Protein 4P2B (pdb70)

Solvent-accessible surface area: 23407 Å² total; per-residue (Å²): 118,113,163,55,101,86,79,70,68,104,84,50,76,70,44,95,89,95,97,126,10,19,0,3,4,20,8,68,0,74,26,32,2,33,4,18,51,1,28,31,4,35,63,0,17,35,48,3,78,75,38,62,22,136,4,14,0,0,0,2,0,3,40,35,14,107,87,2,102,110,29,16,98,5,0,55,101,1,0,182,46,5,54,9,121,36,52,163,101,41,47,18,0,6,94,27,6,84,73,0,9,66,36,0,24,56,0,0,109,87,27,44,1,0,0,1,40,22,50,69,79,45,25,86,79,43,87,98,85,11,112,58,40,100,40,58,77,77,80,4,17,68,15,0,110,84,0,86,81,21,100,22,121,98,40,38,59,4,0,6,0,57,30,37,23,99,54,100,26,81,56,30,18,2,18,20,0,1,80,3,62,99,44,128,6,67,123,23,25,109,121,26,38,1,3,2,60,100,76,0,0,15,2,0,0,0,5,54,13,85,2,48,43,2,9,75,138,73,38,58,13,24,76,35,1,2,110,15,5,116,23,75,148,6,56,43,50,49,66,35,85,27,76,5,14,43,29,24,32,64,90,80,13,6,97,20,0,21,86,110,167,100,4,104,28,67,23,2,3,34,2,9,0,0,3,0,5,16,41,43,6,4,28,29,49,0,1,116,68,1,17,80,69,33,47,74,44,92,80,96,70,76,32,131,10,80,56,8,26,116,9,0,50,63,20,3,125,121,86,23,95,111,24,0,0,0,25,53,35,5,32,1,26,0,81,70,40,35,127,76,85,66,77,28,125,76,82,115,3,49,0,9,83,44,2,50,0,6,65,71,18,18,70,59,131,54,79,108,86,35,128,70,0,1,60,54,31,64,1,71,0,63,60,2,30,15,0,93,0,67,94,34,56,95,62,119,105,40,88,12,50,50,0,51,0,41,41,66,93,44,43,70,55,46,106,71,90,72,43,93,11,43,3,4,0,1,1,48,48,6,13,28,77,1,49,0,27,49,19,33,82,9,2,90,43,66,97,68,53,65,78,46,20,42,107,79,8,53,38,81,62,80,4,41,0,0,123,27,1,34,75,72,93,58,10,60,64,84,28,18,0,25,0,1,64,40,0,6,1,0,14,33,16,77,10,86,154,82,47,39,2,0,25,2,8,47,143

Foldseek 3Di:
DPDDDVCCVVVLVVLVVVFLAEEELEEALADFAFLLSLLVLCVQLVVNVVNVHAYAYEHEPQDAHPPSVLSVVRVVVLSVQLPGDHPVDHHYLVVCFVVLLVLLLVCLVVLFKFKAQDAPVRVVVPCPDGPCSPPHSVVRNVVVVVLFVVVDDFRRMFMWTHADSPDCLPCRNTHTFKTFAQDAHPVCGRNGRITGDCLSSPLVVCQVVVRAEYEAPGCVSSCVSCVSSVGRGHHYHYFAGAAEFLADDDPVLLCCCDVVPVADDPLPCLHRGSNVLLQLQQHSVLSSVLSVVVDTHRDYDYHYCVSSQVSSCVVLVVFAAEWAWEFAKAKEFAPPFPADWDWFDVVTAIDGRIKIFHPVQEDADDDPPDFGAYAQDWAAEVRFWIKHFHDFDADPVRHTRYTYIHTDPDHDAAVVHDHGYYGYMGGPVFKDKAKEKEADHQADGGDANNPNGPPPRIDIGTIIIGNVLLVCVSAPSNGWHQHPPFAIWHFGDGSSPHTYIHHSHGD

Sequence (507 aa):
GSHMVNFLKQIVEEDLRTGTVITRFPPEPNGFLHLGHAKSVCLNFGLAKAFGGRCHLRFDDTNPMKEETRYIESIQRDVRWLGGDWGNHLYYASDYFQQLYDWAELLIKKGLAFVDDDSLEEIRRKRENSPFRERSIEENLDLFRRMRAGEFEEGSRVLRAKIDMTHSNMNMRDPVLYRILKKEHPRTGNQWVIYPMYDYAHGQSDSIENITHSICLHRILYDWFQEKLEITRTRQIEFARLNVTYTVMSKRKLLALVTEKWVDGWDDPRLPTLSGLRRRGVPPSALRDFCDKVGVARRESTIKVEVLEKCIRDALHVVAHRRFAIQDPIAVTITNYGDKVETITARELHFSKKLYIDRDDFMENPPAGYRRLAPGAEVRLKHAYWIKCVDVVKDASGLVTELLCTYDPQTKNPDGRKVKGAIHWLSEKDAVPAEIRIFGRLFTKPNPWRENINKESLKVYKGFVERSAADSAAFPPQSSLQFERLGFFTPDGSTLTLPVFNLTVAL

Organism: Toxoplasma gondii (strain ATCC 50861 / VEG) (NCBI:txid432359)

Radius of gyration: 30.51 Å; Cα contacts (8 Å, |Δi|>4): 1059; chains: 1; bounding box: 67×88×62 Å

Structure (mmCIF, N/CA/C/O backbone):
data_4P2B
#
_entry.id   4P2B
#
_cell.length_a   105.130
_cell.length_b   105.130
_cell.length_c   229.530
_cell.angle_alpha   90.00
_cell.angle_beta   90.00
_cell.angle_gamma   120.00
#
_symmetry.space_group_name_H-M   'P 32 2 1'
#
loop_
_entity.id
_entity.type
_entity.pdbx_description
1 polymer 'Glutamine aminoacyl-tRNA synthetase'
2 non-polymer 'SULFATE ION'
#
loop_
_atom_site.group_PDB
_atom_site.id
_atom_site.type_symbol
_atom_site.label_atom_id
_atom_site.label_alt_id
_atom_site.label_comp_id
_atom_site.label_asym_id
_atom_site.label_entity_id
_atom_site.label_seq_id
_atom_site.pdbx_PDB_ins_code
_atom_site.Cartn_x
_atom_site.Cartn_y
_atom_site.Cartn_z
_atom_site.occupancy
_atom_site.B_iso_or_equiv
_atom_site.auth_seq_id
_atom_site.auth_comp_id
_atom_site.auth_asym_id
_atom_site.auth_atom_id
_atom_site.pdbx_PDB_model_num
ATOM 1 N N . GLY A 1 18 ? 79.421 41.630 91.967 1.00 92.25 18 GLY A N 1
ATOM 2 C CA . GLY A 1 18 ? 78.132 41.897 91.358 1.00 87.98 18 GLY A CA 1
ATOM 3 C C . GLY A 1 18 ? 77.716 43.350 91.471 1.00 89.91 18 GLY A C 1
ATOM 4 O O . GLY A 1 18 ? 78.552 44.226 91.715 1.00 94.58 18 GLY A O 1
ATOM 5 N N . SER A 1 19 ? 76.415 43.587 91.324 1.00 92.23 19 SER A N 1
ATOM 6 C CA . SER A 1 19 ? 75.843 44.927 91.155 1.00 91.57 19 SER A CA 1
ATOM 7 C C . SER A 1 19 ? 76.435 45.542 89.901 1.00 89.32 19 SER A C 1
ATOM 8 O O . SER A 1 19 ? 77.188 46.499 90.017 1.00 98.35 19 SER A O 1
ATOM 11 N N . HIS A 1 20 ? 76.121 45.004 88.712 1.00 84.47 20 HIS A N 1
ATOM 12 C CA . HIS A 1 20 ? 76.847 45.447 87.496 1.00 77.51 20 HIS A CA 1
ATOM 13 C C . HIS A 1 20 ? 76.493 45.048 86.041 1.00 70.57 20 HIS A C 1
ATOM 14 O O . HIS A 1 20 ? 75.611 45.651 85.377 1.00 53.67 20 HIS A O 1
ATOM 21 N N . MET A 1 21 ? 77.246 44.065 85.541 1.00 75.37 21 MET A N 1
ATOM 22 C CA . MET A 1 21 ? 77.543 44.016 84.108 1.00 82.70 21 MET A CA 1
ATOM 23 C C . MET A 1 21 ? 78.129 42.710 83.518 1.00 95.44 21 MET A C 1
ATOM 24 O O . MET A 1 21 ? 78.563 41.814 84.253 1.00 98.88 21 MET A O 1
ATOM 26 N N . VAL A 1 22 ? 78.162 42.656 82.178 1.00 98.76 22 VAL A N 1
ATOM 27 C CA . VAL A 1 22 ? 78.621 41.503 81.391 1.00 102.30 22 VAL A CA 1
ATOM 28 C C . VAL A 1 22 ? 78.348 41.730 79.897 1.00 99.39 22 VAL A C 1
ATOM 29 O O . VAL A 1 22 ? 79.073 42.455 79.212 1.00 90.09 22 VAL A O 1
ATOM 31 N N . ASN A 1 23 ? 77.308 41.070 79.393 1.00 105.25 23 ASN A N 1
ATOM 32 C CA . ASN A 1 23 ? 76.668 41.483 78.153 1.00 100.93 23 ASN A CA 1
ATOM 33 C C . ASN A 1 23 ? 75.497 42.354 78.595 1.00 108.95 23 ASN A C 1
ATOM 34 O O . ASN A 1 23 ? 74.343 42.141 78.211 1.00 114.43 23 ASN A O 1
ATOM 36 N N . PHE A 1 24 ? 75.824 43.313 79.461 1.00 102.72 24 PHE A N 1
ATOM 37 C CA . PHE A 1 24 ? 74.962 44.437 79.772 1.00 85.75 24 PHE A CA 1
ATOM 38 C C . PHE A 1 24 ? 75.163 45.538 78.706 1.00 79.91 24 PHE A C 1
ATOM 39 O O . PHE A 1 24 ? 74.882 46.727 78.915 1.00 69.52 24 PHE A O 1
ATOM 47 N N . LEU A 1 25 ? 75.675 45.117 77.554 1.00 80.86 25 LEU A N 1
ATOM 48 C CA . LEU A 1 25 ? 75.469 45.878 76.348 1.00 78.45 25 LEU A CA 1
ATOM 49 C C . LEU A 1 25 ? 73.955 46.056 76.298 1.00 71.28 25 LEU A C 1
ATOM 50 O O . LEU A 1 25 ? 73.473 47.153 76.079 1.00 75.19 25 LEU A O 1
ATOM 52 N N . LYS A 1 26 ? 73.221 44.979 76.574 1.00 63.59 26 LYS A N 1
ATOM 53 C CA . LYS A 1 26 ? 71.756 44.978 76.539 1.00 62.04 26 LYS A CA 1
ATOM 54 C C . LYS A 1 26 ? 71.104 46.069 77.415 1.00 68.83 26 LYS A C 1
ATOM 55 O O . LYS A 1 26 ? 70.131 46.720 77.005 1.00 75.29 26 LYS A O 1
ATOM 57 N N . GLN A 1 27 ? 71.643 46.294 78.609 1.00 68.62 27 GLN A N 1
ATOM 58 C CA . GLN A 1 27 ? 71.036 47.279 79.499 1.00 67.15 27 GLN A CA 1
ATOM 59 C C . GLN A 1 27 ? 71.288 48.685 79.014 1.00 67.15 27 GLN A C 1
ATOM 60 O O . GLN A 1 27 ? 70.391 49.529 79.036 1.00 70.88 27 GLN A O 1
ATOM 66 N N . ILE A 1 28 ? 72.514 48.966 78.597 1.00 64.42 28 ILE A N 1
ATOM 67 C CA . ILE A 1 28 ? 72.762 50.308 78.114 1.00 62.55 28 ILE A CA 1
ATOM 68 C C . ILE A 1 28 ? 72.027 50.559 76.777 1.00 60.31 28 ILE A C 1
ATOM 69 O O . ILE A 1 28 ? 71.615 51.700 76.489 1.00 54.57 28 ILE A O 1
ATOM 74 N N . VAL A 1 29 ? 71.852 49.493 75.982 1.00 56.33 29 VAL A N 1
ATOM 75 C CA . VAL A 1 29 ? 70.989 49.546 74.804 1.00 50.52 29 VAL A CA 1
ATOM 76 C C . VAL A 1 29 ? 69.628 50.030 75.307 1.00 53.62 29 VAL A C 1
ATOM 77 O O . VAL A 1 29 ? 69.029 50.922 74.715 1.00 56.41 29 VAL A O 1
ATOM 81 N N . GLU A 1 30 ? 69.159 49.493 76.429 1.00 52.97 30 GLU A N 1
ATOM 82 C CA . GLU A 1 30 ? 67.882 49.972 76.961 1.00 56.77 30 GLU A CA 1
ATOM 83 C C . GLU A 1 30 ? 67.925 51.424 77.447 1.00 63.39 30 GLU A C 1
ATOM 84 O O . GLU A 1 30 ? 66.931 52.131 77.303 1.00 65.65 30 GLU A O 1
ATOM 87 N N . GLU A 1 31 ? 69.051 51.883 78.001 1.00 65.16 31 GLU A N 1
ATOM 88 C CA . GLU A 1 31 ? 69.130 53.294 78.434 1.00 63.63 31 GLU A CA 1
ATOM 89 C C . GLU A 1 31 ? 69.052 54.254 77.239 1.00 68.83 31 GLU A C 1
ATOM 90 O O . GLU A 1 31 ? 68.283 55.211 77.278 1.00 70.69 31 GLU A O 1
ATOM 93 N N . ASP A 1 32 ? 69.831 53.999 76.185 1.00 66.10 32 ASP A N 1
ATOM 94 C CA . ASP A 1 32 ? 69.771 54.838 74.981 1.00 66.30 32 ASP A CA 1
ATOM 95 C C . ASP A 1 32 ? 68.384 54.736 74.332 1.00 75.00 32 ASP A C 1
ATOM 96 O O . ASP A 1 32 ? 67.811 55.742 73.912 1.00 77.45 32 ASP A O 1
ATOM 99 N N . LEU A 1 33 ? 67.856 53.514 74.265 1.00 76.50 33 LEU A N 1
ATOM 100 C CA . LEU A 1 33 ? 66.543 53.241 73.681 1.00 76.13 33 LEU A CA 1
ATOM 101 C C . LEU A 1 33 ? 65.461 54.056 74.385 1.00 84.72 33 LEU A C 1
ATOM 102 O O . LEU A 1 33 ? 64.628 54.685 73.734 1.00 91.35 33 LEU A O 1
ATOM 107 N N . ARG A 1 34 ? 65.488 54.059 75.716 1.00 87.99 34 ARG A N 1
ATOM 108 C CA . ARG A 1 34 ? 64.522 54.834 76.498 1.00 90.10 34 ARG A CA 1
ATOM 109 C C . ARG A 1 34 ? 64.870 56.329 76.559 1.00 94.84 34 ARG A C 1
ATOM 110 O O . ARG A 1 34 ? 63.979 57.172 76.547 1.00 99.13 34 ARG A O 1
ATOM 112 N N . THR A 1 35 ? 66.158 56.662 76.599 1.00 96.79 35 THR A N 1
ATOM 113 C CA . THR A 1 35 ? 66.576 58.064 76.669 1.00 96.10 35 THR A CA 1
ATOM 114 C C . THR A 1 35 ? 66.408 58.781 75.324 1.00 92.14 35 THR A C 1
ATOM 115 O O . THR A 1 35 ? 67.031 59.813 75.080 1.00 87.82 35 THR A O 1
ATOM 117 N N . GLY A 1 36 ? 65.560 58.229 74.461 1.00 93.99 36 GLY A N 1
ATOM 118 C CA . GLY A 1 36 ? 65.293 58.815 73.160 1.00 98.40 36 GLY A CA 1
ATOM 119 C C . GLY A 1 36 ? 63.845 58.644 72.739 1.00 102.71 36 GLY A C 1
ATOM 120 O O . GLY A 1 36 ? 62.945 59.290 73.283 1.00 106.41 36 GLY A O 1
ATOM 121 N N . THR A 1 40 ? 63.518 55.057 67.064 1.00 52.66 40 THR A N 1
ATOM 122 C CA . THR A 1 40 ? 64.715 54.449 66.443 1.00 66.23 40 THR A CA 1
ATOM 123 C C . THR A 1 40 ? 65.924 55.381 66.226 1.00 55.37 40 THR A C 1
ATOM 124 O O . THR A 1 40 ? 65.771 56.533 65.839 1.00 52.05 40 THR A O 1
ATOM 128 N N . VAL A 1 41 ? 67.131 54.870 66.451 1.00 52.74 41 VAL A N 1
ATOM 129 C CA . VAL A 1 41 ? 68.307 55.716 66.322 1.00 54.84 41 VAL A CA 1
ATOM 130 C C . VAL A 1 41 ? 68.655 56.012 64.862 1.00 60.85 41 VAL A C 1
ATOM 131 O O . VAL A 1 41 ? 68.403 55.209 63.957 1.00 56.69 41 VAL A O 1
ATOM 135 N N . ILE A 1 42 ? 69.205 57.204 64.651 1.00 64.34 42 ILE A N 1
ATOM 136 C CA . ILE A 1 42 ? 69.524 57.705 63.324 1.00 62.08 42 ILE A CA 1
ATOM 137 C C . ILE A 1 42 ? 70.847 58.464 63.347 1.00 54.41 42 ILE A C 1
ATOM 138 O O . ILE A 1 42 ? 70.932 59.566 63.892 1.00 49.80 42 ILE A O 1
ATOM 143 N N . THR A 1 43 ? 71.879 57.865 62.758 1.00 48.17 43 THR A N 1
ATOM 144 C CA . THR A 1 43 ? 73.182 58.516 62.682 1.00 45.85 43 THR A CA 1
ATOM 145 C C . THR A 1 43 ? 73.427 59.086 61.270 1.00 46.15 43 THR A C 1
ATOM 146 O O . THR A 1 43 ? 72.591 58.932 60.382 1.00 44.65 43 THR A O 1
ATOM 150 N N . ARG A 1 44 ? 74.557 59.751 61.052 1.00 47.36 44 ARG A N 1
ATOM 151 C CA . ARG A 1 44 ? 74.934 60.121 59.675 1.00 44.97 44 ARG A CA 1
ATOM 152 C C . ARG A 1 44 ? 76.434 60.045 59.411 1.00 44.48 44 ARG A C 1
ATOM 153 O O . ARG A 1 44 ? 77.252 60.453 60.233 1.00 47.36 44 ARG A O 1
ATOM 161 N N . PHE A 1 45 ? 76.804 59.516 58.258 1.00 48.01 45 PHE A N 1
ATOM 162 C CA . PHE A 1 45 ? 78.166 59.716 57.781 1.00 46.70 45 PHE A CA 1
ATOM 163 C C . PHE A 1 45 ? 78.077 60.865 56.777 1.00 41.45 45 PHE A C 1
ATOM 164 O O . PHE A 1 45 ? 77.367 60.753 55.780 1.00 39.39 45 PHE A O 1
ATOM 172 N N . PRO A 1 46 ? 78.732 61.999 57.082 1.00 45.26 46 PRO A N 1
ATOM 173 C CA . PRO A 1 46 ? 78.624 63.249 56.318 1.00 47.50 46 PRO A CA 1
ATOM 174 C C . PRO A 1 46 ? 79.928 63.745 55.693 1.00 46.16 46 PRO A C 1
ATOM 175 O O . PRO A 1 46 ? 80.357 64.848 56.033 1.00 44.64 46 PRO A O 1
ATOM 179 N N . PRO A 1 47 ? 80.557 62.957 54.810 1.00 46.18 47 PRO A N 1
ATOM 180 C CA . PRO A 1 47 ? 81.775 63.481 54.182 1.00 47.48 47 PRO A CA 1
ATOM 181 C C . PRO A 1 47 ? 81.502 64.677 53.249 1.00 48.12 47 PRO A C 1
ATOM 182 O O . PRO A 1 47 ? 80.396 64.833 52.711 1.00 46.21 47 PRO A O 1
ATOM 186 N N . GLU A 1 48 ? 82.508 65.524 53.065 1.00 48.71 48 GLU A N 1
ATOM 187 C CA . GLU A 1 48 ? 82.432 66.542 52.022 1.00 50.17 48 GLU A CA 1
ATOM 188 C C . GLU A 1 48 ? 82.794 65.878 50.705 1.00 48.63 48 GLU A C 1
ATOM 189 O O . GLU A 1 48 ? 83.766 65.128 50.636 1.00 57.19 48 GLU A O 1
ATOM 195 N N . PRO A 1 49 ? 81.999 66.116 49.658 1.00 43.64 49 PRO A N 1
ATOM 196 C CA . PRO A 1 49 ? 82.354 65.493 48.375 1.00 45.53 49 PRO A CA 1
ATOM 197 C C . PRO A 1 49 ? 83.438 66.265 47.633 1.00 45.99 49 PRO A C 1
ATOM 198 O O . PRO A 1 49 ? 83.191 66.732 46.533 1.00 41.64 49 PRO A O 1
ATOM 202 N N . ASN A 1 50 ? 84.616 66.391 48.235 1.00 41.48 50 ASN A N 1
ATOM 203 C CA . ASN A 1 50 ? 85.719 67.107 47.623 1.00 42.29 50 ASN A CA 1
ATOM 204 C C . ASN A 1 50 ? 87.029 66.386 47.821 1.00 49.87 50 ASN A C 1
ATOM 205 O O . ASN A 1 50 ? 88.072 67.009 47.979 1.00 60.09 50 ASN A O 1
ATOM 210 N N . GLY A 1 51 ? 86.983 65.066 47.847 1.00 49.46 51 GLY A N 1
ATOM 211 C CA . GLY A 1 51 ? 88.191 64.305 48.079 1.00 51.13 51 GLY A CA 1
ATOM 212 C C . GLY A 1 51 ? 87.895 62.886 48.472 1.00 50.43 51 GLY A C 1
ATOM 213 O O . GLY A 1 51 ? 86.940 62.614 49.179 1.00 54.92 51 GLY A O 1
ATOM 214 N N . PHE A 1 52 ? 88.736 61.978 48.012 1.00 49.12 52 PHE A N 1
ATOM 215 C CA . PHE A 1 52 ? 88.612 60.578 48.354 1.00 45.76 52 PHE A CA 1
ATOM 216 C C . PHE A 1 52 ? 88.759 60.318 49.843 1.00 43.42 52 PHE A C 1
ATOM 217 O O . PHE A 1 52 ? 89.688 60.818 50.467 1.00 49.02 52 PHE A O 1
ATOM 225 N N . LEU A 1 53 ? 87.858 59.504 50.392 1.00 42.86 53 LEU A N 1
ATOM 226 C CA . LEU A 1 53 ? 87.958 59.025 51.771 1.00 42.67 53 LEU A CA 1
ATOM 227 C C . LEU A 1 53 ? 89.305 58.348 52.108 1.00 51.80 53 LEU A C 1
ATOM 228 O O . LEU A 1 53 ? 89.940 57.713 51.246 1.00 53.26 53 LEU A O 1
ATOM 233 N N . HIS A 1 54 ? 89.733 58.494 53.366 1.00 51.55 54 HIS A N 1
ATOM 234 C CA . HIS A 1 54 ? 90.892 57.766 53.901 1.00 48.40 54 HIS A CA 1
ATOM 235 C C . HIS A 1 54 ? 90.541 57.023 55.188 1.00 51.94 54 HIS A C 1
ATOM 236 O O . HIS A 1 54 ? 89.374 56.965 55.601 1.00 53.04 54 HIS A O 1
ATOM 243 N N . LEU A 1 55 ? 91.568 56.464 55.816 1.00 51.02 55 LEU A N 1
ATOM 244 C CA . LEU A 1 55 ? 91.419 55.595 56.984 1.00 50.61 55 LEU A CA 1
ATOM 245 C C . LEU A 1 55 ? 90.581 56.198 58.132 1.00 52.24 55 LEU A C 1
ATOM 246 O O . LEU A 1 55 ? 89.798 55.482 58.821 1.00 55.23 55 LEU A O 1
ATOM 251 N N . GLY A 1 56 ? 90.729 57.511 58.324 1.00 44.80 56 GLY A N 1
ATOM 252 C CA . GLY A 1 56 ? 89.942 58.240 59.311 1.00 49.34 56 GLY A CA 1
ATOM 253 C C . GLY A 1 56 ? 88.442 58.098 59.090 1.00 45.48 56 GLY A C 1
ATOM 254 O O . GLY A 1 56 ? 87.644 57.837 60.018 1.00 48.82 56 GLY A O 1
ATOM 255 N N . HIS A 1 57 ? 88.049 58.257 57.837 1.00 43.56 57 HIS A N 1
ATOM 256 C CA . HIS A 1 57 ? 86.660 58.080 57.478 1.00 47.60 57 HIS A CA 1
ATOM 257 C C . HIS A 1 57 ? 86.189 56.668 57.764 1.00 50.68 57 HIS A C 1
ATOM 258 O O . HIS A 1 57 ? 85.034 56.467 58.101 1.00 46.69 57 HIS A O 1
ATOM 265 N N . ALA A 1 58 ? 87.085 55.694 57.633 1.00 53.29 58 ALA A N 1
ATOM 266 C CA . ALA A 1 58 ? 86.743 54.335 58.022 1.00 50.07 58 ALA A CA 1
ATOM 267 C C . ALA A 1 58 ? 86.360 54.306 59.500 1.00 50.16 58 ALA A C 1
ATOM 268 O O . ALA A 1 58 ? 85.354 53.674 59.862 1.00 50.12 58 ALA A O 1
ATOM 270 N N . LYS A 1 59 ? 87.128 55.002 60.351 1.00 46.95 59 LYS A N 1
ATOM 271 C CA . LYS A 1 59 ? 86.724 55.049 61.772 1.00 43.68 59 LYS A CA 1
ATOM 272 C C . LYS A 1 59 ? 85.318 55.624 61.942 1.00 52.78 59 LYS A C 1
ATOM 273 O O . LYS A 1 59 ? 84.477 55.078 62.694 1.00 56.28 59 LYS A O 1
ATOM 275 N N . SER A 1 60 ? 85.046 56.709 61.219 1.00 52.82 60 SER A N 1
ATOM 276 C CA . SER A 1 60 ? 83.728 57.330 61.322 1.00 49.65 60 SER A CA 1
ATOM 277 C C . SER A 1 60 ? 82.629 56.375 60.828 1.00 52.51 60 SER A C 1
ATOM 278 O O . SER A 1 60 ? 81.571 56.252 61.431 1.00 45.55 60 SER A O 1
ATOM 281 N N . VAL A 1 61 ? 82.909 55.691 59.729 1.00 55.59 61 VAL A N 1
ATOM 282 C CA . VAL A 1 61 ? 81.969 54.799 59.069 1.00 51.59 61 VAL A CA 1
ATOM 283 C C . VAL A 1 61 ? 81.568 53.642 59.972 1.00 54.29 61 VAL A C 1
ATOM 284 O O . VAL A 1 61 ? 80.370 53.331 60.120 1.00 54.42 61 VAL A O 1
ATOM 288 N N . CYS A 1 62 ? 82.570 53.011 60.577 1.00 50.32 62 CYS A N 1
ATOM 289 C CA . CYS A 1 62 ? 82.302 51.953 61.536 1.00 50.83 62 CYS A CA 1
ATOM 290 C C . CYS A 1 62 ? 81.478 52.505 62.692 1.00 51.83 62 CYS A C 1
ATOM 291 O O . CYS A 1 62 ? 80.524 51.867 63.152 1.00 50.11 62 CYS A O 1
ATOM 294 N N . LEU A 1 63 ? 81.826 53.699 63.163 1.00 51.78 63 LEU A N 1
ATOM 295 C CA . LEU A 1 63 ? 81.053 54.248 64.269 1.00 43.23 63 LEU A CA 1
ATOM 296 C C . LEU A 1 63 ? 79.592 54.524 63.931 1.00 48.18 63 LEU A C 1
ATOM 297 O O . LEU A 1 63 ? 78.709 54.097 64.656 1.00 49.07 63 LEU A O 1
ATOM 302 N N . ASN A 1 64 ? 79.330 55.195 62.820 1.00 42.20 64 ASN A N 1
ATOM 303 C CA . ASN A 1 64 ? 77.982 55.647 62.526 1.00 52.75 64 ASN A CA 1
ATOM 304 C C . ASN A 1 64 ? 77.090 54.529 62.005 1.00 54.52 64 ASN A C 1
ATOM 305 O O . ASN A 1 64 ? 75.998 54.277 62.540 1.00 57.06 64 ASN A O 1
ATOM 310 N N . PHE A 1 65 ? 77.576 53.821 60.992 1.00 56.04 65 PHE A N 1
ATOM 311 C CA . PHE A 1 65 ? 76.848 52.664 60.470 1.00 55.67 65 PHE A CA 1
ATOM 312 C C . PHE A 1 65 ? 76.724 51.586 61.539 1.00 53.07 65 PHE A C 1
ATOM 313 O O . PHE A 1 65 ? 75.651 51.002 61.728 1.00 51.97 65 PHE A O 1
ATOM 321 N N . GLY A 1 66 ? 77.827 51.374 62.253 1.00 44.09 66 GLY A N 1
ATOM 322 C CA . GLY A 1 66 ? 77.898 50.445 63.358 1.00 44.97 66 GLY A CA 1
ATOM 323 C C . GLY A 1 66 ? 76.841 50.695 64.391 1.00 53.16 66 GLY A C 1
ATOM 324 O O . GLY A 1 66 ? 76.117 49.760 64.781 1.00 48.02 66 GLY A O 1
ATOM 325 N N . LEU A 1 67 ? 76.747 51.958 64.819 1.00 53.64 67 LEU A N 1
ATOM 326 C CA . LEU A 1 67 ? 75.775 52.354 65.826 1.00 51.32 67 LEU A CA 1
ATOM 327 C C . LEU A 1 67 ? 74.352 52.186 65.333 1.00 60.97 67 LEU A C 1
ATOM 328 O O . LEU A 1 67 ? 73.537 51.604 66.045 1.00 71.16 67 LEU A O 1
ATOM 333 N N . ALA A 1 68 ? 74.025 52.681 64.139 1.00 54.88 68 ALA A N 1
ATOM 334 C CA . ALA A 1 68 ? 72.654 52.451 63.667 1.00 56.61 68 ALA A CA 1
ATOM 335 C C . ALA A 1 68 ? 72.303 50.951 63.562 1.00 63.37 68 ALA A C 1
ATOM 336 O O . ALA A 1 68 ? 71.198 50.555 63.928 1.00 65.91 68 ALA A O 1
ATOM 338 N N . LYS A 1 69 ? 73.234 50.127 63.071 1.00 63.83 69 LYS A N 1
ATOM 339 C CA . LYS A 1 69 ? 72.953 48.703 62.886 1.00 64.80 69 LYS A CA 1
ATOM 340 C C . LYS A 1 69 ? 72.706 48.077 64.244 1.00 67.79 69 LYS A C 1
ATOM 341 O O . LYS A 1 69 ? 71.778 47.289 64.407 1.00 71.79 69 LYS A O 1
ATOM 343 N N . ALA A 1 70 ? 73.529 48.451 65.220 1.00 60.59 70 ALA A N 1
ATOM 344 C CA . ALA A 1 70 ? 73.433 47.859 66.549 1.00 55.23 70 ALA A CA 1
ATOM 345 C C . ALA A 1 70 ? 72.062 48.092 67.170 1.00 53.17 70 ALA A C 1
ATOM 346 O O . ALA A 1 70 ? 71.588 47.284 67.959 1.00 57.69 70 ALA A O 1
ATOM 348 N N . PHE A 1 71 ? 71.415 49.187 66.791 1.00 53.21 71 PHE A N 1
ATOM 349 C CA . PHE A 1 71 ? 70.125 49.535 67.363 1.00 50.72 71 PHE A CA 1
ATOM 350 C C . PHE A 1 71 ? 68.987 49.261 66.400 1.00 60.14 71 PHE A C 1
ATOM 351 O O . PHE A 1 71 ? 67.831 49.544 66.709 1.00 56.32 71 PHE A O 1
ATOM 359 N N . GLY A 1 72 ? 69.315 48.678 65.247 1.00 51.19 72 GLY A N 1
ATOM 360 C CA . GLY A 1 72 ? 68.320 48.388 64.228 1.00 51.99 72 GLY A CA 1
ATOM 361 C C . GLY A 1 72 ? 67.748 49.665 63.643 1.00 62.79 72 GLY A C 1
ATOM 362 O O . GLY A 1 72 ? 66.565 49.742 63.320 1.00 62.62 72 GLY A O 1
ATOM 363 N N . GLY A 1 73 ? 68.605 50.672 63.508 1.00 58.69 73 GLY A N 1
ATOM 364 C CA . GLY A 1 73 ? 68.185 51.975 63.060 1.00 59.82 73 GLY A CA 1
ATOM 365 C C . GLY A 1 73 ? 68.628 52.256 61.646 1.00 62.03 73 GLY A C 1
ATOM 366 O O . GLY A 1 73 ? 68.641 51.361 60.803 1.00 74.01 73 GLY A O 1
ATOM 367 N N . ARG A 1 74 ? 68.991 53.509 61.398 1.00 52.10 74 ARG A N 1
ATOM 368 C CA . ARG A 1 74 ? 69.326 53.996 60.070 1.00 49.32 74 ARG A CA 1
ATOM 369 C C . ARG A 1 74 ? 70.475 54.998 60.125 1.00 56.58 74 ARG A C 1
ATOM 370 O O . ARG A 1 74 ? 70.518 55.890 60.988 1.00 67.28 74 ARG A O 1
ATOM 378 N N . CYS A 1 75 ? 71.416 54.851 59.206 1.00 47.17 75 CYS A N 1
ATOM 379 C CA . CYS A 1 75 ? 72.481 55.822 59.091 1.00 45.47 75 CYS A CA 1
ATOM 380 C C . CYS A 1 75 ? 72.370 56.507 57.736 1.00 43.99 75 CYS A C 1
ATOM 381 O O . CYS A 1 75 ? 72.493 55.839 56.711 1.00 42.88 75 CYS A O 1
ATOM 384 N N . HIS A 1 76 ? 72.120 57.822 57.743 1.00 43.40 76 HIS A N 1
ATOM 385 C CA . HIS A 1 76 ? 72.060 58.623 56.515 1.00 45.77 76 HIS A CA 1
ATOM 386 C C . HIS A 1 76 ? 73.440 58.823 55.918 1.00 47.94 76 HIS A C 1
ATOM 387 O O . HIS A 1 76 ? 74.403 59.097 56.659 1.00 44.79 76 HIS A O 1
ATOM 394 N N . LEU A 1 77 ? 73.536 58.677 54.590 1.00 42.73 77 LEU A N 1
ATOM 395 C CA . LEU A 1 77 ? 74.731 59.122 53.873 1.00 42.03 77 LEU A CA 1
ATOM 396 C C . LEU A 1 77 ? 74.526 60.563 53.355 1.00 45.69 77 LEU A C 1
ATOM 397 O O . LEU A 1 77 ? 73.747 60.810 52.436 1.00 43.76 77 LEU A O 1
ATOM 402 N N . ARG A 1 78 ? 75.209 61.514 53.970 1.00 39.73 78 ARG A N 1
ATOM 403 C CA . ARG A 1 78 ? 75.018 62.912 53.646 1.00 42.44 78 ARG A CA 1
ATOM 404 C C . ARG A 1 78 ? 76.271 63.447 53.011 1.00 45.54 78 ARG A C 1
ATOM 405 O O . ARG A 1 78 ? 77.352 63.313 53.569 1.00 48.94 78 ARG A O 1
ATOM 413 N N . PHE A 1 79 ? 76.141 64.094 51.866 1.00 45.62 79 PHE A N 1
ATOM 414 C CA . PHE A 1 79 ? 77.256 64.880 51.346 1.00 43.57 79 PHE A CA 1
ATOM 415 C C . PHE A 1 79 ? 77.174 66.337 51.849 1.00 43.47 79 PHE A C 1
ATOM 416 O O . PHE A 1 79 ? 76.156 66.998 51.658 1.00 40.01 79 PHE A O 1
ATOM 424 N N . ASP A 1 80 ? 78.234 66.802 52.514 1.00 38.94 80 ASP A N 1
ATOM 425 C CA . ASP A 1 80 ? 78.333 68.181 52.993 1.00 59.90 80 ASP A CA 1
ATOM 426 C C . ASP A 1 80 ? 78.836 69.073 51.879 1.00 39.25 80 ASP A C 1
ATOM 427 O O . ASP A 1 80 ? 79.988 69.498 51.879 1.00 64.24 80 ASP A O 1
ATOM 432 N N . ASP A 1 81 ? 77.970 69.368 50.928 1.00 40.78 81 ASP A N 1
ATOM 433 C CA . ASP A 1 81 ? 78.351 70.167 49.777 1.00 39.77 81 ASP A CA 1
ATOM 434 C C . ASP A 1 81 ? 77.859 71.600 49.991 1.00 39.94 81 ASP A C 1
ATOM 435 O O . ASP A 1 81 ? 77.097 72.167 49.191 1.00 40.23 81 ASP A O 1
ATOM 440 N N . THR A 1 82 ? 78.319 72.187 51.091 1.00 46.62 82 THR A N 1
ATOM 441 C CA . THR A 1 82 ? 77.756 73.439 51.572 1.00 46.36 82 THR A CA 1
ATOM 442 C C . THR A 1 82 ? 78.271 74.640 50.811 1.00 47.26 82 THR A C 1
ATOM 443 O O . THR A 1 82 ? 77.741 75.733 50.956 1.00 56.96 82 THR A O 1
ATOM 447 N N . ASN A 1 83 ? 79.287 74.422 49.986 1.00 46.80 83 ASN A N 1
ATOM 448 C CA . ASN A 1 83 ? 79.744 75.426 49.035 1.00 54.41 83 ASN A CA 1
ATOM 449 C C . ASN A 1 83 ? 80.186 74.737 47.755 1.00 53.55 83 ASN A C 1
ATOM 450 O O . ASN A 1 83 ? 80.342 73.510 47.758 1.00 56.00 83 ASN A O 1
ATOM 455 N N . PRO A 1 84 ? 80.375 75.514 46.656 1.00 47.87 84 PRO A N 1
ATOM 456 C CA . PRO A 1 84 ? 80.770 74.945 45.359 1.00 48.54 84 PRO A CA 1
ATOM 457 C C . PRO A 1 84 ? 82.035 74.103 45.396 1.00 55.33 84 PRO A C 1
ATOM 458 O O . PRO A 1 84 ? 83.125 74.632 45.627 1.00 58.43 84 PRO A O 1
ATOM 462 N N . MET A 1 85 ? 81.857 72.798 45.187 1.00 58.16 85 MET A N 1
ATOM 463 C CA . MET A 1 85 ? 82.953 71.844 45.079 1.00 56.45 85 MET A CA 1
ATOM 464 C C . MET A 1 85 ? 83.091 71.339 43.639 1.00 65.37 85 MET A C 1
ATOM 465 O O . MET A 1 85 ? 82.128 70.859 43.043 1.00 63.42 85 MET A O 1
ATOM 470 N N . LYS A 1 86 ? 84.299 71.454 43.097 1.00 76.26 86 LYS A N 1
ATOM 471 C CA . LYS A 1 86 ? 84.557 71.238 41.669 1.00 84.25 86 LYS A CA 1
ATOM 472 C C . LYS A 1 86 ? 83.976 69.934 41.086 1.00 78.50 86 LYS A C 1
ATOM 473 O O . LYS A 1 86 ? 83.042 69.966 40.256 1.00 68.67 86 LYS A O 1
ATOM 475 N N . GLU A 1 87 ? 84.534 68.801 41.520 1.00 67.77 87 GLU A N 1
ATOM 476 C CA . GLU A 1 87 ? 84.165 67.514 40.950 1.00 63.36 87 GLU A CA 1
ATOM 477 C C . GLU A 1 87 ? 83.288 66.735 41.915 1.00 61.53 87 GLU A C 1
ATOM 478 O O . GLU A 1 87 ? 83.587 65.594 42.273 1.00 57.76 87 GLU A O 1
ATOM 484 N N . GLU A 1 88 ? 82.193 67.366 42.323 1.00 63.90 88 GLU A N 1
ATOM 485 C CA . GLU A 1 88 ? 81.313 66.796 43.330 1.00 58.27 88 GLU A CA 1
ATOM 486 C C . GLU A 1 88 ? 80.831 65.392 42.945 1.00 56.03 88 GLU A C 1
ATOM 487 O O . GLU A 1 88 ? 80.865 64.483 43.771 1.00 56.02 88 GLU A O 1
ATOM 493 N N . THR A 1 89 ? 80.424 65.198 41.693 1.00 49.78 89 THR A N 1
ATOM 494 C CA . THR A 1 89 ? 79.839 63.909 41.317 1.00 50.84 89 THR A CA 1
ATOM 495 C C . THR A 1 89 ? 80.846 62.741 41.322 1.00 49.34 89 THR A C 1
ATOM 496 O O . THR A 1 89 ? 80.517 61.609 41.726 1.00 47.85 89 THR A O 1
ATOM 500 N N . ARG A 1 90 ? 82.064 63.025 40.882 1.00 45.57 90 ARG A N 1
ATOM 501 C CA . ARG A 1 90 ? 83.154 62.080 41.002 1.00 45.90 90 ARG A CA 1
ATOM 502 C C . ARG A 1 90 ? 83.267 61.631 42.454 1.00 54.85 90 ARG A C 1
ATOM 503 O O . ARG A 1 90 ? 83.283 60.439 42.755 1.00 58.13 90 ARG A O 1
ATOM 511 N N . TYR A 1 91 ? 83.307 62.579 43.373 1.00 49.95 91 TYR A N 1
ATOM 512 C CA . TYR A 1 91 ? 83.478 62.183 44.752 1.00 53.70 91 TYR A CA 1
ATOM 513 C C . TYR A 1 91 ? 82.248 61.480 45.319 1.00 55.36 91 TYR A C 1
ATOM 514 O O . TYR A 1 91 ? 82.383 60.602 46.153 1.00 54.46 91 TYR A O 1
ATOM 523 N N . ILE A 1 92 ? 81.063 61.835 44.845 1.00 42.75 92 ILE A N 1
ATOM 524 C CA . ILE A 1 92 ? 79.855 61.138 45.258 1.00 47.21 92 ILE A CA 1
ATOM 525 C C . ILE A 1 92 ? 79.943 59.646 44.898 1.00 49.70 92 ILE A C 1
ATOM 526 O O . ILE A 1 92 ? 79.637 58.756 45.723 1.00 45.17 92 ILE A O 1
ATOM 531 N N . GLU A 1 93 ? 80.398 59.379 43.677 1.00 44.42 93 GLU A N 1
ATOM 532 C CA . GLU A 1 93 ? 80.599 58.007 43.249 1.00 47.09 93 GLU A CA 1
ATOM 533 C C . GLU A 1 93 ? 81.650 57.318 44.110 1.00 48.22 93 GLU A C 1
ATOM 534 O O . GLU A 1 93 ? 81.447 56.198 44.594 1.00 46.04 93 GLU A O 1
ATOM 540 N N . SER A 1 94 ? 82.772 57.993 44.302 1.00 44.67 94 SER A N 1
ATOM 541 C CA . SER A 1 94 ? 83.878 57.378 45.002 1.00 48.58 94 SER A CA 1
ATOM 542 C C . SER A 1 94 ? 83.489 57.046 46.434 1.00 48.72 94 SER A C 1
ATOM 543 O O . SER A 1 94 ? 83.860 56.003 46.966 1.00 45.92 94 SER A O 1
ATOM 546 N N . ILE A 1 95 ? 82.727 57.941 47.047 1.00 46.78 95 ILE A N 1
ATOM 547 C CA . ILE A 1 95 ? 82.341 57.789 48.433 1.00 47.30 95 ILE A CA 1
ATOM 548 C C . ILE A 1 95 ? 81.374 56.627 48.535 1.00 49.31 95 ILE A C 1
ATOM 549 O O . ILE A 1 95 ? 81.524 55.765 49.399 1.00 49.71 95 ILE A O 1
ATOM 554 N N . GLN A 1 96 ? 80.387 56.581 47.647 1.00 49.20 96 GLN A N 1
ATOM 555 C CA . GLN A 1 96 ? 79.455 55.461 47.701 1.00 48.30 96 GLN A CA 1
ATOM 556 C C . GLN A 1 96 ? 80.203 54.147 47.538 1.00 52.71 96 GLN A C 1
ATOM 557 O O . GLN A 1 96 ? 79.917 53.169 48.235 1.00 57.24 96 GLN A O 1
ATOM 563 N N . ARG A 1 97 ? 81.177 54.141 46.634 1.00 45.06 97 ARG A N 1
ATOM 564 C CA . ARG A 1 97 ? 82.008 52.964 46.416 1.00 50.52 97 ARG A CA 1
ATOM 565 C C . ARG A 1 97 ? 82.715 52.533 47.691 1.00 48.55 97 ARG A C 1
ATOM 566 O O . ARG A 1 97 ? 82.635 51.373 48.090 1.00 49.55 97 ARG A O 1
ATOM 574 N N . ASP A 1 98 ? 83.415 53.466 48.323 1.00 44.56 98 ASP A N 1
ATOM 575 C CA . ASP A 1 98 ? 84.224 53.122 49.475 1.00 46.51 98 ASP A CA 1
ATOM 576 C C . ASP A 1 98 ? 83.386 52.723 50.673 1.00 46.55 98 ASP A C 1
ATOM 577 O O . ASP A 1 98 ? 83.791 51.864 51.448 1.00 49.16 98 ASP A O 1
ATOM 582 N N . VAL A 1 99 ? 82.208 53.323 50.810 1.00 50.28 99 VAL A N 1
ATOM 583 C CA . VAL A 1 99 ? 81.340 53.018 51.943 1.00 43.15 99 VAL A CA 1
ATOM 584 C C . VAL A 1 99 ? 80.691 51.661 51.728 1.00 66.78 99 VAL A C 1
ATOM 585 O O . VAL A 1 99 ? 80.547 50.888 52.686 1.00 44.35 99 VAL A O 1
ATOM 589 N N . ARG A 1 100 ? 80.329 51.351 50.481 1.00 44.90 100 ARG A N 1
ATOM 590 C CA . ARG A 1 100 ? 79.807 50.016 50.211 1.00 50.70 100 ARG A CA 1
ATOM 591 C C . ARG A 1 100 ? 80.886 48.987 50.475 1.00 46.68 100 ARG A C 1
ATOM 592 O O . ARG A 1 100 ? 80.625 47.967 51.105 1.00 47.29 100 ARG A O 1
ATOM 600 N N . TRP A 1 101 ? 82.095 49.285 50.006 1.00 46.57 101 TRP A N 1
ATOM 601 C CA . TRP A 1 101 ? 83.241 48.400 50.156 1.00 49.01 101 TRP A CA 1
ATOM 602 C C . TRP A 1 101 ? 83.528 48.114 51.612 1.00 46.81 101 TRP A C 1
ATOM 603 O O . TRP A 1 101 ? 83.772 46.975 51.982 1.00 49.86 101 TRP A O 1
ATOM 614 N N . LEU A 1 102 ? 83.495 49.150 52.438 1.00 48.71 102 LEU A N 1
ATOM 615 C CA . LEU A 1 102 ? 83.674 48.970 53.876 1.00 51.03 102 LEU A CA 1
ATOM 616 C C . LEU A 1 102 ? 82.519 48.197 54.493 1.00 49.97 102 LEU A C 1
ATOM 617 O O . LEU A 1 102 ? 82.656 47.627 55.569 1.00 50.62 102 LEU A O 1
ATOM 622 N N . GLY A 1 103 ? 81.378 48.201 53.816 1.00 46.00 103 GLY A N 1
ATOM 623 C CA . GLY A 1 103 ? 80.232 47.469 54.296 1.00 46.62 103 GLY A CA 1
ATOM 624 C C . GLY A 1 103 ? 79.179 48.299 54.990 1.00 46.80 103 GLY A C 1
ATOM 625 O O . GLY A 1 103 ? 78.438 47.773 55.796 1.00 50.37 103 GLY A O 1
ATOM 626 N N . GLY A 1 104 ? 79.099 49.592 54.696 1.00 44.98 104 GLY A N 1
ATOM 627 C CA . GLY A 1 104 ? 78.042 50.409 55.262 1.00 49.71 104 GLY A CA 1
ATOM 628 C C . GLY A 1 104 ? 76.779 50.345 54.421 1.00 53.25 104 GLY A C 1
ATOM 629 O O . GLY A 1 104 ? 76.850 50.264 53.190 1.00 56.79 104 GLY A O 1
ATOM 630 N N . ASP A 1 105 ? 75.626 50.362 55.084 1.00 50.79 105 ASP A N 1
ATOM 631 C CA . ASP A 1 105 ? 74.336 50.412 54.400 1.00 49.54 105 ASP A CA 1
ATOM 632 C C . ASP A 1 105 ? 73.522 51.667 54.739 1.00 56.94 105 ASP A C 1
ATOM 633 O O . ASP A 1 105 ? 72.861 51.732 55.784 1.00 56.84 105 ASP A O 1
ATOM 638 N N . TRP A 1 106 ? 73.566 52.668 53.859 1.00 62.24 106 TRP A N 1
ATOM 639 C CA . TRP A 1 106 ? 72.654 53.798 53.979 1.00 44.56 106 TRP A CA 1
ATOM 640 C C . TRP A 1 106 ? 71.332 53.362 53.350 1.00 56.65 106 TRP A C 1
ATOM 641 O O . TRP A 1 106 ? 71.143 52.177 53.050 1.00 54.49 106 TRP A O 1
ATOM 652 N N . GLY A 1 107 ? 70.395 54.273 53.147 1.00 61.98 107 GLY A N 1
ATOM 653 C CA . GLY A 1 107 ? 69.132 53.829 52.569 1.00 72.31 107 GLY A CA 1
ATOM 654 C C . GLY A 1 107 ? 69.241 53.401 51.112 1.00 69.99 107 GLY A C 1
ATOM 655 O O . GLY A 1 107 ? 70.257 52.881 50.659 1.00 48.20 107 GLY A O 1
ATOM 656 N N . ASN A 1 108 ? 68.169 53.614 50.368 1.00 71.47 108 ASN A N 1
ATOM 657 C CA . ASN A 1 108 ? 68.287 53.693 48.926 1.00 79.24 108 ASN A CA 1
ATOM 658 C C . ASN A 1 108 ? 68.450 55.170 48.562 1.00 75.89 108 ASN A C 1
ATOM 659 O O . ASN A 1 108 ? 68.471 55.537 47.391 1.00 81.05 108 ASN A O 1
ATOM 664 N N . HIS A 1 109 ? 68.599 55.999 49.593 1.00 68.25 109 HIS A N 1
ATOM 665 C CA . HIS A 1 109 ? 68.473 57.448 49.482 1.00 62.27 109 HIS A CA 1
ATOM 666 C C . HIS A 1 109 ? 69.753 58.199 49.849 1.00 51.36 109 HIS A C 1
ATOM 667 O O . HIS A 1 109 ? 70.397 57.904 50.847 1.00 53.29 109 HIS A O 1
ATOM 674 N N . LEU A 1 110 ? 70.090 59.189 49.031 1.00 48.02 110 LEU A N 1
ATOM 675 C CA . LEU A 1 110 ? 71.272 60.026 49.216 1.00 48.43 110 LEU A CA 1
ATOM 676 C C . LEU A 1 110 ? 70.901 61.410 49.793 1.00 49.11 110 LEU A C 1
ATOM 677 O O . LEU A 1 110 ? 69.960 62.044 49.353 1.00 49.82 110 LEU A O 1
ATOM 682 N N . TYR A 1 111 ? 71.641 61.883 50.785 1.00 48.95 111 TYR A N 1
ATOM 683 C CA . TYR A 1 111 ? 71.320 63.163 51.400 1.00 41.37 111 TYR A CA 1
ATOM 684 C C . TYR A 1 111 ? 72.333 64.220 51.025 1.00 40.72 111 TYR A C 1
ATOM 685 O O . TYR A 1 111 ? 73.503 63.914 50.835 1.00 53.69 111 TYR A O 1
ATOM 694 N N . TYR A 1 112 ? 71.884 65.468 50.928 1.00 53.52 112 TYR A N 1
ATOM 695 C CA . TYR A 1 112 ? 72.759 66.569 50.521 1.00 48.39 112 TYR A CA 1
ATOM 696 C C . TYR A 1 112 ? 72.512 67.821 51.354 1.00 49.13 112 TYR A C 1
ATOM 697 O O . TYR A 1 112 ? 71.383 68.284 51.466 1.00 50.97 112 TYR A O 1
ATOM 706 N N . ALA A 1 113 ? 73.579 68.375 51.918 1.00 44.61 113 ALA A N 1
ATOM 707 C CA . ALA A 1 113 ? 73.485 69.600 52.696 1.00 44.53 113 ALA A CA 1
ATOM 708 C C . ALA A 1 113 ? 72.977 70.777 51.844 1.00 49.41 113 ALA A C 1
ATOM 709 O O . ALA A 1 113 ? 72.233 71.632 52.336 1.00 47.18 113 ALA A O 1
ATOM 711 N N . SER A 1 114 ? 73.368 70.812 50.569 1.00 45.92 114 SER A N 1
ATOM 712 C CA . SER A 1 114 ? 72.888 71.849 49.656 1.00 49.45 114 SER A CA 1
ATOM 713 C C . SER A 1 114 ? 71.368 71.881 49.549 1.00 41.07 114 SER A C 1
ATOM 714 O O . SER A 1 114 ? 70.781 72.935 49.304 1.00 51.85 114 SER A O 1
ATOM 717 N N . ASP A 1 115 ? 70.725 70.738 49.766 1.00 41.18 115 ASP A N 1
ATOM 718 C CA . ASP A 1 115 ? 69.261 70.681 49.806 1.00 53.38 115 ASP A CA 1
ATOM 719 C C . ASP A 1 115 ? 68.626 71.582 50.854 1.00 41.96 115 ASP A C 1
ATOM 720 O O . ASP A 1 115 ? 67.444 71.881 50.778 1.00 49.02 115 ASP A O 1
ATOM 725 N N . TYR A 1 116 ? 69.428 72.026 51.814 1.00 61.34 116 TYR A N 1
ATOM 726 C CA . TYR A 1 116 ? 68.941 72.769 52.960 1.00 41.54 116 TYR A CA 1
ATOM 727 C C . TYR A 1 116 ? 69.263 74.260 52.838 1.00 58.75 116 TYR A C 1
ATOM 728 O O . TYR A 1 116 ? 68.938 75.053 53.747 1.00 52.45 116 TYR A O 1
ATOM 737 N N . PHE A 1 117 ? 69.878 74.639 51.712 1.00 41.64 117 PHE A N 1
ATOM 738 C CA . PHE A 1 117 ? 70.319 76.025 51.525 1.00 59.10 117 PHE A CA 1
ATOM 739 C C . PHE A 1 117 ? 69.317 77.124 51.929 1.00 57.71 117 PHE A C 1
ATOM 740 O O . PHE A 1 117 ? 69.701 78.097 52.594 1.00 57.80 117 PHE A O 1
ATOM 748 N N . GLN A 1 118 ? 68.054 76.959 51.546 1.00 43.14 118 GLN A N 1
ATOM 749 C CA . GLN A 1 118 ? 67.019 77.925 51.895 1.00 43.96 118 GLN A CA 1
ATOM 750 C C . GLN A 1 118 ? 66.679 77.954 53.393 1.00 51.78 118 GLN A C 1
ATOM 751 O O . GLN A 1 118 ? 66.616 79.031 54.007 1.00 44.51 118 GLN A O 1
ATOM 757 N N . GLN A 1 119 ? 66.471 76.775 53.977 1.00 48.41 119 GLN A N 1
ATOM 758 C CA . GLN A 1 119 ? 66.083 76.691 55.380 1.00 45.96 119 GLN A CA 1
ATOM 759 C C . GLN A 1 119 ? 67.170 77.336 56.210 1.00 46.37 119 GLN A C 1
ATOM 760 O O . GLN A 1 119 ? 66.895 78.177 57.073 1.00 44.35 119 GLN A O 1
ATOM 766 N N . LEU A 1 120 ? 68.409 76.954 55.909 1.00 45.89 120 LEU A N 1
ATOM 767 C CA . LEU A 1 120 ? 69.579 77.520 56.552 1.00 46.89 120 LEU A CA 1
ATOM 768 C C . LEU A 1 120 ? 69.519 79.042 56.458 1.00 51.37 120 LEU A C 1
ATOM 769 O O . LEU A 1 120 ? 69.652 79.740 57.473 1.00 52.14 120 LEU A O 1
ATOM 774 N N . TYR A 1 121 ? 69.252 79.554 55.254 1.00 54.15 121 TYR A N 1
ATOM 775 C CA . TYR A 1 121 ? 69.196 80.998 55.067 1.00 44.50 121 TYR A CA 1
ATOM 776 C C . TYR A 1 121 ? 68.111 81.577 55.963 1.00 47.82 121 TYR A C 1
ATOM 777 O O . TYR A 1 121 ? 68.346 82.554 56.675 1.00 47.76 121 TYR A O 1
ATOM 786 N N . ASP A 1 122 ? 66.935 80.955 55.952 1.00 46.98 122 ASP A N 1
ATOM 787 C CA . ASP A 1 122 ? 65.838 81.461 56.759 1.00 46.48 122 ASP A CA 1
ATOM 788 C C . ASP A 1 122 ? 66.255 81.487 58.235 1.00 52.87 122 ASP A C 1
ATOM 789 O O . ASP A 1 122 ? 66.001 82.462 58.954 1.00 51.73 122 ASP A O 1
ATOM 794 N N . TRP A 1 123 ? 66.975 80.465 58.673 1.00 45.89 123 TRP A N 1
ATOM 795 C CA . TRP A 1 123 ? 67.299 80.415 60.083 1.00 56.65 123 TRP A CA 1
ATOM 796 C C . TRP A 1 123 ? 68.302 81.512 60.389 1.00 59.22 123 TRP A C 1
ATOM 797 O O . TRP A 1 123 ? 68.264 82.117 61.461 1.00 65.97 123 TRP A O 1
ATOM 808 N N . ALA A 1 124 ? 69.158 81.815 59.421 1.00 52.80 124 ALA A N 1
ATOM 809 C CA . ALA A 1 124 ? 70.116 82.873 59.634 1.00 46.90 124 ALA A CA 1
ATOM 810 C C . ALA A 1 124 ? 69.372 84.202 59.814 1.00 54.02 124 ALA A C 1
ATOM 811 O O . ALA A 1 124 ? 69.724 84.993 60.694 1.00 52.66 1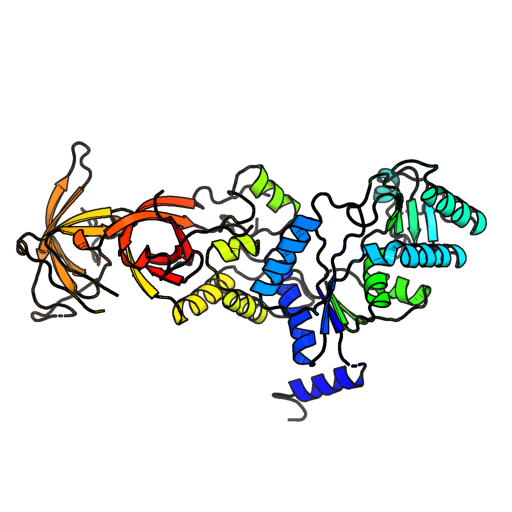24 ALA A O 1
ATOM 813 N N . GLU A 1 125 ? 68.307 84.421 59.040 1.00 50.64 125 GLU A N 1
ATOM 814 C CA . GLU A 1 125 ? 67.526 85.640 59.202 1.00 49.54 125 GLU A CA 1
ATOM 815 C C . GLU A 1 125 ? 66.966 85.678 60.621 1.00 52.22 125 GLU A C 1
ATOM 816 O O . GLU A 1 125 ? 67.015 86.712 61.294 1.00 51.71 125 GLU A O 1
ATOM 822 N N . LEU A 1 126 ? 66.493 84.526 61.095 1.00 52.43 126 LEU A N 1
ATOM 823 C CA . LEU A 1 126 ? 65.982 84.423 62.453 1.00 52.81 126 LEU A CA 1
ATOM 824 C C . LEU A 1 126 ? 67.043 84.872 63.465 1.00 58.27 126 LEU A C 1
ATOM 825 O O . LEU A 1 126 ? 66.748 85.670 64.361 1.00 64.79 126 LEU A O 1
ATOM 830 N N . LEU A 1 127 ? 68.286 84.420 63.290 1.00 50.61 127 LEU A N 1
ATOM 831 C CA . LEU A 1 127 ? 69.363 84.870 64.172 1.00 61.02 127 LEU A CA 1
ATOM 832 C C . LEU A 1 127 ? 69.539 86.394 64.158 1.00 71.25 127 LEU A C 1
ATOM 833 O O . LEU A 1 127 ? 69.761 87.000 65.210 1.00 75.12 127 LEU A O 1
ATOM 838 N N . ILE A 1 128 ? 69.431 87.020 62.985 1.00 68.19 128 ILE A N 1
ATOM 839 C CA . ILE A 1 128 ? 69.611 88.461 62.943 1.00 68.59 128 ILE A CA 1
ATOM 840 C C . ILE A 1 128 ? 68.432 89.114 63.654 1.00 63.70 128 ILE A C 1
ATOM 841 O O . ILE A 1 128 ? 68.588 90.122 64.356 1.00 63.43 128 ILE A O 1
ATOM 846 N N . LYS A 1 129 ? 67.260 88.508 63.503 1.00 60.68 129 LYS A N 1
ATOM 847 C CA . LYS A 1 129 ? 66.055 89.073 64.091 1.00 64.07 129 LYS A CA 1
ATOM 848 C C . LYS A 1 129 ? 66.081 89.012 65.622 1.00 67.91 129 LYS A C 1
ATOM 849 O O . LYS A 1 129 ? 65.493 89.863 66.295 1.00 68.74 129 LYS A O 1
ATOM 855 N N . LYS A 1 130 ? 66.783 88.014 66.155 1.00 66.11 130 LYS A N 1
ATOM 856 C CA . LYS A 1 130 ? 66.935 87.844 67.594 1.00 68.67 130 LYS A CA 1
ATOM 857 C C . LYS A 1 130 ? 68.126 88.637 68.122 1.00 71.71 130 LYS A C 1
ATOM 858 O O . LYS A 1 130 ? 68.453 88.561 69.307 1.00 74.90 130 LYS A O 1
ATOM 864 N N . GLY A 1 131 ? 68.772 89.394 67.239 1.00 72.39 131 GLY A N 1
ATOM 865 C CA . GLY A 1 131 ? 69.962 90.147 67.601 1.00 73.60 131 GLY A CA 1
ATOM 866 C C . GLY A 1 131 ? 71.119 89.230 67.945 1.00 72.88 131 GLY A C 1
ATOM 867 O O . GLY A 1 131 ? 71.949 89.545 68.794 1.00 74.94 131 GLY A O 1
ATOM 868 N N . LEU A 1 132 ? 71.170 88.093 67.261 1.00 70.52 132 LEU A N 1
ATOM 869 C CA . LEU A 1 132 ? 72.150 87.057 67.539 1.00 72.16 132 LEU A CA 1
ATOM 870 C C . LEU A 1 132 ? 73.082 86.825 66.348 1.00 67.36 132 LEU A C 1
ATOM 871 O O . LEU A 1 132 ? 73.889 85.887 66.340 1.00 63.97 132 LEU A O 1
ATOM 876 N N . ALA A 1 133 ? 72.958 87.682 65.341 1.00 60.82 133 ALA A N 1
ATOM 877 C CA . ALA A 1 133 ? 73.840 87.634 64.188 1.00 54.39 133 ALA A CA 1
ATOM 878 C C . ALA A 1 133 ? 73.981 89.042 63.630 1.00 59.23 133 ALA A C 1
ATOM 879 O O . ALA A 1 133 ? 73.064 89.849 63.747 1.00 56.45 133 ALA A O 1
ATOM 881 N N . PHE A 1 134 ? 75.139 89.345 63.052 1.00 59.98 134 PHE A N 1
ATOM 882 C CA . PHE A 1 134 ? 75.372 90.648 62.439 1.00 68.05 134 PHE A CA 1
ATOM 883 C C . PHE A 1 134 ? 76.279 90.523 61.221 1.00 64.71 134 PHE A C 1
ATOM 884 O O . PHE A 1 134 ? 76.947 89.511 61.049 1.00 60.44 134 PHE A O 1
ATOM 892 N N . VAL A 1 135 ? 76.295 91.559 60.385 1.00 63.38 135 VAL A N 1
ATOM 893 C CA . VAL A 1 135 ? 77.163 91.607 59.213 1.00 61.18 135 VAL A CA 1
ATOM 894 C C . VAL A 1 135 ? 78.451 92.358 59.560 1.00 64.99 135 VAL A C 1
ATOM 895 O O . VAL A 1 135 ? 78.402 93.479 60.054 1.00 72.45 135 VAL A O 1
ATOM 899 N N . ASP A 1 136 ? 79.597 91.736 59.303 1.00 62.59 136 ASP A N 1
ATOM 900 C CA . ASP A 1 136 ? 80.888 92.349 59.562 1.00 68.98 136 ASP A CA 1
ATOM 901 C C . ASP A 1 136 ? 81.506 92.796 58.243 1.00 76.94 136 ASP A C 1
ATOM 902 O O . ASP A 1 136 ? 81.647 91.994 57.310 1.00 78.11 136 ASP A O 1
ATOM 907 N N . ASP A 1 137 ? 81.875 94.074 58.167 1.00 79.02 137 ASP A N 1
ATOM 908 C CA . ASP A 1 137 ? 82.546 94.601 56.979 1.00 78.59 137 ASP A CA 1
ATOM 909 C C . ASP A 1 137 ? 84.064 94.413 57.026 1.00 81.83 137 ASP A C 1
ATOM 910 O O . ASP A 1 137 ? 84.748 94.643 56.034 1.00 82.91 137 ASP A O 1
ATOM 915 N N . ASP A 1 138 ? 84.588 93.994 58.173 1.00 86.82 138 ASP A N 1
ATOM 916 C CA . ASP A 1 138 ? 86.031 93.818 58.319 1.00 93.37 138 ASP A CA 1
ATOM 917 C C . ASP A 1 138 ? 86.506 92.635 57.470 1.00 87.11 138 ASP A C 1
ATOM 918 O O . ASP A 1 138 ? 85.728 91.731 57.190 1.00 85.24 138 ASP A O 1
ATOM 920 N N . SER A 1 139 ? 87.774 92.664 57.057 1.00 87.37 139 SER A N 1
ATOM 921 C CA . SER A 1 139 ? 88.346 91.679 56.135 1.00 86.28 139 SER A CA 1
ATOM 922 C C . SER A 1 139 ? 88.623 90.344 56.813 1.00 88.84 139 SER A C 1
ATOM 923 O O . SER A 1 139 ? 88.518 90.236 58.032 1.00 88.57 139 SER A O 1
ATOM 925 N N . LEU A 1 140 ? 88.975 89.329 56.020 1.00 91.83 140 LEU A N 1
ATOM 926 C CA . LEU A 1 140 ? 89.377 88.029 56.566 1.00 90.14 140 LEU A CA 1
ATOM 927 C C . LEU A 1 140 ? 90.634 88.212 57.409 1.00 99.71 140 LEU A C 1
ATOM 928 O O . LEU A 1 140 ? 90.809 87.556 58.440 1.00 102.15 140 LEU A O 1
ATOM 930 N N . GLU A 1 141 ? 91.498 89.123 56.964 1.00 106.49 141 GLU A N 1
ATOM 931 C CA . GLU A 1 141 ? 92.673 89.527 57.728 1.00 109.33 141 GLU A CA 1
ATOM 932 C C . GLU A 1 141 ? 92.250 90.104 59.075 1.00 107.93 141 GLU A C 1
ATOM 933 O O . GLU A 1 141 ? 92.574 89.543 60.125 1.00 106.01 141 GLU A O 1
ATOM 935 N N . GLU A 1 142 ? 91.513 91.215 59.030 1.00 108.23 142 GLU A N 1
ATOM 936 C CA . GLU A 1 142 ? 91.017 91.893 60.230 1.00 107.93 142 GLU A CA 1
ATOM 937 C C . GLU A 1 142 ? 90.296 90.944 61.190 1.00 106.16 142 GLU A C 1
ATOM 938 O O . GLU A 1 142 ? 90.377 91.102 62.406 1.00 107.19 142 GLU A O 1
ATOM 940 N N . ILE A 1 143 ? 89.605 89.955 60.630 1.00 104.29 143 ILE A N 1
ATOM 941 C CA . ILE A 1 143 ? 88.832 88.994 61.412 1.00 102.74 143 ILE A CA 1
ATOM 942 C C . ILE A 1 143 ? 89.721 87.970 62.113 1.00 105.30 143 ILE A C 1
ATOM 943 O O . ILE A 1 143 ? 89.576 87.752 63.318 1.00 105.07 143 ILE A O 1
ATOM 948 N N . ARG A 1 144 ? 90.642 87.355 61.363 1.00 109.60 144 ARG A N 1
ATOM 949 C CA . ARG A 1 144 ? 91.571 86.363 61.926 1.00 110.07 144 ARG A CA 1
ATOM 950 C C . ARG A 1 144 ? 92.573 87.013 62.879 1.00 114.54 144 ARG A C 1
ATOM 951 O O . ARG A 1 144 ? 93.208 86.337 63.690 1.00 111.60 144 ARG A O 1
ATOM 953 N N . ARG A 1 145 ? 92.717 88.330 62.765 1.00 117.83 145 ARG A N 1
ATOM 954 C CA . ARG A 1 145 ? 93.462 89.096 63.752 1.00 117.03 145 ARG A CA 1
ATOM 955 C C . ARG A 1 145 ? 92.598 89.285 64.993 1.00 115.20 145 ARG A C 1
ATOM 956 O O . ARG A 1 145 ? 92.869 88.690 66.035 1.00 120.19 145 ARG A O 1
ATOM 958 N N . LYS A 1 146 ? 91.536 90.080 64.865 1.00 107.63 146 LYS A N 1
ATOM 959 C CA . LYS A 1 146 ? 90.744 90.512 66.021 1.00 105.48 146 LYS A CA 1
ATOM 960 C C . LYS A 1 146 ? 90.127 89.380 66.869 1.00 101.03 146 LYS A C 1
ATOM 961 O O . LYS A 1 146 ? 89.592 89.633 67.950 1.00 102.14 146 LYS A O 1
ATOM 963 N N . ARG A 1 147 ? 90.219 88.142 66.387 1.00 98.25 147 ARG A N 1
ATOM 964 C CA . ARG A 1 147 ? 89.817 86.971 67.170 1.00 94.93 147 ARG A CA 1
ATOM 965 C C . ARG A 1 147 ? 90.920 86.606 68.167 1.00 98.80 147 ARG A C 1
ATOM 966 O O . ARG A 1 147 ? 90.652 86.234 69.310 1.00 100.14 147 ARG A O 1
ATOM 968 N N . GLU A 1 155 ? 89.172 93.401 70.010 1.00 97.37 155 GLU A N 1
ATOM 969 C CA . GLU A 1 155 ? 88.542 92.081 69.988 1.00 99.84 155 GLU A CA 1
ATOM 970 C C . GLU A 1 155 ? 87.290 92.089 69.115 1.00 102.62 155 GLU A C 1
ATOM 971 O O . GLU A 1 155 ? 87.232 91.395 68.102 1.00 101.78 155 GLU A O 1
ATOM 973 N N . ASN A 1 156 ? 86.299 92.884 69.516 1.00 104.77 156 ASN A N 1
ATOM 974 C CA . ASN A 1 156 ? 85.037 93.026 68.784 1.00 100.32 156 ASN A CA 1
ATOM 975 C C . ASN A 1 156 ? 85.191 93.557 67.363 1.00 101.89 156 ASN A C 1
ATOM 976 O O . ASN A 1 156 ? 86.095 94.344 67.075 1.00 103.16 156 ASN A O 1
ATOM 981 N N . SER A 1 157 ? 84.298 93.134 66.473 1.00 101.09 157 SER A N 1
ATOM 982 C CA . SER A 1 157 ? 84.123 93.857 65.223 1.00 100.01 157 SER A CA 1
ATOM 983 C C . SER A 1 157 ? 83.695 95.288 65.543 1.00 100.45 157 SER A C 1
ATOM 984 O O . SER A 1 157 ? 83.114 95.554 66.600 1.00 99.43 157 SER A O 1
ATOM 987 N N . PRO A 1 158 ? 84.013 96.222 64.639 1.00 98.55 158 PRO A N 1
ATOM 988 C CA . PRO A 1 158 ? 83.502 97.594 64.679 1.00 96.24 158 PRO A CA 1
ATOM 989 C C . PRO A 1 158 ? 82.026 97.670 64.307 1.00 89.72 158 PRO A C 1
ATOM 990 O O . PRO A 1 158 ? 81.435 98.749 64.358 1.00 85.79 158 PRO A O 1
ATOM 994 N N . PHE A 1 159 ? 81.432 96.543 63.934 1.00 88.69 159 PHE A N 1
ATOM 995 C CA . PHE A 1 159 ? 80.066 96.570 63.421 1.00 89.45 159 PHE A CA 1
ATOM 996 C C . PHE A 1 159 ? 79.081 95.771 64.269 1.00 87.43 159 PHE A C 1
ATOM 997 O O . PHE A 1 159 ? 77.887 95.745 63.963 1.00 81.75 159 PHE A O 1
ATOM 1005 N N . ARG A 1 160 ? 79.584 95.135 65.330 1.00 85.49 160 ARG A N 1
ATOM 1006 C CA . ARG A 1 160 ? 78.770 94.289 66.205 1.00 81.22 160 ARG A CA 1
ATOM 1007 C C . ARG A 1 160 ? 77.450 94.937 66.623 1.00 79.14 160 ARG A C 1
ATOM 1008 O O . ARG A 1 160 ? 76.388 94.321 66.535 1.00 77.42 160 ARG A O 1
ATOM 1016 N N . GLU A 1 161 ? 77.513 96.191 67.053 1.00 82.54 161 GLU A N 1
ATOM 1017 C CA . GLU A 1 161 ? 76.322 96.854 67.572 1.00 84.65 161 GLU A CA 1
ATOM 1018 C C . GLU A 1 161 ? 75.420 97.429 66.465 1.00 81.24 161 GLU A C 1
ATOM 1019 O O . GLU A 1 161 ? 74.615 98.328 66.712 1.00 83.50 161 GLU A O 1
ATOM 1021 N N . ARG A 1 162 ? 75.552 96.902 65.249 1.00 74.75 162 ARG A N 1
ATOM 1022 C CA . ARG A 1 162 ? 74.622 97.243 64.177 1.00 74.04 162 ARG A CA 1
ATOM 1023 C C . ARG A 1 162 ? 73.209 96.827 64.555 1.00 75.81 162 ARG A C 1
ATOM 1024 O O . ARG A 1 162 ? 73.008 95.768 65.157 1.00 83.40 162 ARG A O 1
ATOM 1032 N N . SER A 1 163 ? 72.232 97.647 64.184 1.00 68.95 163 SER A N 1
ATOM 1033 C CA . SER A 1 163 ? 70.836 97.359 64.483 1.00 70.62 163 SER A CA 1
ATOM 1034 C C . SER A 1 163 ? 70.375 96.128 63.736 1.00 76.89 163 SER A C 1
ATOM 1035 O O . SER A 1 163 ? 71.011 95.701 62.769 1.00 77.10 163 SER A O 1
ATOM 1038 N N . ILE A 1 164 ? 69.256 95.568 64.181 1.00 77.56 164 ILE A N 1
ATOM 1039 C CA . ILE A 1 164 ? 68.677 94.410 63.519 1.00 70.24 164 ILE A CA 1
ATOM 1040 C C . ILE A 1 164 ? 68.280 94.787 62.107 1.00 72.35 164 ILE A C 1
ATOM 1041 O O . ILE A 1 164 ? 68.581 94.076 61.162 1.00 70.08 164 ILE A O 1
ATOM 1046 N N . GLU A 1 165 ? 67.609 95.925 61.975 1.00 79.75 165 GLU A N 1
ATOM 1047 C CA . GLU A 1 165 ? 67.104 96.380 60.686 1.00 77.59 165 GLU A CA 1
ATOM 1048 C C . GLU A 1 165 ? 68.220 96.459 59.624 1.00 79.11 165 GLU A C 1
ATOM 1049 O O . GLU A 1 165 ? 68.062 95.990 58.475 1.00 60.41 165 GLU A O 1
ATOM 1051 N N . GLU A 1 166 ? 69.353 97.025 60.039 1.00 62.78 166 GLU A N 1
ATOM 1052 C CA . GLU A 1 166 ? 70.497 97.244 59.164 1.00 78.46 166 GLU A CA 1
ATOM 1053 C C . GLU A 1 166 ? 71.160 95.923 58.781 1.00 83.46 166 GLU A C 1
ATOM 1054 O O . GLU A 1 166 ? 71.448 95.682 57.607 1.00 87.95 166 GLU A O 1
ATOM 1060 N N . ASN A 1 167 ? 71.409 95.086 59.787 1.00 79.04 167 ASN A N 1
ATOM 1061 C CA . ASN A 1 167 ? 71.933 93.741 59.598 1.00 73.15 167 ASN A CA 1
ATOM 1062 C C . ASN A 1 167 ? 71.115 92.954 58.593 1.00 71.80 167 ASN A C 1
ATOM 1063 O O . ASN A 1 167 ? 71.646 92.412 57.630 1.00 74.76 167 ASN A O 1
ATOM 1068 N N . LEU A 1 168 ? 69.817 92.882 58.849 1.00 67.66 168 LEU A N 1
ATOM 1069 C CA . LEU A 1 168 ? 68.896 92.118 58.036 1.00 65.95 168 LEU A CA 1
ATOM 1070 C C . LEU A 1 168 ? 68.899 92.627 56.600 1.00 71.84 168 LEU A C 1
ATOM 1071 O O . LEU A 1 168 ? 68.945 91.833 55.645 1.00 74.59 168 LEU A O 1
ATOM 1076 N N . ASP A 1 169 ? 68.861 93.949 56.439 1.00 71.30 169 ASP A N 1
ATOM 1077 C CA . ASP A 1 169 ? 68.907 94.519 55.098 1.00 66.96 169 ASP A CA 1
ATOM 1078 C C . ASP A 1 169 ? 70.203 94.168 54.371 1.00 64.64 169 ASP A C 1
ATOM 1079 O O . ASP A 1 169 ? 70.173 93.692 53.234 1.00 65.30 169 ASP A O 1
ATOM 1084 N N . LEU A 1 170 ? 71.334 94.404 55.033 1.00 61.91 170 LEU A N 1
ATOM 1085 C CA . LEU A 1 170 ? 72.657 94.045 54.506 1.00 65.75 170 LEU A CA 1
ATOM 1086 C C . LEU A 1 170 ? 72.814 92.560 54.109 1.00 71.60 170 LEU A C 1
ATOM 1087 O O . LEU A 1 170 ? 73.432 92.230 53.090 1.00 69.06 170 LEU A O 1
ATOM 1092 N N . PHE A 1 171 ? 72.266 91.666 54.923 1.00 69.41 171 PHE A N 1
ATOM 1093 C CA . PHE A 1 171 ? 72.330 90.254 54.623 1.00 62.78 171 PHE A CA 1
ATOM 1094 C C . PHE A 1 171 ? 71.504 90.006 53.373 1.00 61.06 171 PHE A C 1
ATOM 1095 O O . PHE A 1 171 ? 71.942 89.310 52.441 1.00 60.95 171 PHE A O 1
ATOM 1103 N N . ARG A 1 172 ? 70.308 90.588 53.349 1.00 56.58 172 ARG A N 1
ATOM 1104 C CA . ARG A 1 172 ? 69.409 90.396 52.217 1.00 54.10 172 ARG A CA 1
ATOM 1105 C C . ARG A 1 172 ? 70.066 90.800 50.897 1.00 57.41 172 ARG A C 1
ATOM 1106 O O . ARG A 1 172 ? 69.958 90.087 49.884 1.00 51.22 172 ARG A O 1
ATOM 1114 N N . ARG A 1 173 ? 70.764 91.937 50.929 1.00 58.37 173 ARG A N 1
ATOM 1115 C CA . ARG A 1 173 ? 71.485 92.438 49.763 1.00 56.78 173 ARG A CA 1
ATOM 1116 C C . ARG A 1 173 ? 72.681 91.560 49.433 1.00 61.74 173 ARG A C 1
ATOM 1117 O O . ARG A 1 173 ? 73.018 91.398 48.258 1.00 62.45 173 ARG A O 1
ATOM 1125 N N . MET A 1 174 ? 73.316 90.992 50.463 1.00 64.96 174 MET A N 1
ATOM 1126 C CA . MET A 1 174 ? 74.378 90.005 50.253 1.00 62.73 174 MET A CA 1
ATOM 1127 C C . MET A 1 174 ? 73.846 88.857 49.404 1.00 59.03 174 MET A C 1
ATOM 1128 O O . MET A 1 174 ? 74.449 88.492 48.402 1.00 62.74 174 MET A O 1
ATOM 1133 N N . ARG A 1 175 ? 72.705 88.304 49.796 1.00 51.21 175 ARG A N 1
ATOM 1134 C CA . ARG A 1 175 ? 72.083 87.262 49.002 1.00 55.20 175 ARG A CA 1
ATOM 1135 C C . ARG A 1 175 ? 71.775 87.790 47.602 1.00 56.06 175 ARG A C 1
ATOM 1136 O O . ARG A 1 175 ? 71.982 87.103 46.592 1.00 59.67 175 ARG A O 1
ATOM 1144 N N . ALA A 1 176 ? 71.314 89.031 47.534 1.00 56.52 176 ALA A N 1
ATOM 1145 C CA . ALA A 1 176 ? 71.002 89.619 46.242 1.00 56.12 176 ALA A CA 1
ATOM 1146 C C . ALA A 1 176 ? 72.228 89.791 45.331 1.00 55.05 176 ALA A C 1
ATOM 1147 O O . ALA A 1 176 ? 72.082 90.035 44.142 1.00 59.64 176 ALA A O 1
ATOM 1149 N N . GLY A 1 177 ? 73.429 89.657 45.883 1.00 55.15 177 GLY A N 1
ATOM 1150 C CA . GLY A 1 177 ? 74.641 89.659 45.081 1.00 58.90 177 GLY A CA 1
ATOM 1151 C C . GLY A 1 177 ? 75.164 91.047 44.741 1.00 63.83 177 GLY A C 1
ATOM 1152 O O . GLY A 1 177 ? 75.866 91.246 43.741 1.00 59.54 177 GLY A O 1
ATOM 1153 N N . GLU A 1 178 ? 74.835 92.006 45.595 1.00 65.47 178 GLU A N 1
ATOM 1154 C CA . GLU A 1 178 ? 75.176 93.403 45.369 1.00 68.64 178 GLU A CA 1
ATOM 1155 C C . GLU A 1 178 ? 76.621 93.746 45.753 1.00 68.96 178 GLU A C 1
ATOM 1156 O O . GLU A 1 178 ? 77.252 94.587 45.129 1.00 71.35 178 GLU A O 1
ATOM 1162 N N . PHE A 1 179 ? 77.143 93.088 46.777 1.00 73.38 179 PHE A N 1
ATOM 1163 C CA . PHE A 1 179 ? 78.523 93.304 47.194 1.00 73.69 179 PHE A CA 1
ATOM 1164 C C . PHE A 1 179 ? 79.360 92.130 46.721 1.00 72.03 179 PHE A C 1
ATOM 1165 O O . PHE A 1 179 ? 78.817 91.154 46.233 1.00 74.34 179 PHE A O 1
ATOM 1173 N N . GLU A 1 180 ? 80.676 92.220 46.859 1.00 73.89 180 GLU A N 1
ATOM 1174 C CA . GLU A 1 180 ? 81.549 91.246 46.215 1.00 81.19 180 GLU A CA 1
ATOM 1175 C C . GLU A 1 180 ? 82.403 90.470 47.200 1.00 78.08 180 GLU A C 1
ATOM 1176 O O . GLU A 1 180 ? 82.552 90.874 48.351 1.00 77.61 180 GLU A O 1
ATOM 1182 N N . GLU A 1 181 ? 82.958 89.360 46.710 1.00 74.71 181 GLU A N 1
ATOM 1183 C CA . GLU A 1 181 ? 83.620 88.349 47.526 1.00 69.80 181 GLU A CA 1
ATOM 1184 C C . GLU A 1 181 ? 84.443 88.904 48.686 1.00 74.61 181 GLU A C 1
ATOM 1185 O O . GLU A 1 181 ? 85.355 89.694 48.489 1.00 82.94 181 GLU A O 1
ATOM 1191 N N . GLY A 1 182 ? 84.090 88.505 49.900 1.00 74.50 182 GLY A N 1
ATOM 1192 C CA . GLY A 1 182 ? 84.903 88.796 51.063 1.00 77.26 182 GLY A CA 1
ATOM 1193 C C . GLY A 1 182 ? 84.770 90.205 51.597 1.00 79.05 182 GLY A C 1
ATOM 1194 O O . GLY A 1 182 ? 85.376 90.538 52.619 1.00 86.85 182 GLY A O 1
ATOM 1195 N N . SER A 1 183 ? 83.985 91.037 50.921 1.00 71.26 183 SER A N 1
ATOM 1196 C CA . SER A 1 183 ? 83.806 92.414 51.368 1.00 76.36 183 SER A CA 1
ATOM 1197 C C . SER A 1 183 ? 83.026 92.432 52.665 1.00 76.45 183 SER A C 1
ATOM 1198 O O . SER A 1 183 ? 83.327 93.199 53.576 1.00 80.00 183 SER A O 1
ATOM 1201 N N . ARG A 1 184 ? 82.016 91.575 52.730 1.00 72.33 184 ARG A N 1
ATOM 1202 C CA . ARG A 1 184 ? 81.164 91.463 53.899 1.00 68.11 184 ARG A CA 1
ATOM 1203 C C . ARG A 1 184 ? 80.951 89.992 54.227 1.00 67.35 184 ARG A C 1
ATOM 1204 O O . ARG A 1 184 ? 81.169 89.108 53.391 1.00 63.01 184 ARG A O 1
ATOM 1212 N N . VAL A 1 185 ? 80.513 89.745 55.454 1.00 66.05 185 VAL A N 1
ATOM 1213 C CA . VAL A 1 185 ? 80.378 88.399 55.972 1.00 63.39 185 VAL A CA 1
ATOM 1214 C C . VAL A 1 185 ? 79.318 88.434 57.070 1.00 61.34 185 VAL A C 1
ATOM 1215 O O . VAL A 1 185 ? 79.241 89.411 57.804 1.00 59.03 185 VAL A O 1
ATOM 1219 N N . LEU A 1 186 ? 78.475 87.405 57.169 1.00 58.72 186 LEU A N 1
ATOM 1220 C CA . LEU A 1 186 ? 77.561 87.352 58.308 1.00 60.93 186 LEU A CA 1
ATOM 1221 C C . LEU A 1 186 ? 78.113 86.441 59.403 1.00 67.39 186 LEU A C 1
ATOM 1222 O O . LEU A 1 186 ? 78.548 85.306 59.127 1.00 71.01 186 LEU A O 1
ATOM 1227 N N . ARG A 1 187 ? 78.070 86.945 60.636 1.00 66.33 187 ARG A N 1
ATOM 1228 C CA . ARG A 1 187 ? 78.604 86.261 61.814 1.00 69.00 187 ARG A CA 1
ATOM 1229 C C . ARG A 1 187 ? 77.566 86.117 62.919 1.00 63.39 187 ARG A C 1
ATOM 1230 O O . ARG A 1 187 ? 76.780 87.025 63.157 1.00 62.50 187 ARG A O 1
ATOM 1238 N N . ALA A 1 188 ? 77.582 84.983 63.609 1.00 60.30 188 ALA A N 1
ATOM 1239 C CA . ALA A 1 188 ? 76.847 84.851 64.861 1.00 65.96 188 ALA A CA 1
ATOM 1240 C C . ALA A 1 188 ? 77.382 85.855 65.879 1.00 73.01 188 ALA A C 1
ATOM 1241 O O . ALA A 1 188 ? 78.574 86.161 65.894 1.00 78.18 188 ALA A O 1
ATOM 1243 N N . LYS A 1 189 ? 76.504 86.369 66.731 1.00 74.08 189 LYS A N 1
ATOM 1244 C CA . LYS A 1 189 ? 76.906 87.336 67.752 1.00 75.08 189 LYS A CA 1
ATOM 1245 C C . LYS A 1 189 ? 76.953 86.675 69.140 1.00 74.89 189 LYS A C 1
ATOM 1246 O O . LYS A 1 189 ? 75.959 86.683 69.868 1.00 70.99 189 LYS A O 1
ATOM 1252 N N . ILE A 1 190 ? 78.105 86.103 69.496 1.00 79.21 190 ILE A N 1
ATOM 1253 C CA . ILE A 1 190 ? 78.270 85.423 70.788 1.00 88.22 190 ILE A CA 1
ATOM 1254 C C . ILE A 1 190 ? 79.113 86.219 71.807 1.00 92.52 190 ILE A C 1
ATOM 1255 O O . ILE A 1 190 ? 78.727 87.317 72.227 1.00 92.44 190 ILE A O 1
ATOM 1260 N N . ASP A 1 191 ? 80.246 85.648 72.218 1.00 95.26 191 ASP A N 1
ATOM 1261 C CA . ASP A 1 191 ? 81.216 86.351 73.066 1.00 103.05 191 ASP A CA 1
ATOM 1262 C C . ASP A 1 191 ? 82.625 86.243 72.478 1.00 104.86 191 ASP A C 1
ATOM 1263 O O . ASP A 1 191 ? 83.139 85.138 72.275 1.00 97.72 191 ASP A O 1
ATOM 1265 N N . MET A 1 192 ? 83.242 87.389 72.192 1.00 108.27 192 MET A N 1
ATOM 1266 C CA . MET A 1 192 ? 84.617 87.393 71.706 1.00 109.45 192 MET A CA 1
ATOM 1267 C C . MET A 1 192 ? 85.548 86.940 72.830 1.00 113.63 192 MET A C 1
ATOM 1268 O O . MET A 1 192 ? 86.506 86.190 72.607 1.00 112.23 192 MET A O 1
ATOM 1273 N N . THR A 1 193 ? 85.232 87.395 74.040 1.00 115.94 193 THR A N 1
ATOM 1274 C CA . THR A 1 193 ? 85.949 87.005 75.244 1.00 111.54 193 THR A CA 1
ATOM 1275 C C . THR A 1 193 ? 85.982 85.485 75.367 1.00 113.80 193 THR A C 1
ATOM 1276 O O . THR A 1 193 ? 87.000 84.854 75.074 1.00 110.65 193 THR A O 1
ATOM 1278 N N . HIS A 1 194 ? 84.845 84.920 75.768 1.00 118.96 194 HIS A N 1
ATOM 1279 C CA . HIS A 1 194 ? 84.697 83.491 76.058 1.00 122.64 194 HIS A CA 1
ATOM 1280 C C . HIS A 1 194 ? 85.498 82.574 75.144 1.00 118.72 194 HIS A C 1
ATOM 1281 O O . HIS A 1 194 ? 85.312 82.589 73.934 1.00 120.79 194 HIS A O 1
ATOM 1283 N N . SER A 1 195 ? 86.392 81.784 75.729 1.00 114.43 195 SER A N 1
ATOM 1284 C CA . SER A 1 195 ? 87.207 80.860 74.951 1.00 111.93 195 SER A CA 1
ATOM 1285 C C . SER A 1 195 ? 86.415 79.628 74.543 1.00 115.26 195 SER A C 1
ATOM 1286 O O . SER A 1 195 ? 86.596 78.541 75.096 1.00 116.41 195 SER A O 1
ATOM 1288 N N . ASN A 1 196 ? 85.538 79.820 73.565 1.00 112.70 196 ASN A N 1
ATOM 1289 C CA . ASN A 1 196 ? 84.812 78.734 72.919 1.00 104.57 196 ASN A CA 1
ATOM 1290 C C . ASN A 1 196 ? 85.551 77.461 72.490 1.00 97.69 196 ASN A C 1
ATOM 1291 O O . ASN A 1 196 ? 85.026 76.372 72.719 1.00 91.66 196 ASN A O 1
ATOM 1292 N N . MET A 1 197 ? 86.717 77.555 71.836 1.00 100.91 197 MET A N 1
ATOM 1293 C CA . MET A 1 197 ? 87.382 78.796 71.412 1.00 102.77 197 MET A CA 1
ATOM 1294 C C . MET A 1 197 ? 86.733 79.426 70.183 1.00 102.47 197 MET A C 1
ATOM 1295 O O . MET A 1 197 ? 86.684 80.653 70.054 1.00 100.86 197 MET A O 1
ATOM 1297 N N . ASN A 1 198 ? 86.255 78.573 69.278 1.00 101.73 198 ASN A N 1
ATOM 1298 C CA . ASN A 1 198 ? 85.516 79.011 68.101 1.00 92.28 198 ASN A CA 1
ATOM 1299 C C . ASN A 1 198 ? 84.090 79.360 68.502 1.00 89.49 198 ASN A C 1
ATOM 1300 O O . ASN A 1 198 ? 83.138 78.729 68.065 1.00 88.68 198 ASN A O 1
ATOM 1301 N N . MET A 1 199 ? 83.961 80.360 69.363 1.00 88.04 199 MET A N 1
ATOM 1302 C CA . MET A 1 199 ? 82.669 80.849 69.813 1.00 78.91 199 MET A CA 1
ATOM 1303 C C . MET A 1 199 ? 82.825 82.349 69.961 1.00 79.30 199 MET A C 1
ATOM 1304 O O . MET A 1 199 ? 81.976 83.043 70.534 1.00 67.72 199 MET A O 1
ATOM 1309 N N . ARG A 1 200 ? 83.945 82.837 69.440 1.00 88.54 200 ARG A N 1
ATOM 1310 C CA . ARG A 1 200 ? 84.183 84.264 69.331 1.00 95.79 200 ARG A CA 1
ATOM 1311 C C . ARG A 1 200 ? 83.649 84.755 67.977 1.00 98.00 200 ARG A C 1
ATOM 1312 O O . ARG A 1 200 ? 84.415 84.996 67.042 1.00 102.64 200 ARG A O 1
ATOM 1314 N N . ASP A 1 201 ? 82.325 84.876 67.884 1.00 92.66 201 ASP A N 1
ATOM 1315 C CA . ASP A 1 201 ? 81.638 85.338 66.670 1.00 87.43 201 ASP A CA 1
ATOM 1316 C C . ASP A 1 201 ? 81.967 84.552 65.390 1.00 77.57 201 ASP A C 1
ATOM 1317 O O . ASP A 1 201 ? 82.540 85.112 64.450 1.00 76.31 201 ASP A O 1
ATOM 1322 N N . PRO A 1 202 ? 81.571 83.265 65.338 1.00 65.83 202 PRO A N 1
ATOM 1323 C CA . PRO A 1 202 ? 81.881 82.407 64.185 1.00 60.95 202 PRO A CA 1
ATOM 1324 C C . PRO A 1 202 ? 81.178 82.866 62.903 1.00 65.73 202 PRO A C 1
ATOM 1325 O O . PRO A 1 202 ? 80.044 83.363 62.935 1.00 63.63 202 PRO A O 1
ATOM 1329 N N . VAL A 1 203 ? 81.854 82.693 61.773 1.00 67.49 203 VAL A N 1
ATOM 1330 C CA . VAL A 1 203 ? 81.298 83.134 60.501 1.00 66.07 203 VAL A CA 1
ATOM 1331 C C . VAL A 1 203 ? 80.184 82.185 60.034 1.00 61.57 203 VAL A C 1
ATOM 1332 O O . VAL A 1 203 ? 80.344 80.959 60.025 1.00 58.21 203 VAL A O 1
ATOM 1336 N N . LEU A 1 204 ? 79.046 82.769 59.674 1.00 56.17 204 LEU A N 1
ATOM 1337 C CA . LEU A 1 204 ? 77.887 82.003 59.259 1.00 49.94 204 LEU A CA 1
ATOM 1338 C C . LEU A 1 204 ? 77.816 81.976 57.756 1.00 48.20 204 LEU A C 1
ATOM 1339 O O . LEU A 1 204 ? 77.723 80.918 57.142 1.00 46.06 204 LEU A O 1
ATOM 1344 N N . TYR A 1 205 ? 77.846 83.151 57.151 1.00 53.90 205 TYR A N 1
ATOM 1345 C CA . TYR A 1 205 ? 77.753 83.198 55.696 1.00 46.32 205 TYR A CA 1
ATOM 1346 C C . TYR A 1 205 ? 78.911 83.947 55.079 1.00 53.62 205 TYR A C 1
ATOM 1347 O O . TYR A 1 205 ? 79.273 85.057 55.508 1.00 58.26 205 TYR A O 1
ATOM 1356 N N . ARG A 1 206 ? 79.505 83.318 54.080 1.00 46.72 206 ARG A N 1
ATOM 1357 C CA . ARG A 1 206 ? 80.510 83.985 53.269 1.00 58.93 206 ARG A CA 1
ATOM 1358 C C . ARG A 1 206 ? 79.886 84.252 51.906 1.00 55.13 206 ARG A C 1
ATOM 1359 O O . ARG A 1 206 ? 79.001 83.510 51.452 1.00 49.42 206 ARG A O 1
ATOM 1367 N N . ILE A 1 207 ? 80.326 85.310 51.245 1.00 59.37 207 ILE A N 1
ATOM 1368 C CA . ILE A 1 207 ? 79.832 85.574 49.899 1.00 63.32 207 ILE A CA 1
ATOM 1369 C C . ILE A 1 207 ? 80.798 85.061 48.811 1.00 61.50 207 ILE A C 1
ATOM 1370 O O . ILE A 1 207 ? 81.940 85.505 48.707 1.00 62.24 207 ILE A O 1
ATOM 1375 N N . LEU A 1 208 ? 80.323 84.093 48.029 1.00 54.95 208 LEU A N 1
ATOM 1376 C CA . LEU A 1 208 ? 81.124 83.423 47.017 1.00 53.85 208 LEU A CA 1
ATOM 1377 C C . LEU A 1 208 ? 80.426 83.434 45.663 1.00 56.70 208 LEU A C 1
ATOM 1378 O O . LEU A 1 208 ? 79.442 82.735 45.466 1.00 60.43 208 LEU A O 1
ATOM 1383 N N . LYS A 1 209 ? 80.929 84.218 44.721 1.00 56.46 209 LYS A N 1
ATOM 1384 C CA . LYS A 1 209 ? 80.253 84.345 43.428 1.00 58.11 209 LYS A CA 1
ATOM 1385 C C . LYS A 1 209 ? 80.656 83.270 42.414 1.00 56.32 209 LYS A C 1
ATOM 1386 O O . LYS A 1 209 ? 81.208 83.588 41.362 1.00 55.88 209 LYS A O 1
ATOM 1392 N N . LYS A 1 210 ? 80.362 82.011 42.755 1.00 52.96 210 LYS A N 1
ATOM 1393 C CA . LYS A 1 210 ? 80.698 80.829 41.957 1.00 54.43 210 LYS A CA 1
ATOM 1394 C C . LYS A 1 210 ? 79.512 79.851 41.972 1.00 61.71 210 LYS A C 1
ATOM 1395 O O . LYS A 1 210 ? 78.817 79.721 42.989 1.00 63.87 210 LYS A O 1
ATOM 1397 N N . GLU A 1 211 ? 79.281 79.157 40.857 1.00 63.31 211 GLU A N 1
ATOM 1398 C CA . GLU A 1 211 ? 78.141 78.239 40.753 1.00 57.03 211 GLU A CA 1
ATOM 1399 C C . GLU A 1 211 ? 78.345 76.895 41.432 1.00 54.15 211 GLU A C 1
ATOM 1400 O O . GLU A 1 211 ? 79.465 76.384 41.525 1.00 54.85 211 GLU A O 1
ATOM 1406 N N . HIS A 1 212 ? 77.230 76.329 41.879 1.00 47.42 212 HIS A N 1
ATOM 1407 C CA . HIS A 1 212 ? 77.199 75.072 42.602 1.00 47.76 212 HIS A CA 1
ATOM 1408 C C . HIS A 1 212 ? 76.828 73.944 41.652 1.00 47.14 212 HIS A C 1
ATOM 1409 O O . HIS A 1 212 ? 75.954 74.116 40.807 1.00 50.63 212 HIS A O 1
ATOM 1416 N N . PRO A 1 213 ? 77.467 72.772 41.806 1.00 44.04 213 PRO A N 1
ATOM 1417 C CA . PRO A 1 213 ? 77.202 71.559 41.014 1.00 44.51 213 PRO A CA 1
ATOM 1418 C C . PRO A 1 213 ? 75.733 71.155 41.015 1.00 44.63 213 PRO A C 1
ATOM 1419 O O . PRO A 1 213 ? 75.248 70.514 40.084 1.00 45.51 213 PRO A O 1
ATOM 1423 N N . ARG A 1 214 ? 75.020 71.586 42.043 1.00 50.91 214 ARG A N 1
ATOM 1424 C CA . ARG A 1 214 ? 73.784 70.957 42.422 1.00 43.97 214 ARG A CA 1
ATOM 1425 C C . ARG A 1 214 ? 72.701 71.984 42.633 1.00 44.18 214 ARG A C 1
ATOM 1426 O O . ARG A 1 214 ? 71.523 71.686 42.544 1.00 48.53 214 ARG A O 1
ATOM 1434 N N . THR A 1 215 ? 73.122 73.216 42.895 1.00 56.64 215 THR A N 1
ATOM 1435 C CA . THR A 1 215 ? 72.233 74.315 43.273 1.00 45.14 215 THR A CA 1
ATOM 1436 C C . THR A 1 215 ? 72.336 75.352 42.185 1.00 51.31 215 THR A C 1
ATOM 1437 O O . THR A 1 215 ? 71.558 76.320 42.112 1.00 53.65 215 THR A O 1
ATOM 1441 N N . GLY A 1 216 ? 73.303 75.111 41.310 1.00 45.33 216 GLY A N 1
ATOM 1442 C CA . GLY A 1 216 ? 73.461 75.919 40.124 1.00 60.73 216 GLY A CA 1
ATOM 1443 C C . GLY A 1 216 ? 73.790 77.353 40.456 1.00 46.42 216 GLY A C 1
ATOM 1444 O O . GLY A 1 216 ? 74.785 77.636 41.134 1.00 47.63 216 GLY A O 1
ATOM 1445 N N . ASN A 1 217 ? 72.937 78.249 39.972 1.00 54.27 217 ASN A N 1
ATOM 1446 C CA . ASN A 1 217 ? 73.129 79.688 40.118 1.00 58.17 217 ASN A CA 1
ATOM 1447 C C . ASN A 1 217 ? 72.155 80.285 41.137 1.00 52.84 217 ASN A C 1
ATOM 1448 O O . ASN A 1 217 ? 71.904 81.480 41.144 1.00 52.82 217 ASN A O 1
ATOM 1453 N N . GLN A 1 218 ? 71.602 79.443 41.998 1.00 51.51 218 GLN A N 1
ATOM 1454 C CA . GLN A 1 218 ? 70.566 79.898 42.909 1.00 55.33 218 GLN A CA 1
ATOM 1455 C C . GLN A 1 218 ? 71.146 80.573 44.172 1.00 58.96 218 GLN A C 1
ATOM 1456 O O . GLN A 1 218 ? 70.421 81.209 44.940 1.00 62.68 218 GLN A O 1
ATOM 1462 N N . TRP A 1 219 ? 72.452 80.447 44.382 1.00 58.38 219 TRP A N 1
ATOM 1463 C CA . TRP A 1 219 ? 73.070 81.010 45.582 1.00 58.37 219 TRP A CA 1
ATOM 1464 C C . TRP A 1 219 ? 74.436 81.628 45.343 1.00 45.33 219 TRP A C 1
ATOM 1465 O O . TRP A 1 219 ? 75.274 81.096 44.625 1.00 70.91 219 TRP A O 1
ATOM 1476 N N . VAL A 1 220 ? 74.658 82.754 45.997 1.00 57.78 220 VAL A N 1
ATOM 1477 C CA . VAL A 1 220 ? 75.841 83.533 45.759 1.00 46.47 220 VAL A CA 1
ATOM 1478 C C . VAL A 1 220 ? 76.466 83.871 47.121 1.00 51.50 220 VAL A C 1
ATOM 1479 O O . VAL A 1 220 ? 77.574 84.394 47.211 1.00 50.90 220 VAL A O 1
ATOM 1483 N N . ILE A 1 221 ? 75.744 83.525 48.183 1.00 51.82 221 ILE A N 1
ATOM 1484 C CA . ILE A 1 221 ? 76.324 83.414 49.517 1.00 45.60 221 ILE A CA 1
ATOM 1485 C C . ILE A 1 221 ? 76.173 81.956 49.950 1.00 50.16 221 ILE A C 1
ATOM 1486 O O . ILE A 1 221 ? 75.230 81.295 49.542 1.00 50.28 221 ILE A O 1
ATOM 1491 N N . TYR A 1 222 ? 77.108 81.447 50.748 1.00 50.56 222 TYR A N 1
ATOM 1492 C CA . TYR A 1 222 ? 77.025 80.065 51.242 1.00 54.01 222 TYR A CA 1
ATOM 1493 C C . TYR A 1 222 ? 77.378 79.972 52.737 1.00 54.66 222 TYR A C 1
ATOM 1494 O O . TYR A 1 222 ? 78.180 80.788 53.247 1.00 54.06 222 TYR A O 1
ATOM 1503 N N . PRO A 1 223 ? 76.777 78.984 53.441 1.00 46.82 223 PRO A N 1
ATOM 1504 C CA . PRO A 1 223 ? 76.966 78.723 54.876 1.00 48.94 223 PRO A CA 1
ATOM 1505 C C . PRO A 1 223 ? 78.270 77.998 55.173 1.00 42.53 223 PRO A C 1
ATOM 1506 O O . PRO A 1 223 ? 78.668 77.089 54.444 1.00 49.26 223 PRO A O 1
ATOM 1510 N N . MET A 1 224 ? 78.927 78.402 56.250 1.00 46.83 224 MET A N 1
ATOM 1511 C CA . MET A 1 224 ? 80.153 77.755 56.691 1.00 47.06 224 MET A CA 1
ATOM 1512 C C . MET A 1 224 ? 79.820 76.477 57.446 1.00 50.39 224 MET A C 1
ATOM 1513 O O . MET A 1 224 ? 78.739 76.358 58.033 1.00 47.31 224 MET A O 1
ATOM 1518 N N . TYR A 1 225 ? 80.764 75.535 57.413 1.00 57.34 225 TYR A N 1
ATOM 1519 C CA . TYR A 1 225 ? 80.599 74.191 57.964 1.00 55.79 225 TYR A CA 1
ATOM 1520 C C . TYR A 1 225 ? 79.953 74.193 59.345 1.00 56.27 225 TYR A C 1
ATOM 1521 O O . TYR A 1 225 ? 78.956 73.515 59.551 1.00 53.69 225 TYR A O 1
ATOM 1530 N N . ASP A 1 226 ? 80.510 74.962 60.275 1.00 43.19 226 ASP A N 1
ATOM 1531 C CA . ASP A 1 226 ? 79.944 75.064 61.615 1.00 55.51 226 ASP A CA 1
ATOM 1532 C C . ASP A 1 226 ? 78.468 75.451 61.634 1.00 54.86 226 ASP A C 1
ATOM 1533 O O . ASP A 1 226 ? 77.683 74.862 62.381 1.00 55.20 226 ASP A O 1
ATOM 1538 N N . TYR A 1 227 ? 78.075 76.423 60.811 1.00 55.14 227 TYR A N 1
ATOM 1539 C CA . TYR A 1 227 ? 76.677 76.850 60.822 1.00 52.60 227 TYR A CA 1
ATOM 1540 C C . TYR A 1 227 ? 75.754 75.799 60.237 1.00 52.24 227 TYR A C 1
ATOM 1541 O O . TYR A 1 227 ? 74.636 75.608 60.714 1.00 59.49 227 TYR A O 1
ATOM 1550 N N . ALA A 1 228 ? 76.237 75.104 59.219 1.00 42.72 228 ALA A N 1
ATOM 1551 C CA . ALA A 1 228 ? 75.391 74.189 58.480 1.00 47.58 228 ALA A CA 1
ATOM 1552 C C . ALA A 1 228 ? 75.308 72.798 59.106 1.00 55.81 228 ALA A C 1
ATOM 1553 O O . ALA A 1 228 ? 74.332 72.092 58.905 1.00 52.48 228 ALA A O 1
ATOM 1555 N N . HIS A 1 229 ? 76.330 72.411 59.861 1.00 61.95 229 HIS A N 1
ATOM 1556 C CA . HIS A 1 229 ? 76.484 71.025 60.297 1.00 62.65 229 HIS A CA 1
ATOM 1557 C C . HIS A 1 229 ? 75.364 70.529 61.225 1.00 56.93 229 HIS A C 1
ATOM 1558 O O . HIS A 1 229 ? 74.586 69.643 60.855 1.00 40.42 229 HIS A O 1
ATOM 1565 N N . GLY A 1 230 ? 75.287 71.105 62.422 1.00 54.95 230 GLY A N 1
ATOM 1566 C CA . GLY A 1 230 ? 74.216 70.800 63.355 1.00 41.92 230 GLY A CA 1
ATOM 1567 C C . GLY A 1 230 ? 72.814 71.119 62.872 1.00 50.95 230 GLY A C 1
ATOM 1568 O O . GLY A 1 230 ? 71.862 70.480 63.319 1.00 46.67 230 GLY A O 1
ATOM 1569 N N . GLN A 1 231 ? 72.667 72.101 61.974 1.00 44.19 231 GLN A N 1
ATOM 1570 C CA . GLN A 1 231 ? 71.350 72.415 61.431 1.00 44.89 231 GLN A CA 1
ATOM 1571 C C . GLN A 1 231 ? 70.924 71.385 60.395 1.00 48.52 231 GLN A C 1
ATOM 1572 O O . GLN A 1 231 ? 69.742 71.059 60.264 1.00 44.98 231 GLN A O 1
ATOM 1578 N N . SER A 1 232 ? 71.900 70.874 59.661 1.00 40.74 232 SER A N 1
ATOM 1579 C CA . SER A 1 232 ? 71.678 69.722 58.815 1.00 40.38 232 SER A CA 1
ATOM 1580 C C . SER A 1 232 ? 71.217 68.559 59.687 1.00 45.93 232 SER A C 1
ATOM 1581 O O . SER A 1 232 ? 70.195 67.919 59.387 1.00 45.64 232 SER A O 1
ATOM 1584 N N . ASP A 1 233 ? 71.964 68.286 60.760 1.00 44.12 233 ASP A N 1
ATOM 1585 C CA . ASP A 1 233 ? 71.599 67.189 61.663 1.00 47.96 233 ASP A CA 1
ATOM 1586 C C . ASP A 1 233 ? 70.168 67.377 62.110 1.00 52.00 233 ASP A C 1
ATOM 1587 O O . ASP A 1 233 ? 69.380 66.424 62.123 1.00 50.93 233 ASP A O 1
ATOM 1592 N N . SER A 1 234 ? 69.825 68.625 62.427 1.00 42.16 234 SER A N 1
ATOM 1593 C CA . SER A 1 234 ? 68.527 68.909 62.991 1.00 43.05 234 SER A CA 1
ATOM 1594 C C . SER A 1 234 ? 67.440 68.655 61.971 1.00 46.91 234 SER A C 1
ATOM 1595 O O . SER A 1 234 ? 66.459 67.985 62.270 1.00 47.48 234 SER A O 1
ATOM 1598 N N . ILE A 1 235 ? 67.617 69.189 60.767 1.00 42.71 235 ILE A N 1
ATOM 1599 C CA . ILE A 1 235 ? 66.630 69.027 59.705 1.00 47.37 235 ILE A CA 1
ATOM 1600 C C . ILE A 1 235 ? 66.377 67.546 59.445 1.00 54.01 235 ILE A C 1
ATOM 1601 O O . ILE A 1 235 ? 65.258 67.140 59.122 1.00 54.36 235 ILE A O 1
ATOM 1606 N N . GLU A 1 236 ? 67.419 66.739 59.635 1.00 57.66 236 GLU A N 1
ATOM 1607 C CA . GLU A 1 236 ? 67.378 65.328 59.270 1.00 59.84 236 GLU A CA 1
ATOM 1608 C C . GLU A 1 236 ? 66.943 64.403 60.387 1.00 57.15 236 GLU A C 1
ATOM 1609 O O . GLU A 1 236 ? 66.873 63.178 60.204 1.00 54.67 236 GLU A O 1
ATOM 1615 N N . ASN A 1 237 ? 66.674 65.001 61.539 1.00 51.87 237 ASN A N 1
ATOM 1616 C CA . ASN A 1 237 ? 66.283 64.270 62.733 1.00 52.29 237 ASN A CA 1
ATOM 1617 C C . ASN A 1 237 ? 67.318 63.260 63.190 1.00 50.12 237 ASN A C 1
ATOM 1618 O O . ASN A 1 237 ? 66.982 62.226 63.767 1.00 54.92 237 ASN A O 1
ATOM 1623 N N . ILE A 1 238 ? 68.577 63.575 62.925 1.00 46.18 238 ILE A N 1
ATOM 1624 C CA . ILE A 1 238 ? 69.675 62.763 63.392 1.00 47.85 238 ILE A CA 1
ATOM 1625 C C . ILE A 1 238 ? 69.566 62.703 64.905 1.00 48.78 238 ILE A C 1
ATOM 1626 O O . ILE A 1 238 ? 69.408 63.729 65.545 1.00 58.68 238 ILE A O 1
ATOM 1631 N N . THR A 1 239 ? 69.606 61.505 65.478 1.00 44.17 239 THR A N 1
ATOM 1632 C CA . THR A 1 239 ? 69.486 61.362 66.929 1.00 51.98 239 THR A CA 1
ATOM 1633 C C . THR A 1 239 ? 70.840 61.429 67.601 1.00 56.12 239 THR A C 1
ATOM 1634 O O . THR A 1 239 ? 70.989 62.042 68.654 1.00 62.41 239 THR A O 1
ATOM 1638 N N . HIS A 1 240 ? 71.828 60.778 67.002 1.00 54.40 240 HIS A N 1
ATOM 1639 C CA . HIS A 1 240 ? 73.160 60.761 67.582 1.00 50.50 240 HIS A CA 1
ATOM 1640 C C . HIS A 1 240 ? 74.177 61.159 66.537 1.00 51.43 240 HIS A C 1
ATOM 1641 O O . HIS A 1 240 ? 74.470 60.402 65.612 1.00 62.13 240 HIS A O 1
ATOM 1648 N N . SER A 1 241 ? 74.713 62.358 66.678 1.00 48.36 241 SER A N 1
ATOM 1649 C CA . SER A 1 241 ? 75.650 62.871 65.699 1.00 52.53 241 SER A CA 1
ATOM 1650 C C . SER A 1 241 ? 77.076 62.613 66.146 1.00 49.40 241 SER A C 1
ATOM 1651 O O . SER A 1 241 ? 77.527 63.178 67.117 1.00 43.03 241 SER A O 1
ATOM 1654 N N . ILE A 1 242 ? 77.790 61.754 65.430 1.00 48.96 242 ILE A N 1
ATOM 1655 C CA . ILE A 1 242 ? 79.131 61.380 65.861 1.00 50.88 242 ILE A CA 1
ATOM 1656 C C . ILE A 1 242 ? 80.221 62.023 65.017 1.00 54.63 242 ILE A C 1
ATOM 1657 O O . ILE A 1 242 ? 80.311 61.783 63.811 1.00 64.03 242 ILE A O 1
ATOM 1662 N N . CYS A 1 243 ? 81.056 62.830 65.657 1.00 52.50 243 CYS A N 1
ATOM 1663 C CA . CYS A 1 243 ? 82.070 63.588 64.935 1.00 58.23 243 CYS A CA 1
ATOM 1664 C C . CYS A 1 243 ? 83.476 63.193 65.370 1.00 52.72 243 CYS A C 1
ATOM 1665 O O . CYS A 1 243 ? 83.803 63.248 66.556 1.00 54.20 243 CYS A O 1
ATOM 1667 N N . LEU A 1 249 ? 87.537 70.220 67.866 1.00 99.03 249 LEU A N 1
ATOM 1668 C CA . LEU A 1 249 ? 86.262 69.615 68.248 1.00 104.03 249 LEU A CA 1
ATOM 1669 C C . LEU A 1 249 ? 85.609 70.282 69.475 1.00 107.69 249 LEU A C 1
ATOM 1670 O O . LEU A 1 249 ? 86.142 70.228 70.586 1.00 106.27 249 LEU A O 1
ATOM 1672 N N . HIS A 1 250 ? 84.449 70.906 69.261 1.00 110.76 250 HIS A N 1
ATOM 1673 C CA . HIS A 1 250 ? 83.709 71.588 70.330 1.00 110.77 250 HIS A CA 1
ATOM 1674 C C . HIS A 1 250 ? 82.209 71.763 69.996 1.00 107.41 250 HIS A C 1
ATOM 1675 O O . HIS A 1 250 ? 81.838 72.309 68.951 1.00 98.40 250 HIS A O 1
ATOM 1677 N N . ARG A 1 251 ? 81.354 71.298 70.903 1.00 104.71 251 ARG A N 1
ATOM 1678 C CA . ARG A 1 251 ? 79.919 71.273 70.663 1.00 96.02 251 ARG A CA 1
ATOM 1679 C C . ARG A 1 251 ? 79.137 72.266 71.517 1.00 92.93 251 ARG A C 1
ATOM 1680 O O . ARG A 1 251 ? 77.926 72.119 71.682 1.00 89.12 251 ARG A O 1
ATOM 1682 N N . ILE A 1 252 ? 79.814 73.266 72.076 1.00 94.66 252 ILE A N 1
ATOM 1683 C CA . ILE A 1 252 ? 79.093 74.356 72.736 1.00 93.91 252 ILE A CA 1
ATOM 1684 C C . ILE A 1 252 ? 78.386 75.158 71.645 1.00 85.40 252 ILE A C 1
ATOM 1685 O O . ILE A 1 252 ? 77.278 75.641 71.840 1.00 83.73 252 ILE A O 1
ATOM 1687 N N . LEU A 1 253 ? 79.033 75.264 70.485 1.00 79.99 253 LEU A N 1
ATOM 1688 C CA . LEU A 1 253 ? 78.529 76.055 69.369 1.00 69.01 253 LEU A CA 1
ATOM 1689 C C . LEU A 1 253 ? 77.358 75.361 68.689 1.00 61.65 253 LEU A C 1
ATOM 1690 O O . LEU A 1 253 ? 76.351 75.988 68.363 1.00 62.53 253 LEU A O 1
ATOM 1695 N N . TYR A 1 254 ? 77.512 74.063 68.478 1.00 54.07 254 TYR A N 1
ATOM 1696 C CA . TYR A 1 254 ? 76.503 73.210 67.861 1.00 56.67 254 TYR A CA 1
ATOM 1697 C C . TYR A 1 254 ? 75.217 73.307 68.683 1.00 59.03 254 TYR A C 1
ATOM 1698 O O . TYR A 1 254 ? 74.098 73.565 68.168 1.00 62.85 254 TYR A O 1
ATOM 1707 N N . ASP A 1 255 ? 75.404 73.139 69.984 1.00 57.95 255 ASP A N 1
ATOM 1708 C CA . ASP A 1 255 ? 74.333 73.295 70.938 1.00 60.64 255 ASP A CA 1
ATOM 1709 C C . ASP A 1 255 ? 73.800 74.722 70.956 1.00 67.26 255 ASP A C 1
ATOM 1710 O O . ASP A 1 255 ? 72.622 74.944 71.217 1.00 71.31 255 ASP A O 1
ATOM 1715 N N . TRP A 1 256 ? 74.666 75.691 70.682 1.00 62.62 256 TRP A N 1
ATOM 1716 C CA . TRP A 1 256 ? 74.254 77.080 70.748 1.00 58.97 256 TRP A CA 1
ATOM 1717 C C . TRP A 1 256 ? 73.263 77.370 69.638 1.00 57.70 256 TRP A C 1
ATOM 1718 O O . TRP A 1 256 ? 72.194 77.936 69.883 1.00 54.73 256 TRP A O 1
ATOM 1729 N N . PHE A 1 257 ? 73.626 76.983 68.414 1.00 56.29 257 PHE A N 1
ATOM 1730 C CA . PHE A 1 257 ? 72.733 77.173 67.283 1.00 48.97 257 PHE A CA 1
ATOM 1731 C C . PHE A 1 257 ? 71.436 76.463 67.553 1.00 54.03 257 PHE A C 1
ATOM 1732 O O . PHE A 1 257 ? 70.382 77.075 67.440 1.00 59.29 257 PHE A O 1
ATOM 1740 N N . GLN A 1 258 ? 71.489 75.186 67.931 1.00 58.94 258 GLN A N 1
ATOM 1741 C CA . GLN A 1 258 ? 70.215 74.493 68.137 1.00 56.69 258 GLN A CA 1
ATOM 1742 C C . GLN A 1 258 ? 69.361 75.163 69.221 1.00 62.33 258 GLN A C 1
ATOM 1743 O O . GLN A 1 258 ? 68.141 75.270 69.075 1.00 64.57 258 GLN A O 1
ATOM 1749 N N . GLU A 1 259 ? 70.013 75.647 70.278 1.00 63.61 259 GLU A N 1
ATOM 1750 C CA . GLU A 1 259 ? 69.316 76.292 71.387 1.00 65.16 259 GLU A CA 1
ATOM 1751 C C . GLU A 1 259 ? 68.613 77.552 70.932 1.00 61.31 259 GLU A C 1
ATOM 1752 O O . GLU A 1 259 ? 67.429 77.757 71.213 1.00 59.97 259 GLU A O 1
ATOM 1758 N N . LYS A 1 260 ? 69.343 78.396 70.216 1.00 58.81 260 LYS A N 1
ATOM 1759 C CA . LYS A 1 260 ? 68.836 79.723 69.940 1.00 60.59 260 LYS A CA 1
ATOM 1760 C C . LYS A 1 260 ? 67.886 79.734 68.741 1.00 59.47 260 LYS A C 1
ATOM 1761 O O . LYS A 1 260 ? 67.317 80.767 68.427 1.00 61.18 260 LYS A O 1
ATOM 1763 N N . LEU A 1 261 ? 67.660 78.579 68.119 1.00 52.95 261 LEU A N 1
ATOM 1764 C CA . LEU A 1 261 ? 66.986 78.562 66.822 1.00 51.79 261 LEU A CA 1
ATOM 1765 C C . LEU A 1 261 ? 65.467 78.373 66.673 1.00 62.76 261 LEU A C 1
ATOM 1766 O O . LEU A 1 261 ? 64.951 78.690 65.621 1.00 73.53 261 LEU A O 1
ATOM 1771 N N . GLU A 1 262 ? 64.724 77.817 67.616 1.00 63.35 262 GLU A N 1
ATOM 1772 C CA . GLU A 1 262 ? 65.138 76.892 68.619 1.00 61.93 262 GLU A CA 1
ATOM 1773 C C . GLU A 1 262 ? 64.486 75.649 68.033 1.00 64.65 262 GLU A C 1
ATOM 1774 O O . GLU A 1 262 ? 63.263 75.543 67.960 1.00 61.35 262 GLU A O 1
ATOM 1780 N N . ILE A 1 263 ? 65.311 74.735 67.546 1.00 66.82 263 ILE A N 1
ATOM 1781 C CA . ILE A 1 263 ? 64.847 73.666 66.668 1.00 61.53 263 ILE A CA 1
ATOM 1782 C C . ILE A 1 263 ? 65.143 72.299 67.264 1.00 61.58 263 ILE A C 1
ATOM 1783 O O . ILE A 1 263 ? 65.590 72.201 68.407 1.00 61.76 263 ILE A O 1
ATOM 1788 N N . THR A 1 264 ? 64.889 71.247 66.491 1.00 58.87 264 THR A N 1
ATOM 1789 C CA . THR A 1 264 ? 65.068 69.891 66.991 1.00 58.26 264 THR A CA 1
ATOM 1790 C C . THR A 1 264 ? 66.500 69.672 67.440 1.00 62.53 264 THR A C 1
ATOM 1791 O O . THR A 1 264 ? 67.430 69.852 66.663 1.00 62.14 264 THR A O 1
ATOM 1795 N N . ARG A 1 265 ? 66.668 69.312 68.708 1.00 66.67 265 ARG A N 1
ATOM 1796 C CA . ARG A 1 265 ? 67.992 69.146 69.289 1.00 61.62 265 ARG A CA 1
ATOM 1797 C C . ARG A 1 265 ? 68.538 67.792 68.894 1.00 58.06 265 ARG A C 1
ATOM 1798 O O . ARG A 1 265 ? 67.779 66.847 68.728 1.00 65.49 265 ARG A O 1
ATOM 1806 N N . THR A 1 266 ? 69.848 67.698 68.707 1.00 57.83 266 THR A N 1
ATOM 1807 C CA . THR A 1 266 ? 70.462 66.430 68.318 1.00 60.14 266 THR A CA 1
ATOM 1808 C C . THR A 1 266 ? 71.677 66.180 69.201 1.00 62.86 266 THR A C 1
ATOM 1809 O O . THR A 1 266 ? 72.499 67.073 69.403 1.00 65.76 266 THR A O 1
ATOM 1813 N N . ARG A 1 267 ? 71.789 64.974 69.742 1.00 63.85 267 ARG A N 1
ATOM 1814 C CA . ARG A 1 267 ? 72.861 64.676 70.688 1.00 59.79 267 ARG A CA 1
ATOM 1815 C C . ARG A 1 267 ? 74.216 64.573 69.981 1.00 59.02 267 ARG A C 1
ATOM 1816 O O . ARG A 1 267 ? 74.395 63.718 69.137 1.00 58.97 267 ARG A O 1
ATOM 1818 N N . GLN A 1 268 ? 75.157 65.453 70.323 1.00 58.17 268 GLN A N 1
ATOM 1819 C CA . GLN A 1 268 ? 76.487 65.461 69.707 1.00 52.10 268 GLN A CA 1
ATOM 1820 C C . GLN A 1 268 ? 77.519 64.676 70.520 1.00 45.99 268 GLN A C 1
ATOM 1821 O O . GLN A 1 268 ? 77.848 65.022 71.644 1.00 60.68 268 GLN A O 1
ATOM 1823 N N . ILE A 1 269 ? 78.011 63.602 69.921 1.00 58.83 269 ILE A N 1
ATOM 1824 C CA . ILE A 1 269 ? 79.026 62.732 70.496 1.00 54.18 269 ILE A CA 1
ATOM 1825 C C . ILE A 1 269 ? 80.322 62.933 69.727 1.00 56.86 269 ILE A C 1
ATOM 1826 O O . ILE A 1 269 ? 80.354 62.799 68.504 1.00 58.93 269 ILE A O 1
ATOM 1831 N N . GLU A 1 270 ? 81.393 63.274 70.433 1.00 62.15 270 GLU A N 1
ATOM 1832 C CA . GLU A 1 270 ? 82.651 63.587 69.767 1.00 61.22 270 GLU A CA 1
ATOM 1833 C C . GLU A 1 270 ? 83.741 62.633 70.229 1.00 63.05 270 GLU A C 1
ATOM 1834 O O . GLU A 1 270 ? 83.934 62.448 71.424 1.00 71.47 270 GLU A O 1
ATOM 1836 N N . PHE A 1 271 ? 84.446 62.018 69.285 1.00 57.20 271 PHE A N 1
ATOM 1837 C CA . PHE A 1 271 ? 85.610 61.214 69.636 1.00 61.80 271 PHE A CA 1
ATOM 1838 C C . PHE A 1 271 ? 86.888 61.749 68.979 1.00 68.78 271 PHE A C 1
ATOM 1839 O O . PHE A 1 271 ? 86.858 62.737 68.242 1.00 75.23 271 PHE A O 1
ATOM 1847 N N . ALA A 1 272 ? 88.010 61.088 69.246 1.00 67.79 272 ALA A N 1
ATOM 1848 C CA . ALA A 1 272 ? 89.309 61.559 68.775 1.00 74.13 272 ALA A CA 1
ATOM 1849 C C . ALA A 1 272 ? 89.608 61.136 67.348 1.00 78.00 272 ALA A C 1
ATOM 1850 O O . ALA A 1 272 ? 89.384 59.976 66.976 1.00 75.58 272 ALA A O 1
ATOM 1852 N N . ARG A 1 273 ? 90.135 62.078 66.563 1.00 77.03 273 ARG A N 1
ATOM 1853 C CA . ARG A 1 273 ? 90.575 61.790 65.199 1.00 63.65 273 ARG A CA 1
ATOM 1854 C C . ARG A 1 273 ? 91.586 60.656 65.230 1.00 60.16 273 ARG A C 1
ATOM 1855 O O . ARG A 1 273 ? 92.395 60.562 66.151 1.00 66.70 273 ARG A O 1
ATOM 1857 N N . LEU A 1 274 ? 91.527 59.790 64.227 1.00 54.85 274 LEU A N 1
ATOM 1858 C CA . LEU A 1 274 ? 92.468 58.679 64.109 1.00 53.07 274 LEU A CA 1
ATOM 1859 C C . LEU A 1 274 ? 93.862 59.132 63.695 1.00 57.14 274 LEU A C 1
ATOM 1860 O O . LEU A 1 274 ? 94.011 59.945 62.791 1.00 59.10 274 LEU A O 1
ATOM 1865 N N . ASN A 1 275 ? 94.879 58.603 64.365 1.00 65.93 275 ASN A N 1
ATOM 1866 C CA . ASN A 1 275 ? 96.274 58.863 64.012 1.00 73.08 275 ASN A CA 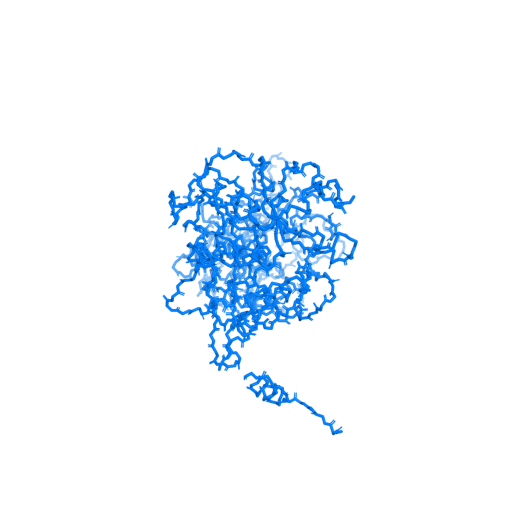1
ATOM 1867 C C . ASN A 1 275 ? 97.066 57.569 63.972 1.00 78.76 275 ASN A C 1
ATOM 1868 O O . ASN A 1 275 ? 97.033 56.783 64.922 1.00 86.16 275 ASN A O 1
ATOM 1873 N N . VAL A 1 276 ? 97.781 57.341 62.876 1.00 75.13 276 VAL A N 1
ATOM 1874 C CA . VAL A 1 276 ? 98.586 56.135 62.752 1.00 67.37 276 VAL A CA 1
ATOM 1875 C C . VAL A 1 276 ? 100.048 56.490 62.476 1.00 69.46 276 VAL A C 1
ATOM 1876 O O . VAL A 1 276 ? 100.341 57.353 61.652 1.00 74.63 276 VAL A O 1
ATOM 1880 N N . THR A 1 277 ? 100.961 55.836 63.186 1.00 65.87 277 THR A N 1
ATOM 1881 C CA . THR A 1 277 ? 102.387 56.072 62.992 1.00 65.02 277 THR A CA 1
ATOM 1882 C C . THR A 1 277 ? 102.803 55.787 61.555 1.00 66.59 277 THR A C 1
ATOM 1883 O O . THR A 1 277 ? 102.130 55.036 60.853 1.00 68.21 277 THR A O 1
ATOM 1887 N N . TYR A 1 278 ? 103.896 56.413 61.123 1.00 67.15 278 TYR A N 1
ATOM 1888 C CA . TYR A 1 278 ? 104.409 56.270 59.761 1.00 65.18 278 TYR A CA 1
ATOM 1889 C C . TYR A 1 278 ? 103.376 56.657 58.705 1.00 59.54 278 TYR A C 1
ATOM 1890 O O . TYR A 1 278 ? 103.418 56.148 57.583 1.00 60.94 278 TYR A O 1
ATOM 1899 N N . THR A 1 279 ? 102.453 57.551 59.065 1.00 53.43 279 THR A N 1
ATOM 1900 C CA . THR A 1 279 ? 101.301 57.853 58.216 1.00 51.38 279 THR A CA 1
ATOM 1901 C C . THR A 1 279 ? 100.798 59.279 58.399 1.00 55.10 279 THR A C 1
ATOM 1902 O O . THR A 1 279 ? 100.723 59.774 59.514 1.00 58.98 279 THR A O 1
ATOM 1906 N N . VAL A 1 280 ? 100.445 59.942 57.303 1.00 59.22 280 VAL A N 1
ATOM 1907 C CA . VAL A 1 280 ? 99.792 61.249 57.394 1.00 55.21 280 VAL A CA 1
ATOM 1908 C C . VAL A 1 280 ? 98.449 61.234 56.662 1.00 57.80 280 VAL A C 1
ATOM 1909 O O . VAL A 1 280 ? 98.278 60.506 55.680 1.00 60.28 280 VAL A O 1
ATOM 1913 N N . MET A 1 281 ? 97.495 62.019 57.154 1.00 57.70 281 MET A N 1
ATOM 1914 C CA . MET A 1 281 ? 96.143 62.028 56.592 1.00 58.04 281 MET A CA 1
ATOM 1915 C C . MET A 1 281 ? 95.584 63.441 56.447 1.00 66.66 281 MET A C 1
ATOM 1916 O O . MET A 1 281 ? 94.377 63.640 56.331 1.00 69.95 281 MET A O 1
ATOM 1921 N N . SER A 1 282 ? 96.466 64.423 56.464 1.00 72.29 282 SER A N 1
ATOM 1922 C CA . SER A 1 282 ? 96.054 65.805 56.298 1.00 78.22 282 SER A CA 1
ATOM 1923 C C . SER A 1 282 ? 95.732 66.059 54.828 1.00 75.48 282 SER A C 1
ATOM 1924 O O . SER A 1 282 ? 96.457 65.586 53.951 1.00 77.35 282 SER A O 1
ATOM 1927 N N . LYS A 1 283 ? 94.641 66.778 54.557 1.00 70.26 283 LYS A N 1
ATOM 1928 C CA . LYS A 1 283 ? 94.274 67.117 53.175 1.00 71.16 283 LYS A CA 1
ATOM 1929 C C . LYS A 1 283 ? 95.477 67.671 52.411 1.00 69.50 283 LYS A C 1
ATOM 1930 O O . LYS A 1 283 ? 95.787 67.215 51.294 1.00 67.64 283 LYS A O 1
ATOM 1932 N N . ARG A 1 284 ? 96.173 68.618 53.045 1.00 70.26 284 ARG A N 1
ATOM 1933 C CA . ARG A 1 284 ? 97.324 69.281 52.440 1.00 73.85 284 ARG A CA 1
ATOM 1934 C C . ARG A 1 284 ? 98.488 68.325 52.174 1.00 72.44 284 ARG A C 1
ATOM 1935 O O . ARG A 1 284 ? 98.985 68.237 51.047 1.00 75.42 284 ARG A O 1
ATOM 1937 N N . LYS A 1 285 ? 98.919 67.604 53.201 1.00 69.03 285 LYS A N 1
ATOM 1938 C CA . LYS A 1 285 ? 100.064 66.717 53.038 1.00 69.05 285 LYS A CA 1
ATOM 1939 C C . LYS A 1 285 ? 99.776 65.620 51.986 1.00 69.64 285 LYS A C 1
ATOM 1940 O O . LYS A 1 285 ? 100.625 65.299 51.149 1.00 68.92 285 LYS A O 1
ATOM 1942 N N . LEU A 1 286 ? 98.564 65.075 52.008 1.00 68.67 286 LEU A N 1
ATOM 1943 C CA . LEU A 1 286 ? 98.154 64.081 51.016 1.00 66.06 286 LEU A CA 1
ATOM 1944 C C . LEU A 1 286 ? 98.199 64.631 49.597 1.00 68.05 286 LEU A C 1
ATOM 1945 O O . LEU A 1 286 ? 98.781 64.006 48.696 1.00 64.81 286 LEU A O 1
ATOM 1950 N N . LEU A 1 287 ? 97.578 65.798 49.402 1.00 72.84 287 LEU A N 1
ATOM 1951 C CA . LEU A 1 287 ? 97.603 66.457 48.097 1.00 69.59 287 LEU A CA 1
ATOM 1952 C C . LEU A 1 287 ? 99.031 66.709 47.613 1.00 67.91 287 LEU A C 1
ATOM 1953 O O . LEU A 1 287 ? 99.320 66.556 46.426 1.00 67.10 287 LEU A O 1
ATOM 1958 N N . ALA A 1 288 ? 99.920 67.088 48.530 1.00 64.40 288 ALA A N 1
ATOM 1959 C CA . ALA A 1 288 ? 101.333 67.234 48.181 1.00 64.70 288 ALA A CA 1
ATOM 1960 C C . ALA A 1 288 ? 101.902 65.908 47.690 1.00 73.32 288 ALA A C 1
ATOM 1961 O O . ALA A 1 288 ? 102.515 65.848 46.624 1.00 79.07 288 ALA A O 1
ATOM 1963 N N . LEU A 1 289 ? 101.684 64.851 48.472 1.00 70.31 289 LEU A N 1
ATOM 1964 C CA . LEU A 1 289 ? 102.204 63.534 48.142 1.00 67.00 289 LEU A CA 1
ATOM 1965 C C . LEU A 1 289 ? 101.777 63.102 46.729 1.00 67.73 289 LEU A C 1
ATOM 1966 O O . LEU A 1 289 ? 102.578 62.537 45.970 1.00 64.17 289 LEU A O 1
ATOM 1971 N N . VAL A 1 290 ? 100.526 63.387 46.368 1.00 62.91 290 VAL A N 1
ATOM 1972 C CA . VAL A 1 290 ? 100.052 63.023 45.037 1.00 64.31 290 VAL A CA 1
ATOM 1973 C C . VAL A 1 290 ? 100.631 63.940 43.957 1.00 70.37 290 VAL A C 1
ATOM 1974 O O . VAL A 1 290 ? 101.288 63.481 43.016 1.00 72.79 290 VAL A O 1
ATOM 1978 N N . THR A 1 291 ? 100.390 65.236 44.119 1.00 68.93 291 THR A N 1
ATOM 1979 C CA . THR A 1 291 ? 100.789 66.244 43.147 1.00 75.39 291 THR A CA 1
ATOM 1980 C C . THR A 1 291 ? 102.296 66.248 42.884 1.00 80.73 291 THR A C 1
ATOM 1981 O O . THR A 1 291 ? 102.736 66.302 41.732 1.00 83.84 291 THR A O 1
ATOM 1985 N N . GLU A 1 292 ? 103.081 66.173 43.953 1.00 77.50 292 GLU A N 1
ATOM 1986 C CA . GLU A 1 292 ? 104.535 66.206 43.836 1.00 73.29 292 GLU A CA 1
ATOM 1987 C C . GLU A 1 292 ? 105.099 64.856 43.380 1.00 76.07 292 GLU A C 1
ATOM 1988 O O . GLU A 1 292 ? 106.315 64.672 43.320 1.00 77.26 292 GLU A O 1
ATOM 1994 N N . LYS A 1 293 ? 104.204 63.921 43.060 1.00 76.15 293 LYS A N 1
ATOM 1995 C CA . LYS A 1 293 ? 104.575 62.596 42.540 1.00 72.18 293 LYS A CA 1
ATOM 1996 C C . LYS A 1 293 ? 105.354 61.703 43.509 1.00 68.41 293 LYS A C 1
ATOM 1997 O O . LYS A 1 293 ? 106.040 60.770 43.084 1.00 65.10 293 LYS A O 1
ATOM 2003 N N . TRP A 1 294 ? 105.227 61.972 44.805 1.00 67.03 294 TRP A N 1
ATOM 2004 C CA . TRP A 1 294 ? 105.807 61.104 45.826 1.00 65.45 294 TRP A CA 1
ATOM 2005 C C . TRP A 1 294 ? 105.187 59.715 45.774 1.00 61.91 294 TRP A C 1
ATOM 2006 O O . TRP A 1 294 ? 105.843 58.716 46.049 1.00 64.84 294 TRP A O 1
ATOM 2017 N N . VAL A 1 295 ? 103.909 59.673 45.431 1.00 57.46 295 VAL A N 1
ATOM 2018 C CA . VAL A 1 295 ? 103.211 58.438 45.173 1.00 44.73 295 VAL A CA 1
ATOM 2019 C C . VAL A 1 295 ? 102.581 58.544 43.794 1.00 55.44 295 VAL A C 1
ATOM 2020 O O . VAL A 1 295 ? 102.701 59.563 43.133 1.00 57.45 295 VAL A O 1
ATOM 2024 N N . ASP A 1 296 ? 101.903 57.497 43.356 1.00 55.52 296 ASP A N 1
ATOM 2025 C CA . ASP A 1 296 ? 101.374 57.468 42.013 1.00 44.26 296 ASP A CA 1
ATOM 2026 C C . ASP A 1 296 ? 99.861 57.367 42.059 1.00 56.96 296 ASP A C 1
ATOM 2027 O O . ASP A 1 296 ? 99.297 56.269 42.061 1.00 63.39 296 ASP A O 1
ATOM 2032 N N . GLY A 1 297 ? 99.204 58.520 42.111 1.00 47.93 297 GLY A N 1
ATOM 2033 C CA . GLY A 1 297 ? 97.755 58.577 42.090 1.00 48.53 297 GLY A CA 1
ATOM 2034 C C . GLY A 1 297 ? 97.142 58.437 43.468 1.00 56.65 297 GLY A C 1
ATOM 2035 O O . GLY A 1 297 ? 97.830 58.065 44.424 1.00 61.36 297 GLY A O 1
ATOM 2036 N N . TRP A 1 298 ? 95.845 58.714 43.573 1.00 52.68 298 TRP A N 1
ATOM 2037 C CA . TRP A 1 298 ? 95.158 58.653 44.858 1.00 48.70 298 TRP A CA 1
ATOM 2038 C C . TRP A 1 298 ? 94.913 57.230 45.340 1.00 53.77 298 TRP A C 1
ATOM 2039 O O . TRP A 1 298 ? 94.612 57.005 46.516 1.00 58.51 298 TRP A O 1
ATOM 2050 N N . ASP A 1 299 ? 95.043 56.270 44.429 1.00 50.19 299 ASP A N 1
ATOM 2051 C CA . ASP A 1 299 ? 94.777 54.875 44.751 1.00 42.75 299 ASP A CA 1
ATOM 2052 C C . ASP A 1 299 ? 96.080 54.106 44.952 1.00 48.01 299 ASP A C 1
ATOM 2053 O O . ASP A 1 299 ? 96.082 52.873 45.038 1.00 45.80 299 ASP A O 1
ATOM 2058 N N . ASP A 1 300 ? 97.186 54.847 45.021 1.00 51.30 300 ASP A N 1
ATOM 2059 C CA . ASP A 1 300 ? 98.488 54.262 45.326 1.00 49.86 300 ASP A CA 1
ATOM 2060 C C . ASP A 1 300 ? 98.453 53.482 46.647 1.00 51.49 300 ASP A C 1
ATOM 2061 O O . ASP A 1 300 ? 97.837 53.908 47.624 1.00 52.02 300 ASP A O 1
ATOM 2066 N N . PRO A 1 301 ? 99.098 52.317 46.675 1.00 51.41 301 PRO A N 1
ATOM 2067 C CA . PRO A 1 301 ? 99.018 51.465 47.866 1.00 55.45 301 PRO A CA 1
ATOM 2068 C C . PRO A 1 301 ? 99.713 51.988 49.129 1.00 53.26 301 PRO A C 1
ATOM 2069 O O . PRO A 1 301 ? 99.470 51.421 50.204 1.00 60.42 301 PRO A O 1
ATOM 2073 N N . ARG A 1 302 ? 100.549 53.020 49.014 1.00 43.48 302 ARG A N 1
ATOM 2074 C CA . ARG A 1 302 ? 101.283 53.528 50.176 1.00 45.80 302 ARG A CA 1
ATOM 2075 C C . ARG A 1 302 ? 100.469 54.609 50.870 1.00 49.05 302 ARG A C 1
ATOM 2076 O O . ARG A 1 302 ? 100.810 55.084 51.957 1.00 49.46 302 ARG A O 1
ATOM 2084 N N . LEU A 1 303 ? 99.381 54.988 50.214 1.00 52.73 303 LEU A N 1
ATOM 2085 C CA . LEU A 1 303 ? 98.502 56.039 50.688 1.00 51.87 303 LEU A CA 1
ATOM 2086 C C . LEU A 1 303 ? 97.459 55.435 51.600 1.00 55.33 303 LEU A C 1
ATOM 2087 O O . LEU A 1 303 ? 97.060 54.282 51.428 1.00 63.77 303 LEU A O 1
ATOM 2092 N N . PRO A 1 304 ? 97.017 56.207 52.589 1.00 55.90 304 PRO A N 1
ATOM 2093 C CA . PRO A 1 304 ? 96.031 55.711 53.548 1.00 52.53 304 PRO A CA 1
ATOM 2094 C C . PRO A 1 304 ? 94.613 56.021 53.104 1.00 52.51 304 PRO A C 1
ATOM 2095 O O . PRO A 1 304 ? 93.722 56.088 53.942 1.00 57.89 304 PRO A O 1
ATOM 2099 N N . THR A 1 305 ? 94.401 56.253 51.816 1.00 53.34 305 THR A N 1
ATOM 2100 C CA . THR A 1 305 ? 93.034 56.411 51.332 1.00 53.81 305 THR A CA 1
ATOM 2101 C C . THR A 1 305 ? 92.417 55.030 51.276 1.00 56.74 305 THR A C 1
ATOM 2102 O O . THR A 1 305 ? 93.124 54.026 51.189 1.00 56.84 305 THR A O 1
ATOM 2106 N N . LEU A 1 306 ? 91.098 54.974 51.324 1.00 53.43 306 LEU A N 1
ATOM 2107 C CA . LEU A 1 306 ? 90.417 53.703 51.195 1.00 48.50 306 LEU A CA 1
ATOM 2108 C C . LEU A 1 306 ? 90.702 53.078 49.833 1.00 52.45 306 LEU A C 1
ATOM 2109 O O . LEU A 1 306 ? 90.780 51.863 49.710 1.00 53.03 306 LEU A O 1
ATOM 2114 N N . SER A 1 307 ? 90.872 53.922 48.819 1.00 56.12 307 SER A N 1
ATOM 2115 C CA . SER A 1 307 ? 91.142 53.463 47.461 1.00 54.63 307 SER A CA 1
ATOM 2116 C C . SER A 1 307 ? 92.487 52.768 47.416 1.00 57.42 307 SER A C 1
ATOM 2117 O O . SER A 1 307 ? 92.614 51.662 46.887 1.00 53.19 307 SER A O 1
ATOM 2120 N N . GLY A 1 308 ? 93.488 53.443 47.979 1.00 59.00 308 GLY A N 1
ATOM 2121 C CA . GLY A 1 308 ? 94.843 52.936 48.047 1.00 48.23 308 GLY A CA 1
ATOM 2122 C C . GLY A 1 308 ? 94.949 51.676 48.873 1.00 46.08 308 GLY A C 1
ATOM 2123 O O . GLY A 1 308 ? 95.655 50.766 48.503 1.00 41.21 308 GLY A O 1
ATOM 2124 N N . LEU A 1 309 ? 94.248 51.620 49.997 1.00 49.29 309 LEU A N 1
ATOM 2125 C CA . LEU A 1 309 ? 94.260 50.428 50.831 1.00 42.93 309 LEU A CA 1
ATOM 2126 C C . LEU A 1 309 ? 93.614 49.277 50.098 1.00 47.87 309 LEU A C 1
ATOM 2127 O O . LEU A 1 309 ? 94.076 48.135 50.186 1.00 48.69 309 LEU A O 1
ATOM 2132 N N . ARG A 1 310 ? 92.545 49.579 49.364 1.00 47.14 310 ARG A N 1
ATOM 2133 C CA . ARG A 1 310 ? 91.853 48.545 48.607 1.00 38.72 310 ARG A CA 1
ATOM 2134 C C . ARG A 1 310 ? 92.770 48.013 47.515 1.00 42.52 310 ARG A C 1
ATOM 2135 O O . ARG A 1 310 ? 92.793 46.816 47.236 1.00 47.79 310 ARG A O 1
ATOM 2143 N N . ARG A 1 311 ? 93.559 48.899 46.924 1.00 42.27 311 ARG A N 1
ATOM 2144 C CA . ARG A 1 311 ? 94.451 48.497 45.851 1.00 40.66 311 ARG A CA 1
ATOM 2145 C C . ARG A 1 311 ? 95.705 47.789 46.373 1.00 46.63 311 ARG A C 1
ATOM 2146 O O . ARG A 1 311 ? 96.231 46.875 45.726 1.00 47.53 311 ARG A O 1
ATOM 2154 N N . ARG A 1 312 ? 96.171 48.218 47.542 1.00 42.97 312 ARG A N 1
ATOM 2155 C CA . ARG A 1 312 ? 97.233 47.543 48.253 1.00 38.77 312 ARG A CA 1
ATOM 2156 C C . ARG A 1 312 ? 96.833 46.098 48.443 1.00 41.81 312 ARG A C 1
ATOM 2157 O O . ARG A 1 312 ? 97.691 45.238 48.431 1.00 39.05 312 ARG A O 1
ATOM 2165 N N . GLY A 1 313 ? 95.534 45.825 48.598 1.00 42.11 313 GLY A N 1
ATOM 2166 C CA . GLY A 1 313 ? 95.061 44.456 48.772 1.00 46.56 313 GLY A CA 1
ATOM 2167 C C . GLY A 1 313 ? 94.504 44.144 50.152 1.00 48.65 313 GLY A C 1
ATOM 2168 O O . GLY A 1 313 ? 94.101 43.017 50.449 1.00 50.62 313 GLY A O 1
ATOM 2169 N N . VAL A 1 314 ? 94.498 45.156 51.006 1.00 47.26 314 VAL A N 1
ATOM 2170 C CA . VAL A 1 314 ? 93.806 45.077 52.270 1.00 43.84 314 VAL A CA 1
ATOM 2171 C C . VAL A 1 314 ? 92.345 44.783 52.016 1.00 48.82 314 VAL A C 1
ATOM 2172 O O . VAL A 1 314 ? 91.709 45.423 51.168 1.00 51.55 314 VAL A O 1
ATOM 2176 N N . PRO A 1 315 ? 91.806 43.796 52.735 1.00 53.09 315 PRO A N 1
ATOM 2177 C CA . PRO A 1 315 ? 90.379 43.470 52.646 1.00 55.27 315 PRO A CA 1
ATOM 2178 C C . PRO A 1 315 ? 89.571 44.290 53.657 1.00 57.59 315 PRO A C 1
ATOM 2179 O O . PRO A 1 315 ? 90.069 44.595 54.743 1.00 58.27 315 PRO A O 1
ATOM 2183 N N . PRO A 1 316 ? 88.335 44.653 53.303 1.00 55.87 316 PRO A N 1
ATOM 2184 C CA . PRO A 1 316 ? 87.493 45.497 54.163 1.00 53.26 316 PRO A CA 1
ATOM 2185 C C . PRO A 1 316 ? 87.384 44.9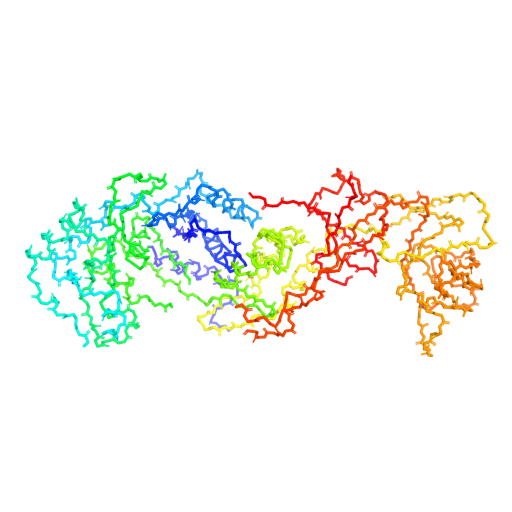88 55.607 1.00 55.64 316 PRO A C 1
ATOM 2186 O O . PRO A 1 316 ? 87.334 45.795 56.544 1.00 48.19 316 PRO A O 1
ATOM 2190 N N . SER A 1 317 ? 87.366 43.670 55.796 1.00 60.59 317 SER A N 1
ATOM 2191 C CA . SER A 1 317 ? 87.189 43.138 57.144 1.00 53.21 317 SER A CA 1
ATOM 2192 C C . SER A 1 317 ? 88.386 43.492 58.009 1.00 52.40 317 SER A C 1
ATOM 2193 O O . SER A 1 317 ? 88.248 43.716 59.198 1.00 43.14 317 SER A O 1
ATOM 2196 N N . ALA A 1 318 ? 89.562 43.559 57.397 1.00 50.01 318 ALA A N 1
ATOM 2197 C CA . ALA A 1 318 ? 90.757 43.893 58.145 1.00 42.34 318 ALA A CA 1
ATOM 2198 C C . ALA A 1 318 ? 90.618 45.296 58.697 1.00 46.68 318 ALA A C 1
ATOM 2199 O O . ALA A 1 318 ? 91.074 45.588 59.806 1.00 49.04 318 ALA A O 1
ATOM 2201 N N . LEU A 1 319 ? 89.981 46.158 57.907 1.00 41.25 319 LEU A N 1
ATOM 2202 C CA . LEU A 1 319 ? 89.747 47.534 58.286 1.00 47.06 319 LEU A CA 1
ATOM 2203 C C . LEU A 1 319 ? 88.686 47.635 59.384 1.00 54.65 319 LEU A C 1
ATOM 2204 O O . LEU A 1 319 ? 88.894 48.323 60.362 1.00 42.78 319 LEU A O 1
ATOM 2209 N N . ARG A 1 320 ? 87.544 46.971 59.212 1.00 46.61 320 ARG A N 1
ATOM 2210 C CA . ARG A 1 320 ? 86.539 46.881 60.277 1.00 42.32 320 ARG A CA 1
ATOM 2211 C C . ARG A 1 320 ? 87.114 46.402 61.624 1.00 60.98 320 ARG A C 1
ATOM 2212 O O . ARG A 1 320 ? 86.830 46.960 62.703 1.00 60.25 320 ARG A O 1
ATOM 2220 N N . ASP A 1 321 ? 87.918 45.352 61.540 1.00 43.67 321 ASP A N 1
ATOM 2221 C CA . ASP A 1 321 ? 88.641 44.808 62.675 1.00 61.44 321 ASP A CA 1
ATOM 2222 C C . ASP A 1 321 ? 89.581 45.847 63.287 1.00 58.38 321 ASP A C 1
ATOM 2223 O O . ASP A 1 321 ? 89.576 46.060 64.497 1.00 58.16 321 ASP A O 1
ATOM 2228 N N . PHE A 1 322 ? 90.372 46.508 62.450 1.00 55.35 322 PHE A N 1
ATOM 2229 C CA . PHE A 1 322 ? 91.242 47.579 62.917 1.00 53.98 322 PHE A CA 1
ATOM 2230 C C . PHE A 1 322 ? 90.483 48.691 63.622 1.00 60.62 322 PHE A C 1
ATOM 2231 O O . PHE A 1 322 ? 90.869 49.127 64.716 1.00 64.25 322 PHE A O 1
ATOM 2239 N N . CYS A 1 323 ? 89.409 49.166 63.003 1.00 59.68 323 CYS A N 1
ATOM 2240 C CA . CYS A 1 323 ? 88.647 50.232 63.632 1.00 59.73 323 CYS A CA 1
ATOM 2241 C C . CYS A 1 323 ? 88.039 49.762 64.973 1.00 55.89 323 CYS A C 1
ATOM 2242 O O . CYS A 1 323 ? 87.961 50.543 65.914 1.00 53.20 323 CYS A O 1
ATOM 2245 N N . ASP A 1 324 ? 87.701 48.477 65.096 1.00 62.33 324 ASP A N 1
ATOM 2246 C CA . ASP A 1 324 ? 87.297 47.946 66.417 1.00 63.25 324 ASP A CA 1
ATOM 2247 C C . ASP A 1 324 ? 88.440 47.905 67.442 1.00 70.30 324 ASP A C 1
ATOM 2248 O O . ASP A 1 324 ? 88.226 48.207 68.607 1.00 73.71 324 ASP A O 1
ATOM 2250 N N . LYS A 1 325 ? 89.646 47.528 67.015 1.00 74.39 325 LYS A N 1
ATOM 2251 C CA . LYS A 1 325 ? 90.789 47.427 67.931 1.00 68.86 325 LYS A CA 1
ATOM 2252 C C . LYS A 1 325 ? 91.398 48.794 68.277 1.00 74.40 325 LYS A C 1
ATOM 2253 O O . LYS A 1 325 ? 92.207 48.891 69.198 1.00 82.29 325 LYS A O 1
ATOM 2255 N N . VAL A 1 326 ? 91.017 49.845 67.550 1.00 72.76 326 VAL A N 1
ATOM 2256 C CA . VAL A 1 326 ? 91.466 51.197 67.893 1.00 76.10 326 VAL A CA 1
ATOM 2257 C C . VAL A 1 326 ? 90.672 51.715 69.073 1.00 85.11 326 VAL A C 1
ATOM 2258 O O . VAL A 1 326 ? 91.239 52.273 70.006 1.00 94.22 326 VAL A O 1
ATOM 2260 N N . GLY A 1 327 ? 89.355 51.534 69.023 1.00 86.11 327 GLY A N 1
ATOM 2261 C CA . GLY A 1 327 ? 88.476 51.904 70.123 1.00 88.59 327 GLY A CA 1
ATOM 2262 C C . GLY A 1 327 ? 88.060 53.368 70.209 1.00 87.00 327 GLY A C 1
ATOM 2263 O O . GLY A 1 327 ? 88.754 54.257 69.717 1.00 85.65 327 GLY A O 1
ATOM 2264 N N . VAL A 1 328 ? 86.915 53.614 70.845 1.00 88.72 328 VAL A N 1
ATOM 2265 C CA . VAL A 1 328 ? 86.461 54.973 71.139 1.00 91.73 328 VAL A CA 1
ATOM 2266 C C . VAL A 1 328 ? 87.346 55.602 72.219 1.00 97.48 328 VAL A C 1
ATOM 2267 O O . VAL A 1 328 ? 87.967 54.883 73.008 1.00 105.82 328 VAL A O 1
ATOM 2269 N N . ALA A 1 329 ? 87.387 56.933 72.252 1.00 89.66 329 ALA A N 1
ATOM 2270 C CA . ALA A 1 329 ? 88.253 57.687 73.156 1.00 91.27 329 ALA A CA 1
ATOM 2271 C C . ALA A 1 329 ? 88.060 59.167 72.889 1.00 100.78 329 ALA A C 1
ATOM 2272 O O . ALA A 1 329 ? 88.248 59.618 71.763 1.00 104.69 329 ALA A O 1
ATOM 2274 N N . ARG A 1 330 ? 87.685 59.930 73.909 1.00 107.50 330 ARG A N 1
ATOM 2275 C CA . ARG A 1 330 ? 87.549 61.375 73.746 1.00 103.53 330 ARG A CA 1
ATOM 2276 C C . ARG A 1 330 ? 88.946 62.009 73.646 1.00 105.12 330 ARG A C 1
ATOM 2277 O O . ARG A 1 330 ? 89.145 63.001 72.935 1.00 97.64 330 ARG A O 1
ATOM 2279 N N . ARG A 1 331 ? 89.911 61.400 74.340 1.00 109.60 331 ARG A N 1
ATOM 2280 C CA . ARG A 1 331 ? 91.293 61.889 74.389 1.00 105.87 331 ARG A CA 1
ATOM 2281 C C . ARG A 1 331 ? 92.163 61.380 73.225 1.00 98.85 331 ARG A C 1
ATOM 2282 O O . ARG A 1 331 ? 92.230 60.174 72.952 1.00 91.95 331 ARG A O 1
ATOM 2284 N N . GLU A 1 332 ? 92.844 62.322 72.571 1.00 97.57 332 GLU A N 1
ATOM 2285 C CA . GLU A 1 332 ? 93.618 62.072 71.353 1.00 95.26 332 GLU A CA 1
ATOM 2286 C C . GLU A 1 332 ? 94.869 61.216 71.560 1.00 94.60 332 GLU A C 1
ATOM 2287 O O . GLU A 1 332 ? 95.777 61.592 72.303 1.00 94.97 332 GLU A O 1
ATOM 2289 N N . SER A 1 333 ? 94.904 60.069 70.882 1.00 92.05 333 SER A N 1
ATOM 2290 C CA . SER A 1 333 ? 96.049 59.161 70.925 1.00 90.79 333 SER A CA 1
ATOM 2291 C C . SER A 1 333 ? 96.567 58.832 69.515 1.00 85.50 333 SER A C 1
ATOM 2292 O O . SER A 1 333 ? 96.199 59.489 68.534 1.00 85.79 333 SER A O 1
ATOM 2295 N N . THR A 1 334 ? 97.424 57.820 69.417 1.00 74.6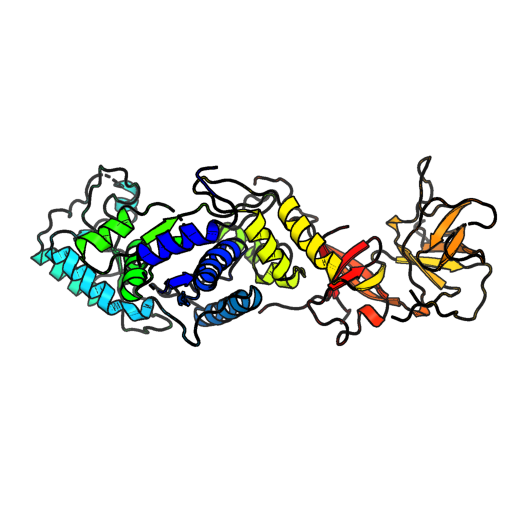0 334 THR A N 1
ATOM 2296 C CA . THR A 1 334 ? 98.022 57.457 68.140 1.00 70.44 334 THR A CA 1
ATOM 2297 C C . THR A 1 334 ? 98.286 55.963 68.062 1.00 68.23 334 THR A C 1
ATOM 2298 O O . THR A 1 334 ? 99.071 55.434 68.845 1.00 73.93 334 THR A O 1
ATOM 2302 N N . ILE A 1 335 ? 97.639 55.285 67.117 1.00 56.81 335 ILE A N 1
ATOM 2303 C CA . ILE A 1 335 ? 97.802 53.846 66.988 1.00 58.05 335 ILE A CA 1
ATOM 2304 C C . ILE A 1 335 ? 99.025 53.522 66.140 1.00 60.80 335 ILE A C 1
ATOM 2305 O O . ILE A 1 335 ? 99.234 54.143 65.106 1.00 62.06 335 ILE A O 1
ATOM 2310 N N . LYS A 1 336 ? 99.843 52.568 66.584 1.00 63.67 336 LYS A N 1
ATOM 2311 C CA . LYS A 1 336 ? 101.038 52.184 65.829 1.00 69.80 336 LYS A CA 1
ATOM 2312 C C . LYS A 1 336 ? 100.627 51.345 64.623 1.00 65.81 336 LYS A C 1
ATOM 2313 O O . LYS A 1 336 ? 99.760 50.477 64.755 1.00 66.37 336 LYS A O 1
ATOM 2319 N N . VAL A 1 337 ? 101.245 51.590 63.461 1.00 59.37 337 VAL A N 1
ATOM 2320 C CA . VAL A 1 337 ? 100.876 50.863 62.239 1.00 60.72 337 VAL A CA 1
ATOM 2321 C C . VAL A 1 337 ? 100.910 49.375 62.419 1.00 61.18 337 VAL A C 1
ATOM 2322 O O . VAL A 1 337 ? 100.252 48.655 61.679 1.00 63.78 337 VAL A O 1
ATOM 2326 N N . GLU A 1 338 ? 101.704 48.913 63.376 1.00 56.69 338 GLU A N 1
ATOM 2327 C CA . GLU A 1 338 ? 101.847 47.489 63.572 1.00 57.55 338 GLU A CA 1
ATOM 2328 C C . GLU A 1 338 ? 100.485 46.870 63.897 1.00 64.80 338 GLU A C 1
ATOM 2329 O O . GLU A 1 338 ? 100.219 45.722 63.529 1.00 66.75 338 GLU A O 1
ATOM 2335 N N . VAL A 1 339 ? 99.610 47.642 64.545 1.00 58.55 339 VAL A N 1
ATOM 2336 C CA . VAL A 1 339 ? 98.250 47.180 64.798 1.00 54.20 339 VAL A CA 1
ATOM 2337 C C . VAL A 1 339 ? 97.466 46.981 63.496 1.00 56.28 339 VAL A C 1
ATOM 2338 O O . VAL A 1 339 ? 96.794 45.953 63.306 1.00 55.39 339 VAL A O 1
ATOM 2342 N N . LEU A 1 340 ? 97.570 47.961 62.599 1.00 59.87 340 LEU A N 1
ATOM 2343 C CA . LEU A 1 340 ? 96.983 47.856 61.267 1.00 54.96 340 LEU A CA 1
ATOM 2344 C C . LEU A 1 340 ? 97.514 46.614 60.564 1.00 57.69 340 LEU A C 1
ATOM 2345 O O . LEU A 1 340 ? 96.746 45.723 60.172 1.00 65.30 340 LEU A O 1
ATOM 2350 N N . GLU A 1 341 ? 98.832 46.563 60.405 1.00 51.55 341 GLU A N 1
ATOM 2351 C CA . GLU A 1 341 ? 99.473 45.482 59.680 1.00 56.13 341 GLU A CA 1
ATOM 2352 C C . GLU A 1 341 ? 99.071 44.125 60.263 1.00 61.41 341 GLU A C 1
ATOM 2353 O O . GLU A 1 341 ? 98.878 43.154 59.532 1.00 56.79 341 GLU A O 1
ATOM 2359 N N . LYS A 1 342 ? 98.910 44.062 61.578 1.00 63.36 342 LYS A N 1
ATOM 2360 C CA . LYS A 1 342 ? 98.508 42.804 62.182 1.00 64.76 342 LYS A CA 1
ATOM 2361 C C . LYS A 1 342 ? 97.077 42.479 61.808 1.00 56.93 342 LYS A C 1
ATOM 2362 O O . LYS A 1 342 ? 96.768 41.323 61.567 1.00 46.62 342 LYS A O 1
ATOM 2368 N N . CYS A 1 343 ? 96.210 43.492 61.767 1.00 49.09 343 CYS A N 1
ATOM 2369 C CA . CYS A 1 343 ? 94.815 43.282 61.363 1.00 44.99 343 CYS A CA 1
ATOM 2370 C C . CYS A 1 343 ? 94.692 42.729 59.946 1.00 54.63 343 CYS A C 1
ATOM 2371 O O . CYS A 1 343 ? 93.977 41.734 59.705 1.00 55.53 343 CYS A O 1
ATOM 2374 N N . ILE A 1 344 ? 95.390 43.376 59.014 1.00 49.44 344 ILE A N 1
ATOM 2375 C CA . ILE A 1 344 ? 95.362 42.925 57.624 1.00 59.78 344 ILE A CA 1
ATOM 2376 C C . ILE A 1 344 ? 96.049 41.576 57.422 1.00 62.11 344 ILE A C 1
ATOM 2377 O O . ILE A 1 344 ? 95.555 40.740 56.675 1.00 63.10 344 ILE A O 1
ATOM 2382 N N . ARG A 1 345 ? 97.155 41.349 58.119 1.00 58.08 345 ARG A N 1
ATOM 2383 C CA . ARG A 1 345 ? 97.848 40.062 58.046 1.00 56.16 345 ARG A CA 1
ATOM 2384 C C . ARG A 1 345 ? 97.002 38.905 58.613 1.00 55.81 345 ARG A C 1
ATOM 2385 O O . ARG A 1 345 ? 96.838 37.873 57.974 1.00 48.80 345 ARG A O 1
ATOM 2393 N N . ASP A 1 346 ? 96.451 39.087 59.807 1.00 56.82 346 ASP A N 1
ATOM 2394 C CA . ASP A 1 346 ? 95.532 38.109 60.362 1.00 57.71 346 ASP A CA 1
ATOM 2395 C C . ASP A 1 346 ? 94.345 37.844 59.435 1.00 58.57 346 ASP A C 1
ATOM 2396 O O 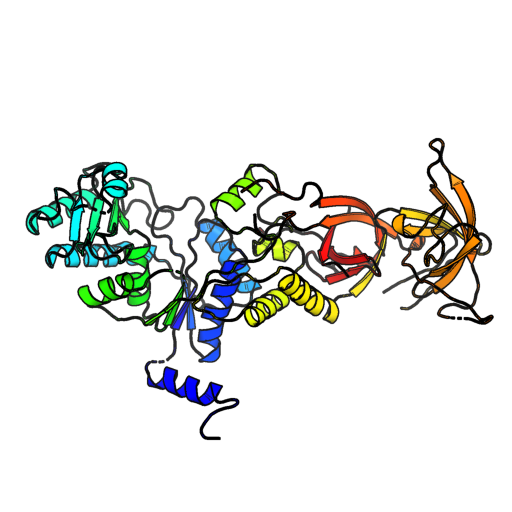. ASP A 1 346 ? 93.884 36.711 59.339 1.00 61.57 346 ASP A O 1
ATOM 2401 N N . ALA A 1 347 ? 93.848 38.877 58.753 1.00 56.59 347 ALA A N 1
ATOM 2402 C CA . ALA A 1 347 ? 92.728 38.670 57.832 1.00 50.22 347 ALA A CA 1
ATOM 2403 C C . ALA A 1 347 ? 93.154 37.883 56.599 1.00 51.94 347 ALA A C 1
ATOM 2404 O O . ALA A 1 347 ? 92.505 36.917 56.214 1.00 52.11 347 ALA A O 1
ATOM 2406 N N . LEU A 1 348 ? 94.253 38.305 55.987 1.00 55.62 348 LEU A N 1
ATOM 2407 C CA . LEU A 1 348 ? 94.784 37.659 54.788 1.00 58.16 348 LEU A CA 1
ATOM 2408 C C . LEU A 1 348 ? 95.137 36.206 55.044 1.00 55.09 348 LEU A C 1
ATOM 2409 O O . LEU A 1 348 ? 95.024 35.353 54.163 1.00 48.33 348 LEU A O 1
ATOM 2414 N N . HIS A 1 349 ? 95.567 35.937 56.267 1.00 56.42 349 HIS A N 1
ATOM 2415 C CA . HIS A 1 349 ? 96.064 34.628 56.620 1.00 61.11 349 HIS A CA 1
ATOM 2416 C C . HIS A 1 349 ? 94.951 33.599 56.524 1.00 59.37 349 HIS A C 1
ATOM 2417 O O . HIS A 1 349 ? 95.172 32.486 56.060 1.00 56.21 349 HIS A O 1
ATOM 2424 N N . VAL A 1 350 ? 93.749 33.995 56.930 1.00 59.49 350 VAL A N 1
ATOM 2425 C CA . VAL A 1 350 ? 92.576 33.126 56.867 1.00 57.65 350 VAL A CA 1
ATOM 2426 C C . VAL A 1 350 ? 92.205 32.730 55.439 1.00 61.08 350 VAL A C 1
ATOM 2427 O O . VAL A 1 350 ? 91.902 31.570 55.178 1.00 65.20 350 VAL A O 1
ATOM 2431 N N . VAL A 1 351 ? 92.244 33.689 54.514 1.00 63.98 351 VAL A N 1
ATOM 2432 C CA . VAL A 1 351 ? 91.676 33.493 53.171 1.00 63.51 351 VAL A CA 1
ATOM 2433 C C . VAL A 1 351 ? 92.639 33.526 51.970 1.00 62.35 351 VAL A C 1
ATOM 2434 O O . VAL A 1 351 ? 92.184 33.438 50.826 1.00 58.79 351 VAL A O 1
ATOM 2438 N N . ALA A 1 352 ? 93.943 33.664 52.216 1.00 61.88 352 ALA A N 1
ATOM 2439 C CA . ALA A 1 352 ? 94.923 33.732 51.126 1.00 56.66 352 ALA A CA 1
ATOM 2440 C C . ALA A 1 352 ? 95.053 32.389 50.444 1.00 54.41 352 ALA A C 1
ATOM 2441 O O . ALA A 1 352 ? 94.658 31.375 51.005 1.00 56.01 352 ALA A O 1
ATOM 2443 N N . HIS A 1 353 ? 95.605 32.389 49.234 1.00 58.62 353 HIS A N 1
ATOM 2444 C CA . HIS A 1 353 ? 95.953 31.148 48.543 1.00 62.34 353 HIS A CA 1
ATOM 2445 C C . HIS A 1 353 ? 97.471 31.023 48.372 1.00 60.05 353 HIS A C 1
ATOM 2446 O O . HIS A 1 353 ? 98.135 31.918 47.845 1.00 57.97 353 HIS A O 1
ATOM 2453 N N . ARG A 1 354 ? 98.013 29.908 48.832 1.00 60.12 354 ARG A N 1
ATOM 2454 C CA . ARG A 1 354 ? 99.428 29.615 48.681 1.00 62.39 354 ARG A CA 1
ATOM 2455 C C . ARG A 1 354 ? 99.829 29.529 47.201 1.00 57.81 354 ARG A C 1
ATOM 2456 O O . ARG A 1 354 ? 99.244 28.779 46.428 1.00 57.13 354 ARG A O 1
ATOM 2464 N N . ARG A 1 355 ? 100.827 30.306 46.811 1.00 58.13 355 ARG A N 1
ATOM 2465 C CA . ARG A 1 355 ? 101.348 30.271 45.449 1.00 59.68 355 ARG A CA 1
ATOM 2466 C C . ARG A 1 355 ? 102.817 30.661 45.517 1.00 63.97 355 ARG A C 1
ATOM 2467 O O . ARG A 1 355 ? 103.226 31.408 46.406 1.00 65.99 355 ARG A O 1
ATOM 2475 N N . PHE A 1 356 ? 103.609 30.170 44.571 1.00 62.40 356 PHE A N 1
ATOM 2476 C CA . PHE A 1 356 ? 105.041 30.468 44.546 1.00 55.04 356 PHE A CA 1
ATOM 2477 C C . PHE A 1 356 ? 105.363 31.697 43.719 1.00 54.28 356 PHE A C 1
ATOM 2478 O O . PHE A 1 356 ? 104.873 31.835 42.606 1.00 57.78 356 PHE A O 1
ATOM 2486 N N . ALA A 1 357 ? 106.193 32.590 44.244 1.00 56.49 357 ALA A N 1
ATOM 2487 C CA . ALA A 1 357 ? 106.714 33.668 43.396 1.00 59.17 357 ALA A CA 1
ATOM 2488 C C . ALA A 1 357 ? 108.190 34.020 43.633 1.00 59.11 357 ALA A C 1
ATOM 2489 O O . ALA A 1 357 ? 108.668 34.040 44.767 1.00 68.61 357 ALA A O 1
ATOM 2491 N N . ILE A 1 358 ? 108.902 34.279 42.543 1.00 49.35 358 ILE A N 1
ATOM 2492 C CA . ILE A 1 358 ? 110.290 34.716 42.606 1.00 51.78 358 ILE A CA 1
ATOM 2493 C C . ILE A 1 358 ? 110.396 36.196 42.228 1.00 54.74 358 ILE A C 1
ATOM 2494 O O . ILE A 1 358 ? 110.043 36.576 41.112 1.00 53.20 358 ILE A O 1
ATOM 2499 N N . GLN A 1 359 ? 110.883 37.038 43.137 1.00 58.06 359 GLN A N 1
ATOM 2500 C CA . GLN A 1 359 ? 111.034 38.454 42.798 1.00 57.38 359 GLN A CA 1
ATOM 2501 C C . GLN A 1 359 ? 112.365 38.800 42.133 1.00 61.87 359 GLN A C 1
ATOM 2502 O O . GLN A 1 359 ? 112.385 39.559 41.163 1.00 70.81 359 GLN A O 1
ATOM 2508 N N . ASP A 1 360 ? 113.465 38.226 42.613 1.00 54.56 360 ASP A N 1
ATOM 2509 C CA . ASP A 1 360 ? 114.775 38.488 42.012 1.00 50.39 360 ASP A CA 1
ATOM 2510 C C . ASP A 1 360 ? 115.394 37.179 41.554 1.00 45.51 360 ASP A C 1
ATOM 2511 O O . ASP A 1 360 ? 116.288 36.643 42.204 1.00 51.02 360 ASP A O 1
ATOM 2516 N N . PRO A 1 361 ? 114.909 36.652 40.423 1.00 48.95 361 PRO A N 1
ATOM 2517 C CA . PRO A 1 361 ? 115.245 35.293 39.975 1.00 50.61 361 PRO A CA 1
ATOM 2518 C C . PRO A 1 361 ? 116.713 35.008 39.811 1.00 52.99 361 PRO A C 1
ATOM 2519 O O . PRO A 1 361 ? 117.503 35.884 39.444 1.00 55.91 361 PRO A O 1
ATOM 2523 N N . ILE A 1 362 ? 117.045 33.759 40.117 1.00 55.13 362 ILE A N 1
ATOM 2524 C CA . ILE A 1 362 ? 118.341 33.171 39.829 1.00 54.04 362 ILE A CA 1
ATOM 2525 C C . ILE A 1 362 ? 118.103 31.701 39.479 1.00 48.48 362 ILE A C 1
ATOM 2526 O O . ILE A 1 362 ? 117.317 31.009 40.119 1.00 51.82 362 ILE A O 1
ATOM 2531 N N . ALA A 1 363 ? 118.751 31.246 38.418 1.00 50.44 363 ALA A N 1
ATOM 2532 C CA . ALA A 1 363 ? 118.452 29.951 37.835 1.00 51.09 363 ALA A CA 1
ATOM 2533 C C . ALA A 1 363 ? 119.125 28.813 38.588 1.00 55.01 363 ALA A C 1
ATOM 2534 O O . ALA A 1 363 ? 120.258 28.942 39.055 1.00 63.42 363 ALA A O 1
ATOM 2536 N N . VAL A 1 364 ? 118.421 27.694 38.699 1.00 44.47 364 VAL A N 1
ATOM 2537 C CA . VAL A 1 364 ? 119.011 26.495 39.256 1.00 45.85 364 VAL A CA 1
ATOM 2538 C C . VAL A 1 364 ? 118.870 25.392 38.223 1.00 46.97 364 VAL A C 1
ATOM 2539 O O . VAL A 1 364 ? 117.789 25.212 37.674 1.00 46.84 364 VAL A O 1
ATOM 2543 N N . THR A 1 365 ? 119.963 24.682 37.934 1.00 46.61 365 THR A N 1
ATOM 2544 C CA . THR A 1 365 ? 119.887 23.466 37.130 1.00 51.98 365 THR A CA 1
ATOM 2545 C C . THR A 1 365 ? 120.162 22.260 38.011 1.00 57.51 365 THR A C 1
ATOM 2546 O O . THR A 1 365 ? 121.199 22.182 38.665 1.00 62.88 365 THR A O 1
ATOM 2550 N N . ILE A 1 366 ? 119.238 21.310 38.029 1.00 58.24 366 ILE A N 1
ATOM 2551 C CA . ILE A 1 366 ? 119.480 20.091 38.777 1.00 56.01 366 ILE A CA 1
ATOM 2552 C C . ILE A 1 366 ? 120.351 19.156 37.955 1.00 59.83 366 ILE A C 1
ATOM 2553 O O . ILE A 1 366 ? 119.989 18.723 36.867 1.00 67.12 366 ILE A O 1
ATOM 2558 N N . THR A 1 367 ? 121.510 18.849 38.511 1.00 62.84 367 THR A N 1
ATOM 2559 C CA . THR A 1 367 ? 122.580 18.160 37.809 1.00 56.06 367 THR A CA 1
ATOM 2560 C C . THR A 1 367 ? 122.336 16.658 37.628 1.00 53.79 367 THR A C 1
ATOM 2561 O O . THR A 1 367 ? 122.922 16.028 36.766 1.00 58.50 367 THR A O 1
ATOM 2565 N N . ASN A 1 368 ? 121.451 16.089 38.431 1.00 50.35 368 ASN A N 1
ATOM 2566 C CA . ASN A 1 368 ? 121.216 14.655 38.398 1.00 52.11 368 ASN A CA 1
ATOM 2567 C C . ASN A 1 368 ? 119.737 14.361 38.253 1.00 59.94 368 ASN A C 1
ATOM 2568 O O . ASN A 1 368 ? 119.219 13.490 38.924 1.00 44.51 368 ASN A O 1
ATOM 2573 N N . TYR A 1 369 ? 119.052 15.090 37.382 1.00 68.38 369 TYR A N 1
ATOM 2574 C CA . TYR A 1 369 ? 117.615 14.891 37.210 1.00 73.80 369 TYR A CA 1
ATOM 2575 C C . TYR A 1 369 ? 117.236 14.523 35.769 1.00 72.67 369 TYR A C 1
ATOM 2576 O O . TYR A 1 369 ? 116.324 13.730 35.525 1.00 63.40 369 TYR A O 1
ATOM 2585 N N . GLY A 1 370 ? 117.940 15.109 34.813 1.00 82.34 370 GLY A N 1
ATOM 2586 C CA . GLY A 1 370 ? 117.612 14.887 33.419 1.00 89.19 370 GLY A CA 1
ATOM 2587 C C . GLY A 1 370 ? 116.261 15.470 33.066 1.00 89.36 370 GLY A C 1
ATOM 2588 O O . GLY A 1 370 ? 115.733 16.321 33.781 1.00 98.15 370 GLY A O 1
ATOM 2589 N N . ASP A 1 371 ? 115.697 15.012 31.958 1.00 83.70 371 ASP A N 1
ATOM 2590 C CA . ASP A 1 371 ? 114.414 15.521 31.500 1.00 84.69 371 ASP A CA 1
ATOM 2591 C C . ASP A 1 371 ? 113.301 14.770 32.235 1.00 87.25 371 ASP A C 1
ATOM 2592 O O . ASP A 1 371 ? 113.600 14.033 33.179 1.00 95.56 371 ASP A O 1
ATOM 2597 N N . LYS A 1 372 ? 112.049 14.969 31.820 1.00 81.15 372 LYS A N 1
ATOM 2598 C CA . LYS A 1 372 ? 110.837 14.541 32.565 1.00 87.16 372 LYS A CA 1
ATOM 2599 C C . LYS A 1 372 ? 110.406 15.565 33.637 1.00 89.28 372 LYS A C 1
ATOM 2600 O O . LYS A 1 372 ? 111.249 16.270 34.205 1.00 88.51 372 LYS A O 1
ATOM 2602 N N . VAL A 1 373 ? 109.100 15.649 33.905 1.00 87.41 373 VAL A N 1
ATOM 2603 C CA . VAL A 1 373 ? 108.558 16.811 34.620 1.00 83.07 373 VAL A CA 1
ATOM 2604 C C . VAL A 1 373 ? 107.544 16.593 35.742 1.00 84.90 373 VAL A C 1
ATOM 2605 O O . VAL A 1 373 ? 106.684 17.446 35.935 1.00 99.99 373 VAL A O 1
ATOM 2609 N N . GLU A 1 374 ? 107.640 15.472 36.454 1.00 74.64 374 GLU A N 1
ATOM 2610 C CA . GLU A 1 374 ? 106.992 15.243 37.771 1.00 72.27 374 GLU A CA 1
ATOM 2611 C C . GLU A 1 374 ? 105.956 16.251 38.340 1.00 84.49 374 GLU A C 1
ATOM 2612 O O . GLU A 1 374 ? 106.294 17.401 38.631 1.00 83.89 374 GLU A O 1
ATOM 2618 N N . THR A 1 375 ? 104.712 15.806 38.525 1.00 85.54 375 THR A N 1
ATOM 2619 C CA . THR A 1 375 ? 103.677 16.644 39.142 1.00 87.44 375 THR A CA 1
ATOM 2620 C C . THR A 1 375 ? 103.728 16.557 40.673 1.00 85.70 375 THR A C 1
ATOM 2621 O O . THR A 1 375 ? 104.149 15.547 41.234 1.00 88.89 375 THR A O 1
ATOM 2623 N N . ILE A 1 376 ? 103.335 17.633 41.345 1.00 83.12 376 ILE A N 1
ATOM 2624 C CA . ILE A 1 376 ? 103.231 17.629 42.803 1.00 87.51 376 ILE A CA 1
ATOM 2625 C C . ILE A 1 376 ? 101.936 18.290 43.266 1.00 96.06 376 ILE A C 1
ATOM 2626 O O . ILE A 1 376 ? 101.547 19.363 42.792 1.00 97.32 376 ILE A O 1
ATOM 2631 N N . THR A 1 377 ? 101.272 17.655 44.215 1.00 101.55 377 THR A N 1
ATOM 2632 C CA . THR A 1 377 ? 100.092 18.249 44.803 1.00 107.52 377 THR A CA 1
ATOM 2633 C C . THR A 1 377 ? 100.474 18.828 46.170 1.00 112.87 377 THR A C 1
ATOM 2634 O O . THR A 1 377 ? 101.133 18.158 46.968 1.00 115.34 377 THR A O 1
ATOM 2638 N N . ALA A 1 378 ? 100.091 20.080 46.425 1.00 110.31 378 ALA A N 1
ATOM 2639 C CA . ALA A 1 378 ? 100.408 20.724 47.699 1.00 105.97 378 ALA A CA 1
ATOM 2640 C C . ALA A 1 378 ? 99.299 21.662 48.190 1.00 103.69 378 ALA A C 1
ATOM 2641 O O . ALA A 1 378 ? 98.959 21.678 49.380 1.00 100.46 378 ALA A O 1
ATOM 2643 N N . ARG A 1 390 ? 95.342 23.703 42.300 1.00 105.16 390 ARG A N 1
ATOM 2644 C CA . ARG A 1 390 ? 96.717 24.182 42.172 1.00 101.21 390 ARG A CA 1
ATOM 2645 C C . ARG A 1 390 ? 97.622 23.148 41.508 1.00 106.46 390 ARG A C 1
ATOM 2646 O O . ARG A 1 390 ? 97.681 21.994 41.939 1.00 108.80 390 ARG A O 1
ATOM 2654 N N . GLU A 1 391 ? 98.340 23.572 40.472 1.00 107.62 391 GLU A N 1
ATOM 2655 C CA . GLU A 1 391 ? 99.233 22.673 39.737 1.00 106.64 391 GLU A CA 1
ATOM 2656 C C . GLU A 1 391 ? 100.703 23.041 39.925 1.00 97.15 391 GLU A C 1
ATOM 2657 O O . GLU A 1 391 ? 101.126 24.137 39.562 1.00 107.67 391 GLU A O 1
ATOM 2663 N N . LEU A 1 392 ? 101.480 22.116 40.478 1.00 77.53 392 LEU A N 1
ATOM 2664 C CA . LEU A 1 392 ? 102.870 22.382 40.826 1.00 64.66 392 LEU A CA 1
ATOM 2665 C C . LEU A 1 392 ? 103.796 21.292 40.292 1.00 65.27 392 LEU A C 1
ATOM 2666 O O . LEU A 1 392 ? 103.634 20.119 40.621 1.00 66.61 392 LEU A O 1
ATOM 2671 N N . HIS A 1 393 ? 104.773 21.670 39.471 1.00 65.20 393 HIS A N 1
ATOM 2672 C CA . HIS A 1 393 ? 105.695 20.688 38.893 1.00 62.31 393 HIS A CA 1
ATOM 2673 C C . HIS A 1 393 ? 107.129 20.834 39.397 1.00 63.85 393 HIS A C 1
ATOM 2674 O O . HIS A 1 393 ? 107.508 21.862 39.959 1.00 62.03 393 HIS A O 1
ATOM 2681 N N . PHE A 1 394 ? 107.914 19.782 39.205 1.00 66.25 394 PHE A N 1
ATOM 2682 C CA . PHE A 1 394 ? 109.328 19.802 39.541 1.00 64.86 394 PHE A CA 1
ATOM 2683 C C . PHE A 1 394 ? 110.120 19.287 38.339 1.00 66.56 394 PHE A C 1
ATOM 2684 O O . PHE A 1 394 ? 109.756 18.279 37.746 1.00 62.56 394 PHE A O 1
ATOM 2692 N N . SER A 1 395 ? 111.197 19.977 37.978 1.00 69.72 395 SER A N 1
ATOM 2693 C CA . SER A 1 395 ? 111.973 19.593 36.801 1.00 65.98 395 SER A CA 1
ATOM 2694 C C . SER A 1 395 ? 113.458 19.945 36.916 1.00 65.20 395 SER A C 1
ATOM 2695 O O . SER A 1 395 ? 113.916 20.398 37.953 1.00 69.71 395 SER A O 1
ATOM 2698 N N . LYS A 1 396 ? 114.200 19.728 35.836 1.00 69.65 396 LYS A N 1
ATOM 2699 C CA . LYS A 1 396 ? 115.639 19.988 35.784 1.00 68.84 396 LYS A CA 1
ATOM 2700 C C . LYS A 1 396 ? 115.936 21.463 36.071 1.00 60.93 396 LYS A C 1
ATOM 2701 O O . LYS A 1 396 ? 116.899 21.791 36.772 1.00 53.65 396 LYS A O 1
ATOM 2707 N N . LYS A 1 397 ? 115.078 22.345 35.562 1.00 54.71 397 LYS A N 1
ATOM 2708 C CA . LYS A 1 397 ? 115.328 23.783 35.614 1.00 51.28 397 LYS A CA 1
ATOM 2709 C C . LYS A 1 397 ? 114.392 24.537 36.584 1.00 55.83 397 LYS A C 1
ATOM 2710 O O . LYS A 1 397 ? 113.185 24.618 36.356 1.00 60.48 397 LYS A O 1
ATOM 2712 N N . LEU A 1 398 ? 114.956 25.067 37.674 1.00 54.60 398 LEU A N 1
ATOM 2713 C CA . LEU A 1 398 ? 114.205 25.846 38.671 1.00 50.59 398 LEU A CA 1
ATOM 2714 C C . LEU A 1 398 ? 114.647 27.293 38.716 1.00 55.62 398 LEU A C 1
ATOM 2715 O O . LEU A 1 398 ? 115.605 27.694 38.064 1.00 66.49 398 LEU A O 1
ATOM 2720 N N . TYR A 1 399 ? 113.957 28.059 39.548 1.00 52.99 399 TYR A N 1
ATOM 2721 C CA . TYR A 1 399 ? 114.410 29.379 39.951 1.00 50.90 399 TYR A CA 1
ATOM 2722 C C . TYR A 1 399 ? 114.331 29.479 41.467 1.00 51.52 399 TYR A C 1
ATOM 2723 O O . TYR A 1 399 ? 113.388 28.983 42.082 1.00 53.91 399 TYR A O 1
ATOM 2732 N N . ILE A 1 400 ? 115.322 30.110 42.078 1.00 47.58 400 ILE A N 1
ATOM 2733 C CA . ILE A 1 400 ? 115.177 30.503 43.468 1.00 51.50 400 ILE A CA 1
ATOM 2734 C C . ILE A 1 400 ? 115.358 32.006 43.512 1.00 56.90 400 ILE A C 1
ATOM 2735 O O . ILE A 1 400 ? 115.708 32.633 42.508 1.00 58.85 400 ILE A O 1
ATOM 2740 N N . ASP A 1 401 ? 115.092 32.589 44.668 1.00 59.95 401 ASP A N 1
ATOM 2741 C CA . ASP A 1 401 ? 115.189 34.024 44.813 1.00 55.86 401 ASP A CA 1
ATOM 2742 C C . ASP A 1 401 ? 116.606 34.353 45.250 1.00 53.61 401 ASP A C 1
ATOM 2743 O O . ASP A 1 401 ? 117.179 33.649 46.072 1.00 54.17 401 ASP A O 1
ATOM 2748 N N . ARG A 1 402 ? 117.173 35.419 44.698 1.00 53.28 402 ARG A N 1
ATOM 2749 C CA . ARG A 1 402 ? 118.569 35.760 44.969 1.00 51.39 402 ARG A CA 1
ATOM 2750 C C . ARG A 1 402 ? 118.931 35.891 46.462 1.00 57.13 402 ARG A C 1
ATOM 2751 O O . ARG A 1 402 ? 120.026 35.485 46.866 1.00 55.26 402 ARG A O 1
ATOM 2759 N N . ASP A 1 403 ? 118.017 36.437 47.273 1.00 61.93 403 ASP A N 1
ATOM 2760 C CA . ASP A 1 403 ? 118.262 36.613 48.714 1.00 62.50 403 ASP A CA 1
ATOM 2761 C C . ASP A 1 403 ? 118.431 35.280 49.457 1.00 64.75 403 ASP A C 1
ATOM 2762 O O . ASP A 1 403 ? 118.895 35.247 50.600 1.00 71.86 403 ASP A O 1
ATOM 2764 N N . ASP A 1 404 ? 118.068 34.185 48.798 1.00 61.57 404 ASP A N 1
ATOM 2765 C CA . ASP A 1 404 ? 118.131 32.859 49.404 1.00 57.57 404 ASP A CA 1
ATOM 2766 C C . ASP A 1 404 ? 119.401 32.098 49.055 1.00 59.39 404 ASP A C 1
ATOM 2767 O O . ASP A 1 404 ? 119.570 30.950 49.460 1.00 62.70 404 ASP A O 1
ATOM 2772 N N . PHE A 1 405 ? 120.289 32.735 48.302 1.00 54.29 405 PHE A N 1
ATOM 2773 C CA . PHE A 1 405 ? 121.592 32.156 48.026 1.00 57.01 405 PHE A CA 1
ATOM 2774 C C . PHE A 1 405 ? 122.659 33.136 48.424 1.00 67.24 405 PHE A C 1
ATOM 2775 O O . PHE A 1 405 ? 122.478 34.351 48.321 1.00 76.02 405 PHE A O 1
ATOM 2783 N N . MET A 1 406 ? 123.783 32.601 48.867 1.00 68.44 406 MET A N 1
ATOM 2784 C CA . MET A 1 406 ? 124.884 33.429 49.295 1.00 73.14 406 MET A CA 1
ATOM 2785 C C . MET A 1 406 ? 126.155 32.675 48.975 1.00 79.91 406 MET A C 1
ATOM 2786 O O . MET A 1 406 ? 126.313 31.515 49.353 1.00 84.50 406 MET A O 1
ATOM 2791 N N . GLU A 1 407 ? 127.057 33.333 48.265 1.00 78.74 407 GLU A N 1
ATOM 2792 C CA . GLU A 1 407 ? 128.286 32.694 47.839 1.00 72.68 407 GLU A CA 1
ATOM 2793 C C . GLU A 1 407 ? 129.243 32.456 48.992 1.00 77.73 407 GLU A C 1
ATOM 2794 O O . GLU A 1 407 ? 129.878 31.407 49.059 1.00 81.99 407 GLU A O 1
ATOM 2800 N N . ASN A 1 408 ? 129.359 33.431 49.890 1.00 79.64 408 ASN A N 1
ATOM 2801 C CA . ASN A 1 408 ? 130.235 33.286 51.050 1.00 84.08 408 ASN A CA 1
ATOM 2802 C C . ASN A 1 408 ? 129.471 33.513 52.341 1.00 83.99 408 ASN A C 1
ATOM 2803 O O . ASN A 1 408 ? 129.588 34.566 52.960 1.00 85.51 408 ASN A O 1
ATOM 2808 N N . PRO A 1 409 ? 128.699 32.505 52.761 1.00 76.86 409 PRO A N 1
ATOM 2809 C CA . PRO A 1 409 ? 127.732 32.633 53.857 1.00 73.18 409 PRO A CA 1
ATOM 2810 C C . PRO A 1 409 ? 128.401 32.869 55.196 1.00 78.62 409 PRO A C 1
ATOM 2811 O O . PRO A 1 409 ? 129.527 32.426 55.397 1.00 77.56 409 PRO A O 1
ATOM 2815 N N . PRO A 1 410 ? 127.705 33.556 56.113 1.00 87.18 410 PRO A N 1
ATOM 2816 C CA . PRO A 1 410 ? 128.152 33.646 57.503 1.00 85.52 410 PRO A CA 1
ATOM 2817 C C . PRO A 1 410 ? 128.087 32.272 58.132 1.00 87.89 410 PRO A C 1
ATOM 2818 O O . PRO A 1 410 ? 127.355 31.416 57.637 1.00 87.17 410 PRO A O 1
ATOM 2822 N N . ALA A 1 411 ? 128.840 32.054 59.202 1.00 95.52 411 ALA A N 1
ATOM 2823 C CA . ALA A 1 411 ? 128.748 30.784 59.899 1.00 96.84 411 ALA A CA 1
ATOM 2824 C C . ALA A 1 411 ? 127.345 30.655 60.494 1.00 92.98 411 ALA A C 1
ATOM 2825 O O . ALA A 1 411 ? 126.761 31.648 60.955 1.00 83.57 411 ALA A O 1
ATOM 2827 N N . GLY A 1 412 ? 126.806 29.435 60.446 1.00 93.98 412 GLY A N 1
ATOM 2828 C CA . GLY A 1 412 ? 125.462 29.153 60.920 1.00 92.40 412 GLY A CA 1
ATOM 2829 C C . GLY A 1 412 ? 124.424 29.885 60.097 1.00 90.31 412 GLY A C 1
ATOM 2830 O O . GLY A 1 412 ? 123.845 30.873 60.546 1.00 91.69 412 GLY A O 1
ATOM 2831 N N . TYR A 1 413 ? 124.194 29.390 58.885 1.00 88.58 413 TYR A N 1
ATOM 2832 C CA . TYR A 1 413 ? 123.375 30.081 57.895 1.00 79.38 413 TYR A CA 1
ATOM 2833 C C . TYR A 1 413 ? 122.482 29.064 57.224 1.00 75.22 413 TYR A C 1
ATOM 2834 O O . TYR A 1 413 ? 122.958 28.258 56.427 1.00 81.49 413 TYR A O 1
ATOM 2843 N N . ARG A 1 414 ? 121.190 29.088 57.538 1.00 72.70 414 ARG A N 1
ATOM 2844 C CA . ARG A 1 414 ? 120.220 28.296 56.785 1.00 77.10 414 ARG A CA 1
ATOM 2845 C C . ARG A 1 414 ? 120.236 28.874 55.362 1.00 80.34 414 ARG A C 1
ATOM 2846 O O . ARG A 1 414 ? 120.962 29.828 55.120 1.00 96.81 414 ARG A O 1
ATOM 2854 N N . ARG A 1 415 ? 119.474 28.326 54.421 1.00 66.36 415 ARG A N 1
ATOM 2855 C CA . ARG A 1 415 ? 119.505 28.826 53.016 1.00 65.19 415 ARG A CA 1
ATOM 2856 C C . ARG A 1 415 ? 120.730 28.415 52.175 1.00 64.26 415 ARG A C 1
ATOM 2857 O O . ARG A 1 415 ? 121.745 27.989 52.707 1.00 67.90 415 ARG A O 1
ATOM 2865 N N . LEU A 1 416 ? 120.610 28.553 50.855 1.00 61.75 416 LEU A N 1
ATOM 2866 C CA . LEU A 1 416 ? 121.569 27.975 49.913 1.00 56.91 416 LEU A CA 1
ATOM 2867 C C . LEU A 1 416 ? 122.916 28.675 49.839 1.00 58.65 416 LEU A C 1
ATOM 2868 O O . LEU A 1 416 ? 123.009 29.898 49.917 1.00 57.39 416 LEU A O 1
ATOM 2873 N N . ALA A 1 417 ? 123.953 27.862 49.668 1.00 61.46 417 ALA A N 1
ATOM 2874 C CA . ALA A 1 417 ? 125.326 28.324 49.527 1.00 61.14 417 ALA A CA 1
ATOM 2875 C C . ALA A 1 417 ? 1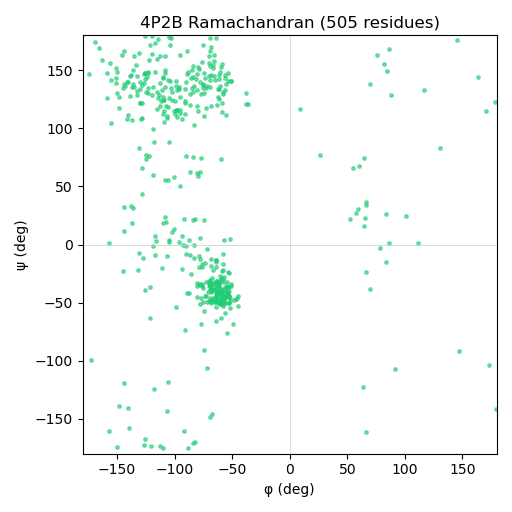26.139 27.168 48.939 1.00 66.73 417 ALA A C 1
ATOM 2876 O O . ALA A 1 417 ? 125.710 26.018 49.009 1.00 62.51 417 ALA A O 1
ATOM 2878 N N . PRO A 1 418 ? 127.296 27.471 48.318 1.00 68.07 418 PRO A N 1
ATOM 2879 C CA . PRO A 1 418 ? 128.125 26.390 47.771 1.00 63.45 418 PRO A CA 1
ATOM 2880 C C . PRO A 1 418 ? 128.486 25.360 48.835 1.00 67.17 418 PRO A C 1
ATOM 2881 O O . PRO A 1 418 ? 128.870 25.732 49.945 1.00 73.75 418 PRO A O 1
ATOM 2885 N N . GLY A 1 419 ? 128.330 24.082 48.500 1.00 63.03 419 GLY A N 1
ATOM 2886 C CA . GLY A 1 419 ? 128.529 23.006 49.454 1.00 59.90 419 GLY A CA 1
ATOM 2887 C C . GLY A 1 419 ? 127.320 22.708 50.328 1.00 60.16 419 GLY A C 1
ATOM 2888 O O . GLY A 1 419 ? 127.262 21.649 50.955 1.00 61.63 419 GLY A O 1
ATOM 2889 N N . ALA A 1 420 ? 126.353 23.627 50.362 1.00 63.00 420 ALA A N 1
ATOM 2890 C CA . ALA A 1 420 ? 125.232 23.562 51.311 1.00 49.42 420 ALA A CA 1
ATOM 2891 C C . ALA A 1 420 ? 123.973 22.914 50.757 1.00 59.67 420 ALA A C 1
ATOM 2892 O O . ALA A 1 420 ? 123.795 22.783 49.539 1.00 47.05 420 ALA A O 1
ATOM 2894 N N . GLU A 1 421 ? 123.082 22.530 51.664 1.00 57.27 421 GLU A N 1
ATOM 2895 C CA . GLU A 1 421 ? 121.849 21.858 51.268 1.00 57.59 421 GLU A CA 1
ATOM 2896 C C . GLU A 1 421 ? 120.620 22.564 51.850 1.00 58.75 421 GLU A C 1
ATOM 2897 O O . GLU A 1 421 ? 120.645 23.002 52.995 1.00 65.09 421 GLU A O 1
ATOM 2903 N N . VAL A 1 422 ? 119.560 22.685 51.052 1.00 53.20 422 VAL A N 1
ATOM 2904 C CA . VAL A 1 422 ? 118.305 23.268 51.517 1.00 48.47 422 VAL A CA 1
ATOM 2905 C C . VAL A 1 422 ? 117.116 22.415 51.106 1.00 57.01 422 VAL A C 1
ATOM 2906 O O . VAL A 1 422 ? 117.181 21.686 50.123 1.00 59.92 422 VAL A O 1
ATOM 2910 N N . ARG A 1 423 ? 116.031 22.523 51.866 1.00 56.99 423 ARG A N 1
ATOM 2911 C CA . ARG A 1 423 ? 114.750 21.908 51.530 1.00 56.60 423 ARG A CA 1
ATOM 2912 C C . ARG A 1 423 ? 114.008 22.841 50.576 1.00 57.81 423 ARG A C 1
ATOM 2913 O O . ARG A 1 423 ? 113.936 24.049 50.812 1.00 61.41 423 ARG A O 1
ATOM 2921 N N . LEU A 1 424 ? 113.495 22.302 49.479 1.00 47.73 424 LEU A N 1
ATOM 2922 C CA . LEU A 1 424 ? 112.577 23.053 48.641 1.00 47.07 424 LEU A CA 1
ATOM 2923 C C . LEU A 1 424 ? 111.165 22.747 49.137 1.00 61.07 424 LEU A C 1
ATOM 2924 O O . LEU A 1 424 ? 110.715 21.604 49.013 1.00 62.93 424 LEU A O 1
ATOM 2929 N N . LYS A 1 425 ? 110.491 23.748 49.718 1.00 54.67 425 LYS A N 1
ATOM 2930 C CA . LYS A 1 425 ? 109.099 23.617 50.163 1.00 52.89 425 LYS A CA 1
ATOM 2931 C C . LYS A 1 425 ? 108.260 22.771 49.202 1.00 54.97 425 LYS A C 1
ATOM 2932 O O . LYS A 1 425 ? 108.289 22.985 47.993 1.00 52.95 425 LYS A O 1
ATOM 2938 N N . HIS A 1 426 ? 107.539 21.800 49.759 1.00 57.84 426 HIS A N 1
ATOM 2939 C CA . HIS A 1 426 ? 106.689 20.875 49.010 1.00 56.89 426 HIS A CA 1
ATOM 2940 C C . HIS A 1 426 ? 107.463 19.968 48.054 1.00 60.09 426 HIS A C 1
ATOM 2941 O O . HIS A 1 426 ? 106.867 19.354 47.168 1.00 66.81 426 HIS A O 1
ATOM 2948 N N . ALA A 1 427 ? 108.778 19.864 48.223 1.00 56.33 427 ALA A N 1
ATOM 2949 C CA . ALA A 1 427 ? 109.564 19.070 47.281 1.00 57.76 427 ALA A CA 1
ATOM 2950 C C . ALA A 1 427 ? 110.785 18.384 47.902 1.00 61.16 427 ALA A C 1
ATOM 2951 O O . ALA A 1 427 ? 110.711 17.860 49.010 1.00 71.77 427 ALA A O 1
ATOM 2953 N N . TYR A 1 428 ? 111.903 18.397 47.184 1.00 55.03 428 TYR A N 1
ATOM 2954 C CA . TYR A 1 428 ? 113.108 17.683 47.603 1.00 58.43 428 TYR A CA 1
ATOM 2955 C C . TYR A 1 428 ? 114.187 18.605 48.154 1.00 56.50 428 TYR A C 1
ATOM 2956 O O . TYR A 1 428 ? 114.026 19.820 48.169 1.00 52.29 428 TYR A O 1
ATOM 2965 N N . TRP A 1 429 ? 115.301 18.021 48.587 1.00 57.13 429 TRP A N 1
ATOM 2966 C CA . TRP A 1 429 ? 116.433 18.831 49.003 1.00 55.25 429 TRP A CA 1
ATOM 2967 C C . TRP A 1 429 ? 117.430 18.982 47.870 1.00 56.95 429 TRP A C 1
ATOM 2968 O O . TRP A 1 429 ? 117.797 18.003 47.205 1.00 52.62 429 TRP A O 1
ATOM 2979 N N . ILE A 1 430 ? 117.881 20.216 47.661 1.00 60.67 430 ILE A N 1
ATOM 2980 C CA . ILE A 1 430 ? 118.963 20.446 46.713 1.00 59.21 430 ILE A CA 1
ATOM 2981 C C . ILE A 1 430 ? 120.268 20.858 47.408 1.00 60.94 430 ILE A C 1
ATOM 2982 O O . ILE A 1 430 ? 120.263 21.553 48.444 1.00 45.86 430 ILE A O 1
ATOM 2987 N N . LYS A 1 431 ? 121.380 20.381 46.853 1.00 50.18 431 LYS A N 1
ATOM 2988 C CA . LYS A 1 431 ? 122.693 20.759 47.339 1.00 50.32 431 LYS A CA 1
ATOM 2989 C C . LYS A 1 431 ? 123.376 21.519 46.225 1.00 50.72 431 LYS A C 1
ATOM 2990 O O . LYS A 1 431 ? 123.374 21.074 45.080 1.00 56.21 431 LYS A O 1
ATOM 2996 N N . CYS A 1 432 ? 123.950 22.671 46.543 1.00 47.79 432 CYS A N 1
ATOM 2997 C CA . CYS A 1 432 ? 124.648 23.424 45.518 1.00 52.15 432 CYS A CA 1
ATOM 2998 C C . CYS A 1 432 ? 126.092 22.966 45.386 1.00 57.44 432 CYS A C 1
ATOM 2999 O O . CYS A 1 432 ? 126.865 23.017 46.338 1.00 60.94 432 CYS A O 1
ATOM 3002 N N . VAL A 1 433 ? 126.439 22.496 44.199 1.00 59.74 433 VAL A N 1
ATOM 3003 C CA . VAL A 1 433 ? 127.810 22.134 43.867 1.00 61.77 433 VAL A CA 1
ATOM 3004 C C . VAL A 1 433 ? 128.043 22.883 42.581 1.00 62.34 433 VAL A C 1
ATOM 3005 O O . VAL A 1 433 ? 127.277 22.729 41.643 1.00 75.93 433 VAL A O 1
ATOM 3009 N N . ASP A 1 434 ? 129.047 23.744 42.550 1.00 58.91 434 ASP A N 1
ATOM 3010 C CA . ASP A 1 434 ? 129.257 24.685 41.419 1.00 60.12 434 ASP A CA 1
ATOM 3011 C C . ASP A 1 434 ? 128.282 25.862 41.174 1.00 54.05 434 ASP A C 1
ATOM 3012 O O . ASP A 1 434 ? 127.061 25.741 41.270 1.00 40.16 434 ASP A O 1
ATOM 3017 N N . VAL A 1 435 ? 128.858 27.015 40.850 1.00 49.68 435 VAL A N 1
ATOM 3018 C CA . VAL A 1 435 ? 128.080 28.145 40.356 1.00 48.10 435 VAL A CA 1
ATOM 3019 C C . VAL A 1 435 ? 128.721 28.744 39.112 1.00 48.51 435 VAL A C 1
ATOM 3020 O O . VAL A 1 435 ? 129.944 28.766 38.972 1.00 56.59 435 VAL A O 1
ATOM 3024 N N . VAL A 1 436 ? 127.884 29.209 38.197 1.00 46.12 436 VAL A N 1
ATOM 3025 C CA . VAL A 1 436 ? 128.369 29.897 37.011 1.00 48.82 436 VAL A CA 1
ATOM 3026 C C . VAL A 1 436 ? 128.060 31.394 37.102 1.00 51.99 436 VAL A C 1
ATOM 3027 O O . VAL A 1 436 ? 126.974 31.810 37.516 1.00 49.58 436 VAL A O 1
ATOM 3031 N N . LYS A 1 437 ? 129.049 32.201 36.744 1.00 54.73 437 LYS A N 1
ATOM 3032 C CA . LYS A 1 437 ? 128.925 33.643 36.840 1.00 54.50 437 LYS A CA 1
ATOM 3033 C C . LYS A 1 437 ? 128.979 34.256 35.452 1.00 58.96 437 LYS A C 1
ATOM 3034 O O . LYS A 1 437 ? 129.468 33.624 34.517 1.00 53.94 437 LYS A O 1
ATOM 3040 N N . ASP A 1 438 ? 128.477 35.480 35.312 1.00 63.08 438 ASP A N 1
ATOM 3041 C CA . ASP A 1 438 ? 128.581 36.177 34.031 1.00 64.72 438 ASP A CA 1
ATOM 3042 C C . ASP A 1 438 ? 129.882 36.963 33.936 1.00 57.90 438 ASP A C 1
ATOM 3043 O O . ASP A 1 438 ? 130.723 36.883 34.834 1.00 52.90 438 ASP A O 1
ATOM 3048 N N . ALA A 1 439 ? 130.032 37.725 32.855 1.00 53.49 439 ALA A N 1
ATOM 3049 C CA . ALA A 1 439 ? 131.246 38.503 32.630 1.00 53.28 439 ALA A CA 1
ATOM 3050 C C . ALA A 1 439 ? 131.539 39.484 33.763 1.00 55.99 439 ALA A C 1
ATOM 3051 O O . ALA A 1 439 ? 132.680 39.880 33.957 1.00 59.94 439 ALA A O 1
ATOM 3053 N N . SER A 1 440 ? 130.517 39.851 34.527 1.00 61.71 440 SER A N 1
ATOM 3054 C CA . SER A 1 440 ? 130.683 40.813 35.617 1.00 67.90 440 SER A CA 1
ATOM 3055 C C . SER A 1 440 ? 131.024 40.140 36.937 1.00 67.16 440 SER A C 1
ATOM 3056 O O . SER A 1 440 ? 131.214 40.813 37.940 1.00 68.35 440 SER A O 1
ATOM 3059 N N . GLY A 1 441 ? 131.094 38.811 36.936 1.00 64.56 441 GLY A N 1
ATOM 3060 C CA . GLY A 1 441 ? 131.350 38.058 38.151 1.00 54.99 441 GLY A CA 1
ATOM 3061 C C . GLY A 1 441 ? 130.076 37.767 38.928 1.00 54.92 441 GLY A C 1
ATOM 3062 O O . GLY A 1 441 ? 130.115 37.157 39.996 1.00 57.80 441 GLY A O 1
ATOM 3063 N N . LEU A 1 442 ? 128.938 38.207 38.400 1.00 56.08 442 LEU A N 1
ATOM 3064 C CA . LEU A 1 442 ? 127.659 37.987 39.066 1.00 60.54 442 LEU A CA 1
ATOM 3065 C C . LEU A 1 442 ? 127.195 36.550 38.874 1.00 59.10 442 LEU A C 1
ATOM 3066 O O . LEU A 1 442 ? 127.170 36.036 37.757 1.00 62.20 442 LEU A O 1
ATOM 3071 N N . VAL A 1 443 ? 126.831 35.910 39.978 1.00 55.49 443 VAL A N 1
ATOM 3072 C CA . VAL A 1 443 ? 126.280 34.563 39.945 1.00 53.08 443 VAL A CA 1
ATOM 3073 C C . VAL A 1 443 ? 124.976 34.574 39.159 1.00 48.43 443 VAL A C 1
ATOM 3074 O O . VAL A 1 443 ? 124.100 35.380 39.438 1.00 49.86 443 VAL A O 1
ATOM 3078 N N . THR A 1 444 ? 124.852 33.706 38.158 1.00 44.66 444 THR A N 1
ATOM 3079 C CA . THR A 1 444 ? 123.637 33.699 37.349 1.00 44.47 444 THR A CA 1
ATOM 3080 C C . THR A 1 444 ? 122.990 32.341 37.239 1.00 50.93 444 THR A C 1
ATOM 3081 O O . THR A 1 444 ? 121.866 32.242 36.760 1.00 60.05 444 THR A O 1
ATOM 3085 N N . GLU A 1 445 ? 123.696 31.300 37.674 1.00 52.57 445 GLU A N 1
ATOM 3086 C CA . GLU A 1 445 ? 123.138 29.946 37.706 1.00 47.53 445 GLU A CA 1
ATOM 3087 C C . GLU A 1 445 ? 123.773 29.146 38.817 1.00 44.57 445 GLU A C 1
ATOM 3088 O O . GLU A 1 445 ? 124.967 29.278 39.106 1.00 46.06 445 GLU A O 1
ATOM 3094 N N . LEU A 1 446 ? 122.952 28.320 39.442 1.00 44.55 446 LEU A N 1
ATOM 3095 C CA . LEU A 1 446 ? 123.417 27.415 40.467 1.00 47.03 446 LEU A CA 1
ATOM 3096 C C . LEU A 1 446 ? 123.300 26.017 39.898 1.00 52.88 446 LEU A C 1
ATOM 3097 O O . LEU A 1 446 ? 122.292 25.656 39.286 1.00 56.75 446 LEU A O 1
ATOM 3102 N N . LEU A 1 447 ? 124.359 25.246 40.063 1.00 45.98 447 LEU A N 1
ATOM 3103 C CA . LEU A 1 447 ? 124.352 23.871 39.638 1.00 40.05 447 LEU A CA 1
ATOM 3104 C C . LEU A 1 447 ? 124.091 23.041 40.898 1.00 47.16 447 LEU A C 1
ATOM 3105 O O . LEU A 1 447 ? 124.805 23.165 41.897 1.00 50.21 447 LEU A O 1
ATOM 3110 N N . CYS A 1 448 ? 123.044 22.224 40.882 1.00 50.83 448 CYS A N 1
ATOM 3111 C CA . CYS A 1 448 ? 122.646 21.535 42.107 1.00 58.66 448 CYS A CA 1
ATOM 3112 C C . CYS A 1 448 ? 122.315 20.067 41.892 1.00 60.06 448 CYS A C 1
ATOM 3113 O O . CYS A 1 448 ? 121.666 19.733 40.911 1.00 67.69 448 CYS A O 1
ATOM 3116 N N . THR A 1 449 ? 122.757 19.193 42.800 1.00 52.74 449 THR A N 1
ATOM 3117 C CA . THR A 1 449 ? 122.224 17.832 42.837 1.00 48.96 449 THR A CA 1
ATOM 3118 C C . THR A 1 449 ? 120.953 17.899 43.648 1.00 46.72 449 THR A C 1
ATOM 3119 O O . THR A 1 449 ? 120.829 18.776 44.490 1.00 48.60 449 THR A O 1
ATOM 3123 N N . TYR A 1 450 ? 120.018 16.981 43.402 1.00 50.40 450 TYR A N 1
ATOM 3124 C CA . TYR A 1 450 ? 118.862 16.783 44.287 1.00 47.96 450 TYR A CA 1
ATOM 3125 C C . TYR A 1 450 ? 118.908 15.414 45.013 1.00 63.04 450 TYR A C 1
ATOM 3126 O O . TYR A 1 450 ? 119.904 14.692 44.919 1.00 64.34 450 TYR A O 1
ATOM 3135 N N . ASP A 1 451 ? 117.847 15.064 45.741 1.00 61.19 451 ASP A N 1
ATOM 3136 C CA . ASP A 1 451 ? 117.840 13.844 46.553 1.00 60.45 451 ASP A CA 1
ATOM 3137 C C . ASP A 1 451 ? 116.431 13.295 46.810 1.00 73.31 451 ASP A C 1
ATOM 3138 O O . ASP A 1 451 ? 115.715 13.801 47.681 1.00 89.79 451 ASP A O 1
ATOM 3143 N N . PRO A 1 452 ? 116.058 12.212 46.106 1.00 65.46 452 PRO A N 1
ATOM 3144 C CA . PRO A 1 452 ? 114.732 11.585 46.250 1.00 61.82 452 PRO A CA 1
ATOM 3145 C C . PRO A 1 452 ? 114.502 11.024 47.667 1.00 68.02 452 PRO A C 1
ATOM 3146 O O . PRO A 1 452 ? 115.192 10.119 48.141 1.00 71.46 452 PRO A O 1
ATOM 3150 N N . GLN A 1 453 ? 113.460 11.565 48.285 1.00 76.97 453 GLN A N 1
ATOM 3151 C CA . GLN A 1 453 ? 113.278 11.747 49.733 1.00 81.80 453 GLN A CA 1
ATOM 3152 C C . GLN A 1 453 ? 112.859 13.237 49.845 1.00 82.81 453 GLN A C 1
ATOM 3153 O O . GLN A 1 453 ? 113.672 14.179 50.077 1.00 60.98 453 GLN A O 1
ATOM 3155 N N . THR A 1 454 ? 111.556 13.405 49.617 1.00 90.61 454 THR A N 1
ATOM 3156 C CA . THR A 1 454 ? 110.902 14.680 49.453 1.00 87.38 454 THR A CA 1
ATOM 3157 C C . THR A 1 454 ? 110.816 15.412 50.773 1.00 90.03 454 THR A C 1
ATOM 3158 O O . THR A 1 454 ? 111.824 15.914 51.274 1.00 94.93 454 THR A O 1
ATOM 3160 N N . LYS A 1 455 ? 109.612 15.457 51.337 1.00 84.46 455 LYS A N 1
ATOM 3161 C CA . LYS A 1 455 ? 109.296 16.410 52.402 1.00 75.63 455 LYS A CA 1
ATOM 3162 C C . LYS A 1 455 ? 109.748 15.910 53.778 1.00 72.49 455 LYS A C 1
ATOM 3163 O O . LYS A 1 455 ? 109.087 15.070 54.375 1.00 74.30 455 LYS A O 1
ATOM 3165 N N . ASN A 1 456 ? 110.866 16.439 54.282 1.00 69.72 456 ASN A N 1
ATOM 3166 C CA . ASN A 1 456 ? 111.590 15.775 55.373 1.00 79.53 456 ASN A CA 1
ATOM 3167 C C . ASN A 1 456 ? 112.496 16.726 56.206 1.00 61.70 456 ASN A C 1
ATOM 3168 O O . ASN A 1 456 ? 112.820 16.468 57.393 1.00 66.17 456 ASN A O 1
ATOM 3170 N N . PRO A 1 461 ? 114.370 12.426 57.234 1.00 79.40 461 PRO A N 1
ATOM 3171 C CA . PRO A 1 461 ? 115.470 12.873 56.374 1.00 74.53 461 PRO A CA 1
ATOM 3172 C C . PRO A 1 461 ? 116.309 11.736 55.771 1.00 75.79 461 PRO A C 1
ATOM 3173 O O . PRO A 1 461 ? 117.265 12.067 55.066 1.00 72.39 461 PRO A O 1
ATOM 3175 N N . ASP A 1 462 ? 115.977 10.465 56.047 1.00 78.13 462 ASP A N 1
ATOM 3176 C CA . ASP A 1 462 ? 116.710 9.265 55.550 1.00 85.69 462 ASP A CA 1
ATOM 3177 C C . ASP A 1 462 ? 118.150 9.092 56.088 1.00 89.09 462 ASP A C 1
ATOM 3178 O O . ASP A 1 462 ? 118.690 7.984 56.144 1.00 72.44 462 ASP A O 1
ATOM 3180 N N . GLY A 1 463 ? 118.746 10.206 56.500 1.00 102.32 463 GLY A N 1
ATOM 3181 C CA . GLY A 1 463 ? 120.116 10.257 56.978 1.00 99.45 463 GLY A CA 1
ATOM 3182 C C . GLY A 1 463 ? 120.312 10.066 58.479 1.00 88.43 463 GLY A C 1
ATOM 3183 O O . GLY A 1 463 ? 120.756 8.994 58.856 1.00 82.04 463 GLY A O 1
ATOM 3184 N N . ARG A 1 464 ? 119.984 11.044 59.341 1.00 79.18 464 ARG A N 1
ATOM 3185 C CA . ARG A 1 464 ? 119.163 12.232 59.042 1.00 79.30 464 ARG A CA 1
ATOM 3186 C C . ARG A 1 464 ? 119.871 13.543 58.578 1.00 81.57 464 ARG A C 1
ATOM 3187 O O . ARG A 1 464 ? 121.007 13.494 58.088 1.00 75.83 464 ARG A O 1
ATOM 3189 N N . LYS A 1 465 ? 119.165 14.684 58.708 1.00 76.09 465 LYS A N 1
ATOM 3190 C CA . LYS A 1 465 ? 119.741 16.041 58.538 1.00 88.44 465 LYS A CA 1
ATOM 3191 C C . LYS A 1 465 ? 118.719 17.201 58.723 1.00 82.83 465 LYS A C 1
ATOM 3192 O O . LYS A 1 465 ? 117.905 17.147 59.659 1.00 81.58 465 LYS A O 1
ATOM 3194 N N . VAL A 1 466 ? 118.859 18.257 57.884 1.00 69.50 466 VAL A N 1
ATOM 3195 C CA . VAL A 1 466 ? 117.764 19.145 57.393 1.00 66.39 466 VAL A CA 1
ATOM 3196 C C . VAL A 1 466 ? 118.104 20.621 57.143 1.00 67.34 466 VAL A C 1
ATOM 3197 O O . VAL A 1 466 ? 118.456 20.996 56.018 1.00 72.79 466 VAL A O 1
ATOM 3199 N N . LYS A 1 467 ? 117.905 21.433 58.188 1.00 62.86 467 LYS A N 1
ATOM 3200 C CA . LYS A 1 467 ? 118.276 22.862 58.293 1.00 70.80 467 LYS A CA 1
ATOM 3201 C C . LYS A 1 467 ? 117.197 23.883 57.858 1.00 81.54 467 LYS A C 1
ATOM 3202 O O . LYS A 1 467 ? 116.209 24.098 58.568 1.00 90.61 467 LYS A O 1
ATOM 3204 N N . GLY A 1 468 ? 117.388 24.519 56.711 1.00 76.05 468 GLY A N 1
ATOM 3205 C CA . GLY A 1 468 ? 116.405 25.473 56.245 1.00 74.33 468 GLY A CA 1
ATOM 3206 C C . GLY A 1 468 ? 115.579 25.025 55.052 1.00 75.46 468 GLY A C 1
ATOM 3207 O O . GLY A 1 468 ? 115.949 24.087 54.327 1.00 72.57 468 GLY A O 1
ATOM 3208 N N . ALA A 1 469 ? 114.453 25.711 54.851 1.00 74.06 469 ALA A N 1
ATOM 3209 C CA . ALA A 1 469 ? 113.620 25.542 53.662 1.00 69.55 469 ALA A CA 1
ATOM 3210 C C . ALA A 1 469 ? 113.420 26.891 52.945 1.00 65.69 469 ALA A C 1
ATOM 3211 O O . ALA A 1 469 ? 113.339 27.931 53.597 1.00 73.97 469 ALA A O 1
ATOM 3213 N N . ILE A 1 470 ? 113.369 26.873 51.612 1.00 58.04 470 ILE A N 1
ATOM 3214 C CA . ILE A 1 470 ? 113.188 28.086 50.812 1.00 47.37 470 ILE A CA 1
ATOM 3215 C C . ILE A 1 470 ? 112.080 27.881 49.771 1.00 56.57 470 ILE A C 1
ATOM 3216 O O . ILE A 1 470 ? 111.676 26.748 49.510 1.00 57.03 470 ILE A O 1
ATOM 3221 N N . HIS A 1 471 ? 111.589 28.972 49.178 1.00 55.90 471 HIS A N 1
ATOM 3222 C CA . HIS A 1 471 ? 110.608 28.886 48.089 1.00 53.42 471 HIS A CA 1
ATOM 3223 C C . HIS A 1 471 ? 111.343 28.790 46.769 1.00 51.60 471 HIS A C 1
ATOM 3224 O O . HIS A 1 471 ? 112.541 29.045 46.715 1.00 57.20 471 HIS A O 1
ATOM 3231 N N . TRP A 1 472 ? 110.623 28.438 45.710 1.00 44.42 472 TRP A N 1
ATOM 3232 C CA . TRP A 1 472 ? 111.241 28.150 44.407 1.00 50.00 472 TRP A CA 1
ATOM 3233 C C . TRP A 1 472 ? 110.184 28.034 43.303 1.00 45.85 472 TRP A C 1
ATOM 3234 O O . TRP A 1 472 ? 108.991 28.059 43.576 1.00 45.94 472 TRP A O 1
ATOM 3245 N N . LEU A 1 473 ? 110.626 27.897 42.058 1.00 49.06 473 LEU A N 1
ATOM 3246 C CA . LEU A 1 473 ? 109.713 27.731 40.920 1.00 57.06 473 LEU A CA 1
ATOM 3247 C C . LEU A 1 473 ? 110.353 26.905 39.796 1.00 69.07 473 LEU A C 1
ATOM 3248 O O . LEU A 1 473 ? 111.483 27.186 39.385 1.00 76.51 473 LEU A O 1
ATOM 3253 N N . SER A 1 474 ? 109.641 25.892 39.304 1.00 65.60 474 SER A N 1
ATOM 3254 C CA . SER A 1 474 ? 110.049 25.207 38.078 1.00 63.76 474 SER A CA 1
ATOM 3255 C C . SER A 1 474 ? 109.871 26.111 36.855 1.00 60.68 474 SER A C 1
ATOM 3256 O O . SER A 1 474 ? 108.889 26.856 36.771 1.00 62.73 474 SER A O 1
ATOM 3259 N N . GLU A 1 475 ? 110.809 26.045 35.911 1.00 58.56 475 GLU A N 1
ATOM 3260 C CA . GLU A 1 475 ? 110.667 26.787 34.659 1.00 63.00 475 GLU A CA 1
ATOM 3261 C C . GLU A 1 475 ? 109.316 26.446 34.044 1.00 60.67 475 GLU A C 1
ATOM 3262 O O . GLU A 1 475 ? 108.612 27.326 33.550 1.00 62.37 475 GLU A O 1
ATOM 3264 N N . LYS A 1 476 ? 108.940 25.172 34.129 1.00 58.05 476 LYS A N 1
ATOM 3265 C CA . LYS A 1 476 ? 107.684 24.699 33.561 1.00 64.89 476 LYS A CA 1
ATOM 3266 C C . LYS A 1 476 ? 106.460 25.421 34.143 1.00 72.86 476 LYS A C 1
ATOM 3267 O O . LYS A 1 476 ? 105.409 25.491 33.501 1.00 80.74 476 LYS A O 1
ATOM 3269 N N . ASP A 1 477 ? 106.606 25.982 35.342 1.00 72.57 477 ASP A N 1
ATOM 3270 C CA . ASP A 1 477 ? 105.489 26.634 36.023 1.00 67.42 477 ASP A CA 1
ATOM 3271 C C . ASP A 1 477 ? 105.560 28.150 36.051 1.00 66.55 477 ASP A C 1
ATOM 3272 O O . ASP A 1 477 ? 104.594 28.796 36.436 1.00 70.83 477 ASP A O 1
ATOM 3277 N N . ALA A 1 478 ? 106.690 28.724 35.653 1.00 63.04 478 ALA A N 1
ATOM 3278 C CA . ALA A 1 478 ? 106.886 30.166 35.813 1.00 61.78 478 ALA A CA 1
ATOM 3279 C C . ALA A 1 478 ? 106.296 30.998 34.681 1.00 59.83 478 ALA A C 1
ATOM 3280 O O . ALA A 1 478 ? 106.290 30.575 33.534 1.00 67.60 478 ALA A O 1
ATOM 3282 N N . VAL A 1 479 ? 105.773 32.173 35.021 1.00 54.95 479 VAL A N 1
ATOM 3283 C CA . VAL A 1 479 ? 105.404 33.177 34.026 1.00 51.74 479 VAL A CA 1
ATOM 3284 C C . VAL A 1 479 ? 105.856 34.552 34.510 1.00 56.69 479 VAL A C 1
ATOM 3285 O O . VAL A 1 479 ? 105.710 34.890 35.692 1.00 51.09 479 VAL A O 1
ATOM 3289 N N . PRO A 1 480 ? 106.447 35.331 33.593 1.00 54.96 480 PRO A N 1
ATOM 3290 C CA . PRO A 1 480 ? 106.985 36.665 33.864 1.00 49.99 480 PRO A CA 1
ATOM 3291 C C . PRO A 1 480 ? 105.955 37.522 34.559 1.00 50.31 480 PRO A C 1
ATOM 3292 O O . PRO A 1 480 ? 104.773 37.468 34.220 1.00 56.13 480 PRO A O 1
ATOM 3296 N N . ALA A 1 481 ? 106.410 38.309 35.521 1.00 48.21 481 ALA A N 1
ATOM 3297 C CA . ALA A 1 481 ? 105.524 39.112 36.343 1.00 48.57 481 ALA A CA 1
ATOM 3298 C C . ALA A 1 481 ? 106.274 40.300 36.928 1.00 47.62 481 ALA A C 1
ATOM 3299 O O . ALA A 1 481 ? 107.494 40.288 37.065 1.00 49.64 481 ALA A O 1
ATOM 3301 N N . GLU A 1 482 ? 105.530 41.334 37.273 1.00 48.12 482 GLU A N 1
ATOM 3302 C CA . GLU A 1 482 ? 106.124 42.492 37.895 1.00 53.14 482 GLU A CA 1
ATOM 3303 C C . GLU A 1 482 ? 105.739 42.467 39.359 1.00 54.48 482 GLU A C 1
ATOM 3304 O O . GLU A 1 482 ? 104.585 42.685 39.704 1.00 59.44 482 GLU A O 1
ATOM 3310 N N . ILE A 1 483 ? 106.704 42.188 40.219 1.00 51.35 483 ILE A N 1
ATOM 3311 C CA . ILE A 1 483 ? 106.438 42.133 41.643 1.00 49.47 483 ILE A CA 1
ATOM 3312 C C . ILE A 1 483 ? 106.824 43.446 42.340 1.00 49.81 483 ILE A C 1
ATOM 3313 O O . ILE A 1 483 ? 107.986 43.847 42.356 1.00 52.40 483 ILE A O 1
ATOM 3318 N N . ARG A 1 484 ? 105.825 44.127 42.892 1.00 48.24 484 ARG A N 1
ATOM 3319 C CA . ARG A 1 484 ? 106.045 45.423 43.513 1.00 47.94 484 ARG A CA 1
ATOM 3320 C C . ARG A 1 484 ? 106.127 45.319 45.033 1.00 49.14 484 ARG A C 1
ATOM 3321 O O . ARG A 1 484 ? 105.139 44.966 45.685 1.00 53.61 484 ARG A O 1
ATOM 3329 N N . ILE A 1 485 ? 107.295 45.627 45.602 1.00 44.90 485 ILE A N 1
ATOM 3330 C CA . ILE A 1 485 ? 107.424 45.615 47.058 1.00 49.33 485 ILE A CA 1
ATOM 3331 C C . ILE A 1 485 ? 107.318 47.024 47.670 1.00 53.59 485 ILE A C 1
ATOM 3332 O O . ILE A 1 485 ? 108.173 47.909 47.450 1.00 51.01 485 ILE A O 1
ATOM 3337 N N . PHE A 1 486 ? 106.220 47.214 48.407 1.00 49.62 486 PHE A N 1
ATOM 3338 C CA . PHE A 1 486 ? 105.859 48.502 48.983 1.00 43.35 486 PHE A CA 1
ATOM 3339 C C . PHE A 1 486 ? 106.264 48.586 50.450 1.00 45.85 486 PHE A C 1
ATOM 3340 O O . PHE A 1 486 ? 106.064 47.634 51.211 1.00 47.88 486 PHE A O 1
ATOM 3348 N N . GLY A 1 487 ? 106.830 49.725 50.846 1.00 42.76 487 GLY A N 1
ATOM 3349 C CA . GLY A 1 487 ? 107.201 49.952 52.233 1.00 44.31 487 GLY A CA 1
ATOM 3350 C C . GLY A 1 487 ? 106.297 50.988 52.877 1.00 54.89 487 GLY A C 1
ATOM 3351 O O . GLY A 1 487 ? 105.321 51.452 52.270 1.00 60.16 487 GLY A O 1
ATOM 3352 N N . ARG A 1 488 ? 106.599 51.352 54.114 1.00 54.32 488 ARG A N 1
ATOM 3353 C CA . ARG A 1 488 ? 105.861 52.431 54.744 1.00 53.51 488 ARG A CA 1
ATOM 3354 C C . ARG A 1 488 ? 106.220 53.730 54.043 1.00 61.41 488 ARG A C 1
ATOM 3355 O O . ARG A 1 488 ? 107.349 53.891 53.579 1.00 64.39 488 ARG A O 1
ATOM 3363 N N . LEU A 1 489 ? 105.261 54.646 53.941 1.00 64.62 489 LEU A N 1
ATOM 3364 C CA . LEU A 1 489 ? 105.469 55.866 53.167 1.00 64.73 489 LEU A CA 1
ATOM 3365 C C . LEU A 1 489 ? 106.557 56.704 53.805 1.00 70.86 489 LEU A C 1
ATOM 3366 O O . LEU A 1 489 ? 107.303 57.398 53.115 1.00 73.50 489 LEU A O 1
ATOM 3371 N N . PHE A 1 490 ? 106.644 56.627 55.127 1.00 70.87 490 PHE A N 1
ATOM 3372 C CA . PHE A 1 490 ? 107.570 57.454 55.879 1.00 71.82 490 PHE A CA 1
ATOM 3373 C C . PHE A 1 490 ? 108.588 56.601 56.589 1.00 72.93 490 PHE A C 1
ATOM 3374 O O . PHE A 1 490 ? 108.489 55.377 56.600 1.00 74.27 490 PHE A O 1
ATOM 3382 N N . THR A 1 491 ? 109.564 57.259 57.193 1.00 75.91 491 THR A N 1
ATOM 3383 C CA . THR A 1 491 ? 110.690 56.558 57.772 1.00 76.06 491 THR A CA 1
ATOM 3384 C C . THR A 1 491 ? 110.671 56.632 59.302 1.00 74.25 491 THR A C 1
ATOM 3385 O O . THR A 1 491 ? 111.273 55.813 59.982 1.00 73.99 491 THR A O 1
ATOM 3389 N N . LYS A 1 492 ? 109.951 57.605 59.839 1.00 77.40 492 LYS A N 1
ATOM 3390 C CA . LYS A 1 492 ? 109.838 57.759 61.280 1.00 81.65 492 LYS A CA 1
ATOM 3391 C C . LYS A 1 492 ? 108.360 57.728 61.679 1.00 88.91 492 LYS A C 1
ATOM 3392 O O . LYS A 1 492 ? 107.501 58.156 60.915 1.00 95.64 492 LYS A O 1
ATOM 3394 N N . PRO A 1 493 ? 108.057 57.196 62.868 1.00 86.92 493 PRO A N 1
ATOM 3395 C CA . PRO A 1 493 ? 106.694 57.158 63.415 1.00 84.35 493 PRO A CA 1
ATOM 3396 C C . PRO A 1 493 ? 105.961 58.510 63.502 1.00 83.67 493 PRO A C 1
ATOM 3397 O O . PRO A 1 493 ? 104.742 58.541 63.310 1.00 75.32 493 PRO A O 1
ATOM 3401 N N . ASN A 1 494 ? 106.665 59.600 63.800 1.00 88.95 494 ASN A N 1
ATOM 3402 C CA . ASN A 1 494 ? 105.969 60.872 64.021 1.00 91.78 494 ASN A CA 1
ATOM 3403 C C . ASN A 1 494 ? 106.483 62.068 63.220 1.00 96.43 494 ASN A C 1
ATOM 3404 O O . ASN A 1 494 ? 106.989 63.038 63.801 1.00 102.48 494 ASN A O 1
ATOM 3406 N N . PRO A 1 495 ? 106.327 62.014 61.884 1.00 85.28 495 PRO A N 1
ATOM 3407 C CA . PRO A 1 495 ? 106.622 63.161 61.013 1.00 83.29 495 PRO A CA 1
ATOM 3408 C C . PRO A 1 495 ? 105.637 64.319 61.238 1.00 83.54 495 PRO A C 1
ATOM 3409 O O . PRO A 1 495 ? 106.031 65.439 61.567 1.00 83.51 495 PRO A O 1
ATOM 3413 N N . TRP A 1 507 ? 104.131 68.322 54.406 1.00 64.05 507 TRP A N 1
ATOM 3414 C CA . TRP A 1 507 ? 104.191 66.896 54.155 1.00 71.75 507 TRP A CA 1
ATOM 3415 C C . TRP A 1 507 ? 105.480 66.406 54.753 1.00 79.46 507 TRP A C 1
ATOM 3416 O O . TRP A 1 507 ? 105.824 65.234 54.588 1.00 85.18 507 TRP A O 1
ATOM 3418 N N . ARG A 1 508 ? 106.173 67.324 55.434 1.00 74.69 508 ARG A N 1
ATOM 3419 C CA . ARG A 1 508 ? 107.461 67.077 56.095 1.00 80.83 508 ARG A CA 1
ATOM 3420 C C . ARG A 1 508 ? 108.281 65.943 55.479 1.00 81.16 508 ARG A C 1
ATOM 3421 O O . ARG A 1 508 ? 108.321 64.840 56.026 1.00 77.09 508 ARG A O 1
ATOM 3423 N N . GLU A 1 509 ? 108.921 66.207 54.344 1.00 80.31 509 GLU A N 1
ATOM 3424 C CA . GLU A 1 509 ? 109.604 65.155 53.603 1.00 77.55 509 GLU A CA 1
ATOM 3425 C C . GLU A 1 509 ? 110.723 64.426 54.387 1.00 86.93 509 GLU A C 1
ATOM 3426 O O . GLU A 1 509 ? 111.912 64.653 54.172 1.00 88.43 509 GLU A O 1
ATOM 3428 N N . ASN A 1 510 ? 110.302 63.585 55.333 1.00 91.15 510 ASN A N 1
ATOM 3429 C CA . ASN A 1 510 ? 111.117 62.502 55.888 1.00 86.74 510 ASN A CA 1
ATOM 3430 C C . ASN A 1 510 ? 110.485 61.205 55.329 1.00 87.68 510 ASN A C 1
ATOM 3431 O O . ASN A 1 510 ? 110.074 60.285 56.049 1.00 82.95 510 ASN A O 1
ATOM 3433 N N . ILE A 1 511 ? 110.402 61.178 54.004 1.00 84.19 511 ILE A N 1
ATOM 3434 C CA . ILE A 1 511 ? 109.628 60.202 53.260 1.00 73.10 511 ILE A CA 1
ATOM 3435 C C . ILE A 1 511 ? 110.522 59.062 52.813 1.00 74.71 511 ILE A C 1
ATOM 3436 O O . ILE A 1 511 ? 111.629 59.293 52.339 1.00 78.86 511 ILE A O 1
ATOM 3441 N N . ASN A 1 512 ? 110.046 57.831 52.970 1.00 76.08 512 ASN A N 1
ATOM 3442 C CA . ASN A 1 512 ? 110.806 56.662 52.552 1.00 78.15 512 ASN A CA 1
ATOM 3443 C C . ASN A 1 512 ? 111.094 56.764 51.065 1.00 81.54 512 ASN A C 1
ATOM 3444 O O . ASN A 1 512 ? 110.175 56.743 50.250 1.00 83.66 512 ASN A O 1
ATOM 3449 N N . LYS A 1 513 ? 112.369 56.909 50.716 1.00 83.92 513 LYS A N 1
ATOM 3450 C CA . LYS A 1 513 ? 112.760 56.990 49.314 1.00 83.88 513 LYS A CA 1
ATOM 3451 C C . LYS A 1 513 ? 112.725 55.598 48.676 1.00 82.95 513 LYS A C 1
ATOM 3452 O O . LYS A 1 513 ? 112.708 55.465 47.452 1.00 86.78 513 LYS A O 1
ATOM 3454 N N . GLU A 1 514 ? 112.698 54.569 49.518 1.00 74.97 514 GLU A N 1
ATOM 3455 C CA . GLU A 1 514 ? 112.671 53.185 49.059 1.00 72.08 514 GLU A CA 1
ATOM 3456 C C . GLU A 1 514 ? 111.296 52.538 49.303 1.00 67.01 514 GLU A C 1
ATOM 3457 O O . GLU A 1 514 ? 111.168 51.318 49.392 1.00 62.66 514 GLU A O 1
ATOM 3459 N N . SER A 1 515 ? 110.266 53.368 49.398 1.00 66.55 515 SER A N 1
ATOM 3460 C CA . SER A 1 515 ? 108.913 52.899 49.683 1.00 63.31 515 SER A CA 1
ATOM 3461 C C . SER A 1 515 ? 108.343 51.992 48.590 1.00 66.36 515 SER A C 1
ATOM 3462 O O . SER A 1 515 ? 107.386 51.257 48.838 1.00 68.16 515 SER A O 1
ATOM 3465 N N . LEU A 1 516 ? 108.914 52.055 47.387 1.00 63.09 516 LEU A N 1
ATOM 3466 C CA . LEU A 1 516 ? 108.501 51.180 46.286 1.00 54.91 516 LEU A CA 1
ATOM 3467 C C . LEU A 1 516 ? 109.669 50.672 45.454 1.00 49.05 516 LEU A C 1
ATOM 3468 O O . LEU A 1 516 ? 110.303 51.446 44.750 1.00 55.81 516 LEU A O 1
ATOM 3473 N N . LYS A 1 517 ? 109.942 49.373 45.540 1.00 48.12 517 LYS A N 1
ATOM 3474 C CA . LYS A 1 517 ? 110.923 48.731 44.660 1.00 53.24 517 LYS A CA 1
ATOM 3475 C C . LYS A 1 517 ? 110.224 47.763 43.700 1.00 54.00 517 LYS A C 1
ATOM 3476 O O . LYS A 1 517 ? 109.524 46.851 44.126 1.00 58.05 517 LYS A O 1
ATOM 3478 N N . VAL A 1 518 ? 110.420 47.958 42.403 1.00 53.65 518 VAL A N 1
ATOM 3479 C CA . VAL A 1 518 ? 109.790 47.094 41.411 1.00 54.52 518 VAL A CA 1
ATOM 3480 C C . VAL A 1 518 ? 110.712 46.044 40.790 1.00 54.08 518 VAL A C 1
ATOM 3481 O O . VAL A 1 518 ? 111.741 46.395 40.218 1.00 55.89 518 VAL A O 1
ATOM 3485 N N . TYR A 1 519 ? 110.321 44.767 40.872 1.00 49.52 519 TYR A N 1
ATOM 3486 C CA . TYR A 1 519 ? 111.106 43.667 40.288 1.00 48.34 519 TYR A CA 1
ATOM 3487 C C . TYR A 1 519 ? 110.454 43.008 39.070 1.00 52.24 519 TYR A C 1
ATOM 3488 O O . TYR A 1 519 ? 109.238 42.870 39.002 1.00 56.88 519 TYR A O 1
ATOM 3497 N N . LYS A 1 520 ? 111.273 42.606 38.104 1.00 54.42 520 LYS A N 1
ATOM 3498 C CA . LYS A 1 520 ? 110.795 41.774 37.009 1.00 55.81 520 LYS A CA 1
ATOM 3499 C C . LYS A 1 520 ? 111.191 40.366 37.434 1.00 49.12 520 LYS A C 1
ATOM 3500 O O . LYS A 1 520 ? 112.371 40.050 37.510 1.00 50.78 520 LYS A O 1
ATOM 3502 N N . GLY A 1 521 ? 110.196 39.552 37.774 1.00 49.04 521 GLY A N 1
ATOM 3503 C CA . GLY A 1 521 ? 110.415 38.215 38.301 1.00 42.77 521 GLY A CA 1
ATOM 3504 C C . GLY A 1 521 ? 109.424 37.216 37.733 1.00 52.69 521 GLY A C 1
ATOM 3505 O O . GLY A 1 521 ? 108.857 37.426 36.674 1.00 54.07 521 GLY A O 1
ATOM 3506 N N . PHE A 1 522 ? 109.219 36.113 38.435 1.00 56.20 522 PHE A N 1
ATOM 3507 C CA . PHE A 1 522 ? 108.268 35.101 37.992 1.00 52.65 522 PHE A CA 1
ATOM 3508 C C . PHE A 1 522 ? 107.168 34.812 39.006 1.00 55.09 522 PHE A C 1
ATOM 3509 O O . PHE A 1 522 ? 107.300 35.055 40.203 1.00 55.05 522 PHE A O 1
ATOM 3517 N N . VAL A 1 523 ? 106.081 34.256 38.509 1.00 56.57 523 VAL A N 1
ATOM 3518 C CA . VAL A 1 523 ? 104.965 33.909 39.356 1.00 52.91 523 VAL A CA 1
ATOM 3519 C C . VAL A 1 523 ? 104.468 32.541 38.894 1.00 61.52 523 VAL A C 1
ATOM 3520 O O . VAL A 1 523 ? 104.580 32.206 37.706 1.00 70.50 523 VAL A O 1
ATOM 3524 N N . GLU A 1 524 ? 103.990 31.725 39.829 1.00 56.91 524 GLU A N 1
ATOM 3525 C CA . GLU A 1 524 ? 103.402 30.428 39.488 1.00 56.67 524 GLU A CA 1
ATOM 3526 C C . GLU A 1 524 ? 102.189 30.692 38.590 1.00 57.69 524 GLU A C 1
ATOM 3527 O O . GLU A 1 524 ? 101.383 31.567 38.880 1.00 58.88 524 GLU A O 1
ATOM 3533 N N . ARG A 1 525 ? 102.073 29.949 37.494 1.00 60.62 525 ARG A N 1
ATOM 3534 C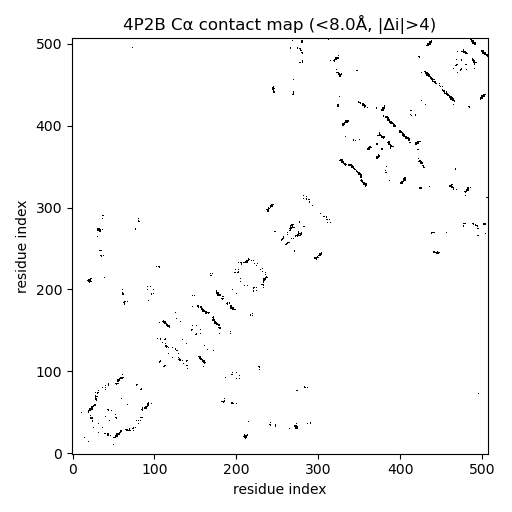 CA . ARG A 1 525 ? 101.143 30.296 36.416 1.00 61.56 525 ARG A CA 1
ATOM 3535 C C . ARG A 1 525 ? 99.701 30.529 36.864 1.00 63.15 525 ARG A C 1
ATOM 3536 O O . ARG A 1 525 ? 99.065 31.500 36.439 1.00 64.50 525 ARG A O 1
ATOM 3544 N N . SER A 1 526 ? 99.188 29.663 37.735 1.00 59.40 526 SER A N 1
ATOM 3545 C CA . SER A 1 526 ? 97.815 29.821 38.209 1.00 54.19 526 SER A CA 1
ATOM 3546 C C . SER A 1 526 ? 97.620 31.110 38.998 1.00 59.77 526 SER A C 1
ATOM 3547 O O . SER A 1 526 ? 96.496 31.529 39.236 1.00 68.56 526 SER A O 1
ATOM 3550 N N . ALA A 1 527 ? 98.710 31.745 39.407 1.00 58.55 527 ALA A N 1
ATOM 3551 C CA . ALA A 1 527 ? 98.588 32.977 40.165 1.00 55.84 527 ALA A CA 1
ATOM 3552 C C . ALA A 1 527 ? 98.281 34.149 39.228 1.00 58.22 527 ALA A C 1
ATOM 3553 O O . ALA A 1 527 ? 97.775 35.204 39.661 1.00 54.64 527 ALA A O 1
ATOM 3555 N N . ALA A 1 528 ? 98.569 33.952 37.940 1.00 52.42 528 ALA A N 1
ATOM 3556 C CA . ALA A 1 528 ? 98.249 34.968 36.943 1.00 52.05 528 ALA A CA 1
ATOM 3557 C C . ALA A 1 528 ? 96.970 34.629 36.186 1.00 57.72 528 ALA A C 1
ATOM 3558 O O . ALA A 1 528 ? 96.665 35.268 35.180 1.00 54.11 528 ALA A O 1
ATOM 3560 N N . ASP A 1 529 ? 96.213 33.662 36.718 1.00 65.74 529 ASP A N 1
ATOM 3561 C CA . ASP A 1 529 ? 94.948 33.181 36.142 1.00 78.56 529 ASP A CA 1
ATOM 3562 C C . ASP A 1 529 ? 93.872 34.254 35.955 1.00 81.01 529 ASP A C 1
ATOM 3563 O O . ASP A 1 529 ? 93.020 34.125 35.079 1.00 95.81 529 ASP A O 1
ATOM 3568 N N . SER A 1 530 ? 93.878 35.281 36.792 1.00 66.73 530 SER A N 1
ATOM 3569 C CA . SER A 1 530 ? 93.044 36.463 36.557 1.00 66.58 530 SER A CA 1
ATOM 3570 C C . SER A 1 530 ? 91.536 36.254 36.716 1.00 67.87 530 SER A C 1
ATOM 3571 O O . SER A 1 530 ? 90.832 37.133 37.226 1.00 67.64 530 SER A O 1
ATOM 3574 N N . ALA A 1 531 ? 91.032 35.106 36.274 1.00 70.83 531 ALA A N 1
ATOM 3575 C CA . ALA A 1 531 ? 89.683 34.700 36.654 1.00 69.57 531 ALA A CA 1
ATOM 3576 C C . ALA A 1 531 ? 89.764 34.107 38.051 1.00 67.08 531 ALA A C 1
ATOM 3577 O O . ALA A 1 531 ? 88.948 34.433 38.918 1.00 63.53 531 ALA A O 1
ATOM 3579 N N . ALA A 1 532 ? 90.768 33.253 38.266 1.00 65.10 532 ALA A N 1
ATOM 3580 C CA . ALA A 1 532 ? 90.992 32.640 39.573 1.00 64.57 532 ALA A CA 1
ATOM 3581 C C . ALA A 1 532 ? 91.456 33.674 40.599 1.00 67.23 532 ALA A C 1
ATOM 3582 O O . ALA A 1 532 ? 91.062 33.631 41.769 1.00 66.77 532 ALA A O 1
ATOM 3584 N N . PHE A 1 533 ? 92.293 34.603 40.151 1.00 65.83 533 PHE A N 1
ATOM 3585 C CA . PHE A 1 533 ? 92.740 35.689 41.011 1.00 64.11 533 PHE A CA 1
ATOM 3586 C C . PHE A 1 533 ? 92.598 37.072 40.361 1.00 62.71 533 PHE A C 1
ATOM 3587 O O . PHE A 1 533 ? 93.558 37.616 39.810 1.00 62.79 533 PHE A O 1
ATOM 3595 N N . PRO A 1 534 ? 91.386 37.644 40.446 1.00 60.79 534 PRO A N 1
ATOM 3596 C CA . PRO A 1 534 ? 91.025 38.975 39.954 1.00 53.31 534 PRO A CA 1
ATOM 3597 C C . PRO A 1 534 ? 91.698 40.057 40.792 1.00 50.67 534 PRO A C 1
ATOM 3598 O O . PRO A 1 534 ? 92.213 39.761 41.862 1.00 53.18 534 PRO A O 1
ATOM 3602 N N . PRO A 1 535 ? 91.698 41.300 40.302 1.00 50.51 535 PRO A N 1
ATOM 3603 C CA . PRO A 1 535 ? 92.527 42.371 40.848 1.00 50.56 535 PRO A CA 1
ATOM 3604 C C . PRO A 1 535 ? 92.448 42.786 42.309 1.00 59.15 535 PRO A C 1
ATOM 3605 O O . PRO A 1 535 ? 93.150 43.750 42.599 1.00 86.17 535 PRO A O 1
ATOM 3609 N N . GLN A 1 536 ? 91.685 42.177 43.202 1.00 42.17 536 GLN A N 1
ATOM 3610 C CA . GLN A 1 536 ? 92.097 42.341 44.621 1.00 41.31 536 GLN A CA 1
ATOM 3611 C C . GLN A 1 536 ? 91.885 41.120 45.513 1.00 44.11 536 GLN A C 1
ATOM 3612 O O . GLN A 1 536 ? 91.642 41.233 46.702 1.00 40.84 536 GLN A O 1
ATOM 3618 N N . SER A 1 537 ? 92.022 39.952 44.893 1.00 49.71 537 SER A N 1
ATOM 3619 C CA . SER A 1 537 ? 92.065 38.669 45.570 1.00 50.26 537 SER A CA 1
ATOM 3620 C C . SER A 1 537 ? 93.340 38.532 46.397 1.00 52.09 537 SER A C 1
ATOM 3621 O O . SER A 1 537 ? 94.259 39.339 46.275 1.00 52.44 537 SER A O 1
ATOM 3624 N N . SER A 1 538 ? 93.394 37.497 47.227 1.00 55.71 538 SER A N 1
ATOM 3625 C CA . SER A 1 538 ? 94.519 37.308 48.131 1.00 64.24 538 SER A CA 1
ATOM 3626 C C . SER A 1 538 ? 95.421 36.133 47.760 1.00 67.78 538 SER A C 1
ATOM 3627 O O . SER A 1 538 ? 95.015 34.963 47.808 1.00 75.43 538 SER A O 1
ATOM 3630 N N . LEU A 1 539 ? 96.656 36.456 47.406 1.00 56.55 539 LEU A N 1
ATOM 3631 C CA . LEU A 1 539 ? 97.680 35.446 47.233 1.00 53.57 539 LEU A CA 1
ATOM 3632 C C . LEU A 1 539 ? 98.640 35.512 48.409 1.00 55.15 539 LEU A C 1
ATOM 3633 O O . LEU A 1 539 ? 98.955 36.593 48.915 1.00 55.36 539 LEU A O 1
ATOM 3638 N N . GLN A 1 540 ? 99.077 34.351 48.866 1.00 44.85 540 GLN A N 1
ATOM 3639 C CA . GLN A 1 540 ? 100.216 34.291 49.755 1.00 50.91 540 GLN A CA 1
ATOM 3640 C C . GLN A 1 540 ? 101.365 33.688 48.975 1.00 53.15 540 GLN A C 1
ATOM 3641 O O . GLN A 1 540 ? 101.379 32.487 48.702 1.00 57.22 540 GLN A O 1
ATOM 3647 N N . PHE A 1 541 ? 102.307 34.539 48.590 1.00 47.21 541 PHE A N 1
ATOM 3648 C CA . PHE A 1 541 ? 103.491 34.097 47.891 1.00 48.30 541 PHE A CA 1
ATOM 3649 C C . PHE A 1 541 ? 104.410 33.559 48.967 1.00 53.79 541 PHE A C 1
ATOM 3650 O O . PHE A 1 541 ? 104.863 34.293 49.844 1.00 45.57 541 PHE A O 1
ATOM 3658 N N . GLU A 1 542 ? 104.665 32.258 48.902 1.00 53.39 542 GLU A N 1
ATOM 3659 C CA . GLU A 1 542 ? 105.277 31.559 50.008 1.00 48.15 542 GLU A CA 1
ATOM 3660 C C . GLU A 1 542 ? 106.652 32.088 50.370 1.00 50.78 542 GLU A C 1
ATOM 3661 O O . GLU A 1 542 ? 107.465 32.385 49.508 1.00 50.40 542 GLU A O 1
ATOM 3667 N N . ARG A 1 543 ? 106.877 32.223 51.671 1.00 57.03 543 ARG A N 1
ATOM 3668 C CA . ARG A 1 543 ? 108.115 32.754 52.230 1.00 57.74 543 ARG A CA 1
ATOM 3669 C C . ARG A 1 543 ? 108.492 34.104 51.621 1.00 60.40 543 ARG A C 1
ATOM 3670 O O . ARG A 1 543 ? 109.648 34.512 51.684 1.00 69.23 543 ARG A O 1
ATOM 3672 N N . LEU A 1 544 ? 107.503 34.803 51.061 1.00 54.47 544 LEU A N 1
ATOM 3673 C CA . LEU A 1 544 ? 107.730 36.115 50.464 1.00 51.55 544 LEU A CA 1
ATOM 3674 C C . LEU A 1 544 ? 106.821 37.228 51.000 1.00 56.59 544 LEU A C 1
ATOM 3675 O O . LEU A 1 544 ? 107.272 38.354 51.169 1.00 64.74 544 LEU A O 1
ATOM 3680 N N . GLY A 1 545 ? 105.545 36.925 51.241 1.00 51.96 545 GLY A N 1
ATOM 3681 C CA . GLY A 1 545 ? 104.593 37.916 51.729 1.00 45.25 545 GLY A CA 1
ATOM 3682 C C . GLY A 1 545 ? 103.160 37.762 51.222 1.00 49.41 545 GLY A C 1
ATOM 3683 O O . GLY A 1 545 ? 102.860 36.889 50.412 1.00 54.82 545 GLY A O 1
ATOM 3684 N N . PHE A 1 546 ? 102.259 38.603 51.717 1.00 48.26 546 PHE A N 1
ATOM 3685 C CA . PHE A 1 546 ? 100.895 38.651 51.195 1.00 51.36 546 PHE A CA 1
ATOM 3686 C C . PHE A 1 546 ? 100.758 39.673 50.065 1.00 55.06 546 PHE A C 1
ATOM 3687 O O . PHE A 1 546 ? 101.016 40.884 50.250 1.00 58.17 546 PHE A O 1
ATOM 3695 N N . PHE A 1 547 ? 100.327 39.159 48.914 1.00 41.47 547 PHE A N 1
ATOM 3696 C CA . PHE A 1 547 ? 100.275 39.892 47.651 1.00 44.75 547 PHE A CA 1
ATOM 3697 C C . PHE A 1 547 ? 98.882 39.865 47.027 1.00 42.85 547 PHE A C 1
ATOM 3698 O O . PHE A 1 547 ? 98.159 38.886 47.160 1.00 42.05 547 PHE A O 1
ATOM 3706 N N . THR A 1 548 ? 98.518 40.931 46.327 1.00 40.19 548 THR A N 1
ATOM 3707 C CA . THR A 1 548 ? 97.301 40.940 45.521 1.00 53.44 548 THR A CA 1
ATOM 3708 C C . THR A 1 548 ? 97.673 41.354 44.099 1.00 53.64 548 THR A C 1
ATOM 3709 O O . THR A 1 548 ? 98.595 42.144 43.896 1.00 52.23 548 THR A O 1
ATOM 3713 N N . PRO A 1 549 ? 96.966 40.810 43.102 1.00 53.75 549 PRO A N 1
ATOM 3714 C CA . PRO A 1 549 ? 97.231 41.281 41.745 1.00 49.93 549 PRO A CA 1
ATOM 3715 C C . PRO A 1 549 ? 96.735 42.715 41.568 1.00 47.52 549 PRO A C 1
ATOM 3716 O O . PRO A 1 549 ? 95.635 42.993 41.997 1.00 46.37 549 PRO A O 1
ATOM 3720 N N . ASP A 1 550 ? 97.532 43.590 40.946 1.00 52.27 550 ASP A N 1
ATOM 3721 C CA . ASP A 1 550 ? 97.242 45.029 40.883 1.00 46.68 550 ASP A CA 1
ATOM 3722 C C . ASP A 1 550 ? 96.067 45.383 39.990 1.00 50.64 550 ASP A C 1
ATOM 3723 O O . ASP A 1 550 ? 95.834 44.748 38.976 1.00 59.39 550 ASP A O 1
ATOM 3728 N N . GLY A 1 551 ? 95.316 46.400 40.388 1.00 57.67 551 GLY A N 1
ATOM 3729 C CA . GLY A 1 551 ? 94.097 46.762 39.691 1.00 63.96 551 GLY A CA 1
ATOM 3730 C C . GLY A 1 551 ? 93.976 48.261 39.632 1.00 70.91 551 GLY A C 1
ATOM 3731 O O . GLY A 1 551 ? 94.960 48.943 39.406 1.00 81.51 551 GLY A O 1
ATOM 3732 N N . SER A 1 552 ? 92.775 48.785 39.806 1.00 71.08 552 SER A N 1
ATOM 3733 C CA . SER A 1 552 ? 92.628 50.221 39.985 1.00 72.16 552 SER A CA 1
ATOM 3734 C C . SER A 1 552 ? 91.304 50.500 40.662 1.00 70.22 552 SER A C 1
ATOM 3735 O O . SER A 1 552 ? 90.327 49.775 40.462 1.00 72.89 552 SER A O 1
ATOM 3738 N N . THR A 1 553 ? 91.282 51.555 41.464 1.00 63.88 553 THR A N 1
ATOM 3739 C CA . THR A 1 553 ? 90.157 51.830 42.339 1.00 55.06 553 THR A CA 1
ATOM 3740 C C . THR A 1 553 ? 89.616 53.266 42.078 1.00 89.21 553 THR A C 1
ATOM 3741 O O . THR A 1 553 ? 89.826 54.189 42.860 1.00 93.65 553 THR A O 1
ATOM 3745 N N . LEU A 1 554 ? 88.930 53.420 40.941 1.00 87.99 554 LEU A N 1
ATOM 3746 C CA . LEU A 1 554 ? 88.508 54.712 40.373 1.00 82.32 554 LEU A CA 1
ATOM 3747 C C . LEU A 1 554 ? 87.343 55.409 41.075 1.00 76.91 554 LEU A C 1
ATOM 3748 O O . LEU A 1 554 ? 86.501 56.033 40.417 1.00 70.19 554 LEU A O 1
ATOM 3750 N N . THR A 1 565 ? 101.058 43.312 28.229 1.00 99.22 565 THR A N 1
ATOM 3751 C CA . THR A 1 565 ? 101.455 43.843 29.529 1.00 98.05 565 THR A CA 1
ATOM 3752 C C . THR A 1 565 ? 101.766 42.714 30.513 1.00 92.64 565 THR A C 1
ATOM 3753 O O . THR A 1 565 ? 101.012 41.741 30.622 1.00 91.92 565 THR A O 1
ATOM 3755 N N . LEU A 1 566 ? 102.894 42.852 31.207 1.00 83.51 566 LEU A N 1
ATOM 3756 C CA . LEU A 1 566 ? 103.242 42.012 32.351 1.00 71.31 566 LEU A CA 1
ATOM 3757 C C . LEU A 1 566 ? 102.113 42.011 33.385 1.00 68.11 566 LEU A C 1
ATOM 3758 O O . LEU A 1 566 ? 101.501 43.055 33.634 1.00 71.09 566 LEU A O 1
ATOM 3763 N N . PRO A 1 567 ? 101.828 40.844 33.998 1.00 57.14 567 PRO A N 1
ATOM 3764 C CA . PRO A 1 567 ? 100.911 40.829 35.142 1.00 51.55 567 PRO A CA 1
ATOM 3765 C C . PRO A 1 567 ? 101.597 41.378 36.400 1.00 61.06 567 PRO A C 1
ATOM 3766 O O . PRO A 1 567 ? 102.742 41.021 36.709 1.00 63.07 567 PRO A O 1
ATOM 3770 N N . VAL A 1 568 ? 100.893 42.249 37.117 1.00 58.30 568 VAL A N 1
ATOM 3771 C CA . VAL A 1 568 ? 101.473 42.968 38.241 1.00 48.32 568 VAL A CA 1
ATOM 3772 C C . VAL A 1 568 ? 100.883 42.567 39.587 1.00 44.85 568 VAL A C 1
ATOM 3773 O O . VAL A 1 568 ? 99.675 42.403 39.726 1.00 48.50 568 VAL A O 1
ATOM 3777 N N . PHE A 1 569 ? 101.751 42.443 40.580 1.00 43.88 569 PHE A N 1
ATOM 3778 C CA . PHE A 1 569 ? 101.349 42.105 41.934 1.00 42.27 569 PHE A CA 1
ATOM 3779 C C . PHE A 1 569 ? 101.920 43.087 42.967 1.00 47.14 569 PHE A C 1
ATOM 3780 O O . PHE A 1 569 ? 103.092 43.487 42.890 1.00 44.65 569 PHE A O 1
ATOM 3788 N N . ASN A 1 570 ? 101.075 43.473 43.924 1.00 50.98 570 ASN A N 1
ATOM 3789 C CA . ASN A 1 570 ? 101.450 44.393 44.991 1.00 49.53 570 ASN A CA 1
ATOM 3790 C C . ASN A 1 570 ? 101.665 43.651 46.268 1.00 56.90 570 ASN A C 1
ATOM 3791 O 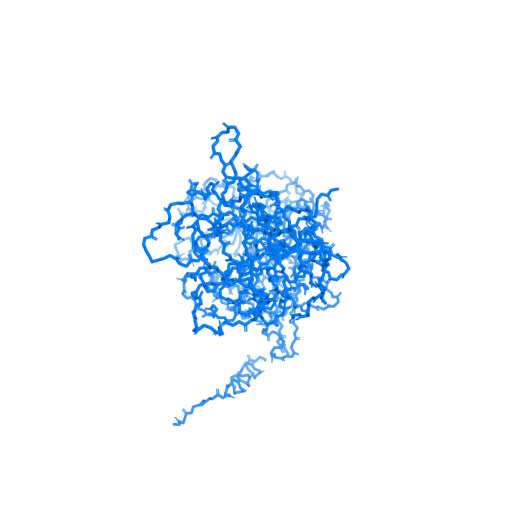O . ASN A 1 570 ? 100.917 42.733 46.581 1.00 63.84 570 ASN A O 1
ATOM 3796 N N . LEU A 1 571 ? 102.676 44.056 47.020 1.00 56.43 571 LEU A N 1
ATOM 3797 C CA . LEU A 1 571 ? 102.835 43.533 48.359 1.00 57.07 571 LEU A CA 1
ATOM 3798 C C . LEU A 1 571 ? 101.785 44.188 49.244 1.00 52.99 571 LEU A C 1
ATOM 3799 O O . LEU A 1 571 ? 101.847 45.393 49.501 1.00 53.64 571 LEU A O 1
ATOM 3804 N N . THR A 1 572 ? 100.799 43.419 49.693 1.00 49.34 572 THR A N 1
ATOM 3805 C CA . THR A 1 572 ? 99.823 44.006 50.590 1.00 52.30 572 THR A CA 1
ATOM 3806 C C . THR A 1 572 ? 100.364 44.054 52.025 1.00 53.00 572 THR A C 1
ATOM 3807 O O . THR A 1 572 ? 100.091 45.008 52.743 1.00 53.73 572 THR A O 1
ATOM 3811 N N . VAL A 1 573 ? 101.143 43.052 52.435 1.00 51.05 573 VAL A N 1
ATOM 3812 C CA . VAL A 1 573 ? 101.758 43.087 53.779 1.00 47.45 573 VAL A CA 1
ATOM 3813 C C . VAL A 1 573 ? 102.723 41.917 54.029 1.00 51.11 573 VAL A C 1
ATOM 3814 O O . VAL A 1 573 ? 102.506 40.815 53.541 1.00 47.19 573 VAL A O 1
ATOM 3818 N N . ALA A 1 574 ? 103.775 42.166 54.802 1.00 57.90 574 ALA A N 1
ATOM 3819 C CA . ALA A 1 574 ? 104.840 41.191 55.029 1.00 60.98 574 ALA A CA 1
ATOM 3820 C C . ALA A 1 574 ? 104.444 39.971 55.869 1.00 70.39 574 ALA A C 1
ATOM 3821 O O . ALA A 1 574 ? 103.314 39.878 56.356 1.00 74.93 574 ALA A O 1
ATOM 3823 N N . LEU A 1 575 ? 105.413 39.063 56.033 1.00 70.56 575 LEU A N 1
ATOM 3824 C CA . LEU A 1 575 ? 105.265 37.772 56.725 1.00 71.15 575 LEU A CA 1
ATOM 3825 C C . LEU A 1 575 ? 104.421 36.780 55.904 1.00 68.52 575 LEU A C 1
ATOM 3826 O O . LEU A 1 575 ? 104.950 35.993 55.091 1.00 57.24 575 LEU A O 1
#

Secondary structure (DSSP, 8-state):
--S-SSTHHHHHHHHHHT---EEEE---SSS--BHHHHHHHHHHHHHHHHTT-EEEEEE---S--TTHHHHHHHHHHHHHHHT----S-EEEGGGGHHHHHHHHHHHHHTT-EEEE-S-HHHHHHH----TTTT--HHHHHHHHHHHHHT-S-TTS-EEEE---SSS--STTSS-EEEEE--S-BTTTBTS-SEEE-HHHHHHHHHHHTT-SEEE----HHHHHHHHHTT----EEE--PPP-BTT----HHHHHHHHHTTSSSSTT-TTS-BHHHHHHHT--HHHHHHHHHHH---SS---B-HHHHHHHHHHHHHHH-EEE-EESSEEEEEETTT-S---EE----EE--SEEEEEGGGB-SSPPSS--SB-BT-EEEETTS-EEEEEEEEE-TTS-EEEEEEE--S------SS----EE--EEGGGEEEEEEEEE--SBSSS----S-B-TTSEEEEEEEEEGGGG-SSSS-TT--EEETTTEEEEE--------EEEEEE--

InterPro domains:
  IPR000924 Glutamyl/glutaminyl-tRNA synthetase [PR00987] (277-289)
  IPR000924 Glutamyl/glutaminyl-tRNA synthetase [PR00987] (291-302)
  IPR000924 Glutamyl/glutaminyl-tRNA synthetase [PR00987] (306-319)
  IPR000924 Glutamyl/glutaminyl-tRNA synthetase [PR00987] (456-466)
  IPR001412 Aminoacyl-tRNA synthetase, class I, conserved site [PS00178] (280-291)
  IPR004514 Glutamine-tRNA synthetase [TIGR00440] (274-812)
  IPR011035 Large ribosomal subunit protein bL25/Gln-tRNA synthetase, anti-codon-binding domain superfamily [SSF50715] (585-810)
  IPR014729 Rossmann-like alpha/beta/alpha sandwich fold [G3DSA:3.40.50.620] (244-588)
  IPR020056 Large ribosomal subunit protein bL25/Gln-tRNA synthetase, N-terminal [G3DSA:2.40.240.10] (593-708)
  IPR020056 Large ribosomal subunit protein bL25/Gln-tRNA synthetase, N-terminal [G3DSA:2.40.240.10] (709-812)
  IPR020058 Glutamyl/glutaminyl-tRNA synthetase, class Ib, catalytic domain [PF00749] (274-581)
  IPR020059 Glutamyl/glutaminyl-tRNA synthetase, class Ib, anti-codon binding domain [PF03950] (585-684)
  IPR049437 tRNA synthetases class I (E and Q), anti-codon binding domain [PF20974] (703-782)
  IPR050132 Glutamine/Glutamate--tRNA Ligase [PTHR43097] (164-811)

Nearest PDB structures (foldseek):
  4p2b-assembly1_A  TM=1.002E+00  e=0.000E+00  Toxoplasma gondii
  1gsg-assembly1_P  TM=9.150E-01  e=8.271E-64  Escherichia coli
  4h3s-assembly1_A  TM=8.559E-01  e=2.137E-57  Saccharomyces cerevisiae S288C
  8uk6-assembly1_A  TM=8.885E-01  e=7.656E-54  Candida albicans
  4ye6-assembly1_A  TM=8.613E-01  e=2.152E-49  Homo sapiens

CATH classification: 3.40.50.620 (+4 more: 3.90.800.10, 1.10.1160.10, 2.40.240.10)

B-factor: mean 63.72, std 17.1, range [37.16, 184.69]